Protein AF-0000000079122547 (afdb_homodimer)

Radius of gyration: 34.42 Å; Cα contacts (8 Å, |Δi|>4): 1316; chains: 2; bounding box: 43×118×79 Å

Organism: Champsocephalus gunnari (NCBI:txid52237)

Solvent-accessible surface area (backbone atoms only — not comparable to full-atom values): 40885 Å² total; per-residue (Å²): 128,75,70,35,32,35,37,38,41,34,38,49,43,36,72,71,51,33,51,52,53,50,52,47,57,74,71,44,83,37,52,40,82,48,71,35,64,61,58,63,62,73,53,23,40,70,46,32,26,62,29,45,54,72,65,54,75,88,65,91,50,54,47,29,35,39,29,41,48,53,30,26,48,27,52,27,29,34,72,30,61,80,61,53,74,33,51,30,35,35,33,29,78,66,66,61,72,76,57,85,49,89,65,60,90,66,66,67,68,58,57,32,49,36,38,53,47,21,48,68,56,32,60,33,36,36,16,34,24,65,48,46,43,52,53,42,50,69,36,45,66,67,59,49,59,73,46,90,64,81,58,70,74,67,58,49,74,68,39,54,82,38,49,46,71,50,62,63,64,42,84,77,74,89,49,77,88,57,37,46,65,66,59,51,36,69,76,44,76,92,67,83,70,60,78,69,68,55,69,49,60,32,26,38,30,35,68,43,58,48,40,74,52,37,26,56,59,62,51,48,52,42,53,49,52,40,50,74,68,67,53,58,48,33,32,30,42,31,29,52,78,56,93,73,58,61,68,58,56,65,59,41,50,65,77,41,51,92,30,55,76,43,80,41,60,62,88,51,67,66,57,45,50,43,53,33,21,69,22,40,32,34,51,49,52,53,78,60,54,41,73,53,65,55,60,51,53,28,41,70,39,61,18,44,59,39,33,45,66,47,71,30,41,62,80,69,42,58,69,90,34,42,33,84,43,75,66,50,45,43,51,50,52,52,53,44,40,74,36,31,46,64,52,59,65,52,75,74,88,59,72,61,60,75,39,18,42,87,64,42,45,64,59,52,52,45,70,68,36,85,86,43,85,124,128,73,70,34,32,36,38,37,42,32,37,49,42,37,71,69,51,33,52,52,51,50,51,47,56,73,70,43,84,37,52,40,83,48,70,37,64,60,58,63,61,73,54,23,41,70,48,32,27,62,31,45,53,72,66,53,75,89,65,90,50,54,46,28,35,38,29,42,48,54,31,25,48,27,52,28,29,34,72,31,60,80,60,52,73,31,51,32,36,34,33,32,78,65,66,62,72,72,58,86,49,91,63,62,89,65,65,66,68,61,58,34,49,35,37,52,47,22,48,68,58,34,60,34,36,35,15,33,24,64,48,44,43,51,54,42,49,71,36,46,64,66,59,49,59,72,46,89,64,81,60,70,72,67,58,48,74,68,39,53,82,40,49,47,70,52,63,62,63,41,84,77,73,88,50,77,87,58,37,45,66,66,60,51,35,68,77,46,76,92,65,84,67,61,76,69,67,54,69,48,58,31,27,37,32,35,67,44,56,45,41,75,50,37,25,57,60,62,50,49,52,44,53,50,52,41,51,74,68,69,52,58,47,33,32,30,44,32,29,53,78,56,94,72,58,62,69,58,57,64,59,42,50,65,78,41,50,93,29,54,75,43,82,40,60,60,89,52,68,66,57,44,51,43,52,33,22,68,22,40,31,33,51,50,52,53,76,61,54,41,73,54,64,55,59,51,52,28,41,72,38,61,17,44,59,37,33,44,66,46,72,30,41,63,80,68,42,57,70,90,33,42,33,85,44,74,66,49,45,44,51,50,50,52,53,43,40,74,36,31,47,63,51,60,65,52,75,73,88,58,72,64,60,75,39,18,41,87,63,43,46,64,59,53,51,44,69,69,37,87,84,43,83,122

Structure (mmCIF, N/CA/C/O backbone):
data_AF-0000000079122547-model_v1
#
loop_
_entity.id
_entity.type
_entity.pdbx_description
1 polymer 'tRNA-queuosine alpha-mannosyltransferase'
#
loop_
_atom_site.group_PDB
_atom_site.id
_atom_site.type_symbol
_atom_site.label_atom_id
_atom_site.label_alt_id
_atom_site.label_comp_id
_atom_site.label_asym_id
_atom_site.label_entity_id
_atom_site.label_seq_id
_atom_site.pdbx_PDB_ins_code
_atom_site.Cartn_x
_atom_site.Cartn_y
_atom_site.Cartn_z
_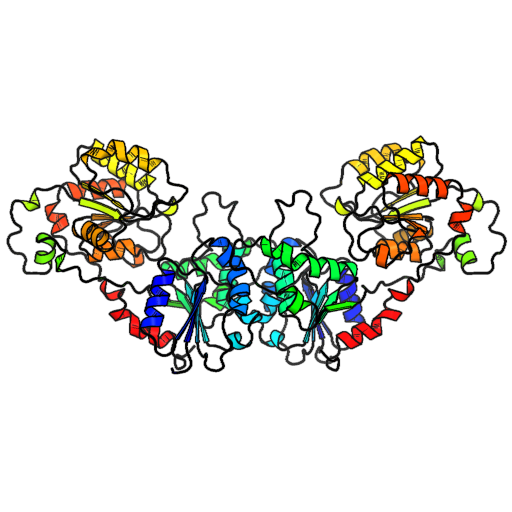atom_site.occupancy
_atom_site.B_iso_or_equiv
_atom_site.auth_seq_id
_atom_site.auth_comp_id
_atom_site.auth_asym_id
_atom_site.auth_atom_id
_atom_site.pdbx_PDB_model_num
ATOM 1 N N . MET A 1 1 ? 25.672 7.809 29 1 46.31 1 MET A N 1
ATOM 2 C CA . MET A 1 1 ? 24.453 8.414 28.438 1 46.31 1 MET A CA 1
ATOM 3 C C . MET A 1 1 ? 23.234 7.523 28.703 1 46.31 1 MET A C 1
ATOM 5 O O . MET A 1 1 ? 23.328 6.301 28.594 1 46.31 1 MET A O 1
ATOM 9 N N . GLU A 1 2 ? 22.328 7.973 29.484 1 63.44 2 GLU A N 1
ATOM 10 C CA . GLU A 1 2 ? 21.188 7.168 29.906 1 63.44 2 GLU A CA 1
ATOM 11 C C . GLU A 1 2 ? 20.469 6.559 28.719 1 63.44 2 GLU A C 1
ATOM 13 O O . GLU A 1 2 ? 20.406 7.164 27.641 1 63.44 2 GLU A O 1
ATOM 18 N N . ALA A 1 3 ? 20.234 5.254 28.703 1 75.31 3 ALA A N 1
ATOM 19 C CA . ALA A 1 3 ? 19.594 4.492 27.625 1 75.31 3 ALA A CA 1
ATOM 20 C C . ALA A 1 3 ? 18.266 5.133 27.219 1 75.31 3 ALA A C 1
ATOM 22 O O . ALA A 1 3 ? 17.5 5.609 28.062 1 75.31 3 ALA A O 1
ATOM 23 N N . PRO A 1 4 ? 18.078 5.391 25.922 1 81.69 4 PRO A N 1
ATOM 24 C CA . PRO A 1 4 ? 16.906 6.121 25.438 1 81.69 4 PRO A CA 1
ATOM 25 C C . PRO A 1 4 ? 15.594 5.418 25.781 1 81.69 4 PRO A C 1
ATOM 27 O O . PRO A 1 4 ? 15.43 4.234 25.484 1 81.69 4 PRO A O 1
ATOM 30 N N . ARG A 1 5 ? 14.734 6.16 26.406 1 89.5 5 ARG A N 1
ATOM 31 C CA . ARG A 1 5 ? 13.422 5.621 26.766 1 89.5 5 ARG A CA 1
ATOM 32 C C . ARG A 1 5 ? 12.391 5.93 25.672 1 89.5 5 ARG A C 1
ATOM 34 O O . ARG A 1 5 ? 11.469 5.148 25.453 1 89.5 5 ARG A O 1
ATOM 41 N N . VAL A 1 6 ? 12.562 7.094 25.062 1 95.56 6 VAL A N 1
ATOM 42 C CA . VAL A 1 6 ? 11.633 7.496 24.016 1 95.56 6 VAL A CA 1
ATOM 43 C C . VAL A 1 6 ? 12.305 7.359 22.641 1 95.56 6 VAL A C 1
ATOM 45 O O . VAL A 1 6 ? 13.367 7.934 22.406 1 95.56 6 VAL A O 1
ATOM 48 N N . LEU A 1 7 ? 11.727 6.539 21.812 1 97.5 7 LEU A N 1
ATOM 49 C CA . LEU A 1 7 ? 12.156 6.406 20.422 1 97.5 7 LEU A CA 1
ATOM 50 C C . LEU A 1 7 ? 11.328 7.297 19.5 1 97.5 7 LEU A C 1
ATOM 52 O O . LEU A 1 7 ? 10.117 7.109 19.375 1 97.5 7 LEU A O 1
ATOM 56 N N . LEU A 1 8 ? 11.977 8.32 18.953 1 98.19 8 LEU A N 1
ATOM 57 C CA . LEU A 1 8 ? 11.352 9.188 17.953 1 98.19 8 LEU A CA 1
ATOM 58 C C . LEU A 1 8 ? 11.641 8.688 16.547 1 98.19 8 LEU A C 1
ATOM 60 O O . LEU A 1 8 ? 12.797 8.555 16.156 1 98.19 8 LEU A O 1
ATOM 64 N N . VAL A 1 9 ? 10.562 8.367 15.789 1 98.75 9 VAL A N 1
ATOM 65 C CA . VAL A 1 9 ? 10.711 7.875 14.422 1 98.75 9 VAL A CA 1
ATOM 66 C C . VAL A 1 9 ? 10.023 8.828 13.453 1 98.75 9 VAL A C 1
ATOM 68 O O . VAL A 1 9 ? 8.812 9.047 13.539 1 98.75 9 VAL A O 1
ATOM 71 N N . GLU A 1 10 ? 10.75 9.43 12.508 1 98.75 10 GLU A N 1
ATOM 72 C CA . GLU A 1 10 ? 10.18 10.367 11.547 1 98.75 10 GLU A CA 1
ATOM 73 C C . GLU A 1 10 ? 10.562 9.992 10.117 1 98.75 10 GLU A C 1
ATOM 75 O O . GLU A 1 10 ? 11.711 10.18 9.703 1 98.75 10 GLU A O 1
ATOM 80 N N . ALA A 1 11 ? 9.594 9.57 9.328 1 98.25 11 ALA A N 1
ATOM 81 C CA . ALA A 1 11 ? 9.82 9.109 7.965 1 98.25 11 ALA A CA 1
ATOM 82 C C . ALA A 1 11 ? 10.062 10.289 7.027 1 98.25 11 ALA A C 1
ATOM 84 O O . ALA A 1 11 ? 10.625 10.125 5.941 1 98.25 11 ALA A O 1
ATOM 85 N N . PHE A 1 12 ? 9.664 11.445 7.387 1 97.5 12 PHE A N 1
ATOM 86 C CA . PHE A 1 12 ? 9.742 12.641 6.551 1 97.5 12 PHE A CA 1
ATOM 87 C C . PHE A 1 12 ? 10.273 13.828 7.344 1 97.5 12 PHE A C 1
ATOM 89 O O . PHE A 1 12 ? 9.531 14.766 7.633 1 97.5 12 PHE A O 1
ATOM 96 N N . TYR A 1 13 ? 11.562 13.82 7.559 1 97.5 13 TYR A N 1
ATOM 97 C CA . TYR A 1 13 ? 12.242 14.75 8.453 1 97.5 13 TYR A CA 1
ATOM 98 C C . TYR A 1 13 ? 12.539 16.062 7.746 1 97.5 13 TYR A C 1
ATOM 100 O O . TYR A 1 13 ? 13.68 16.344 7.379 1 97.5 13 TYR A O 1
ATOM 108 N N . GLY A 1 14 ? 11.562 16.938 7.629 1 92.69 14 GLY A N 1
ATOM 109 C CA . GLY A 1 14 ? 11.633 18.266 7.055 1 92.69 14 GLY A CA 1
ATOM 110 C C . GLY A 1 14 ? 10.484 19.156 7.469 1 92.69 14 GLY A C 1
ATOM 111 O O . GLY A 1 14 ? 9.469 18.672 7.977 1 92.69 14 GLY A O 1
ATOM 112 N N . GLY A 1 15 ? 10.648 20.438 7.363 1 87.38 15 GLY A N 1
ATOM 113 C CA . GLY A 1 15 ? 9.586 21.391 7.691 1 87.38 15 GLY A CA 1
ATOM 114 C C . GLY A 1 15 ? 9.094 21.25 9.117 1 87.38 15 GLY A C 1
ATOM 115 O O . GLY A 1 15 ? 9.898 21.219 10.055 1 87.38 15 GLY A O 1
ATOM 116 N N . SER A 1 16 ? 7.789 21.203 9.242 1 91 16 SER A N 1
ATOM 117 C CA . SER A 1 16 ? 7.172 21.109 10.562 1 91 16 SER A CA 1
ATOM 118 C C . SER A 1 16 ? 7.473 19.781 11.227 1 91 16 SER A C 1
ATOM 120 O O . SER A 1 16 ? 7.527 19.688 12.453 1 91 16 SER A O 1
ATOM 122 N N . HIS A 1 17 ? 7.699 18.75 10.461 1 95.38 17 HIS A N 1
ATOM 123 C CA . HIS A 1 17 ? 8.047 17.453 11.016 1 95.38 17 HIS A CA 1
ATOM 124 C C . HIS A 1 17 ? 9.383 17.516 11.75 1 95.38 17 HIS A C 1
ATOM 126 O O . HIS A 1 17 ? 9.492 17.047 12.891 1 95.38 17 HIS A O 1
ATOM 132 N N . LYS A 1 18 ? 10.328 18.109 11.031 1 95.69 18 LYS A N 1
ATOM 133 C CA . LYS A 1 18 ? 11.648 18.25 11.641 1 95.69 18 LYS A CA 1
ATOM 134 C C . LYS A 1 18 ? 11.586 19.141 12.883 1 95.69 18 LYS A C 1
ATOM 136 O O . LYS A 1 18 ? 12.211 18.844 13.898 1 95.69 18 LYS A O 1
ATOM 141 N N . GLN A 1 19 ? 10.859 20.203 12.82 1 92.5 19 GLN A N 1
ATOM 142 C CA . GLN A 1 19 ? 10.742 21.125 13.938 1 92.5 19 GLN A CA 1
ATOM 143 C C . GLN A 1 19 ? 10.203 20.438 15.18 1 92.5 19 GLN A C 1
ATOM 145 O O . GLN A 1 19 ? 10.727 20.625 16.281 1 92.5 19 GLN A O 1
ATOM 150 N N . LEU A 1 20 ? 9.211 19.641 15.008 1 96.12 20 LEU A N 1
ATOM 151 C CA . LEU A 1 20 ? 8.617 18.938 16.156 1 96.12 20 LEU A CA 1
ATOM 152 C C . LEU A 1 20 ? 9.586 17.922 16.734 1 96.12 20 LEU A C 1
ATOM 154 O O . LEU A 1 20 ? 9.773 17.859 17.953 1 96.12 20 LEU A O 1
ATOM 158 N N . MET A 1 21 ? 10.203 17.156 15.875 1 97.25 21 MET A N 1
ATOM 159 C CA . MET A 1 21 ? 11.133 16.125 16.328 1 97.25 21 MET A CA 1
ATOM 160 C C . MET A 1 21 ? 12.32 16.734 17.062 1 97.25 21 MET A C 1
ATOM 162 O O . MET A 1 21 ? 12.742 16.234 18.109 1 97.25 21 MET A O 1
ATOM 166 N N . ASP A 1 22 ? 12.805 17.844 16.469 1 95.44 22 ASP A N 1
ATOM 167 C CA . ASP A 1 22 ? 13.922 18.531 17.109 1 95.44 22 ASP A CA 1
ATOM 168 C C . ASP A 1 22 ? 13.523 19.062 18.484 1 95.44 22 ASP A C 1
ATOM 170 O O . ASP A 1 22 ? 14.297 18.953 19.438 1 95.44 22 ASP A O 1
ATOM 174 N N . LEU A 1 23 ? 12.383 19.656 18.516 1 94.19 23 LEU A N 1
ATOM 175 C CA . LEU A 1 23 ? 11.875 20.203 19.766 1 94.19 23 LEU A CA 1
ATOM 176 C C . LEU A 1 23 ? 11.766 19.125 20.828 1 94.19 23 LEU A C 1
ATOM 178 O O . LEU A 1 23 ? 12.172 19.328 21.984 1 94.19 23 LEU A O 1
ATOM 182 N N . LEU A 1 24 ? 11.219 17.938 20.516 1 95.06 24 LEU A N 1
ATOM 183 C CA . LEU A 1 24 ? 11.07 16.828 21.453 1 95.06 24 LEU A CA 1
ATOM 184 C C . LEU A 1 24 ? 12.43 16.297 21.875 1 95.06 24 LEU A C 1
ATOM 186 O O . LEU A 1 24 ? 12.664 16.047 23.062 1 95.06 24 LEU A O 1
ATOM 190 N N . GLN A 1 25 ? 13.305 16.141 20.906 1 94.62 25 GLN A N 1
ATOM 191 C CA . GLN A 1 25 ? 14.633 15.609 21.188 1 94.62 25 GLN A CA 1
ATOM 192 C C . GLN A 1 25 ? 15.398 16.516 22.141 1 94.62 25 GLN A C 1
ATOM 194 O O . GLN A 1 25 ? 16.141 16.047 23 1 94.62 25 GLN A O 1
ATOM 199 N N . GLU A 1 26 ? 15.211 17.797 21.984 1 92.12 26 GLU A N 1
ATOM 200 C CA . GLU A 1 26 ? 15.945 18.781 22.766 1 92.12 26 GLU A CA 1
ATOM 201 C C . GLU A 1 26 ? 15.375 18.891 24.172 1 92.12 26 GLU A C 1
ATOM 203 O O . GLU A 1 26 ? 16.078 19.281 25.109 1 92.12 26 GLU A O 1
ATOM 208 N N . ASN A 1 27 ? 14.125 18.531 24.344 1 89.06 27 ASN A N 1
ATOM 209 C CA . ASN A 1 27 ? 13.484 18.875 25.609 1 89.06 27 ASN A CA 1
ATOM 210 C C . ASN A 1 27 ? 13.078 17.625 26.391 1 89.06 27 ASN A C 1
ATOM 212 O O . ASN A 1 27 ? 12.664 17.719 27.547 1 89.06 27 ASN A O 1
ATOM 216 N N . LEU A 1 28 ? 13.086 16.438 25.828 1 86.12 28 LEU A N 1
ATOM 217 C CA . LEU A 1 28 ? 12.812 15.188 26.531 1 86.12 28 LEU A CA 1
ATOM 218 C C . LEU A 1 28 ? 14.109 14.516 26.953 1 86.12 28 LEU A C 1
ATOM 220 O O . LEU A 1 28 ? 15.086 14.5 26.203 1 86.12 28 LEU A O 1
ATOM 224 N N . PRO A 1 29 ? 13.977 13.992 28.219 1 79.69 29 PRO A N 1
ATOM 225 C CA . PRO A 1 29 ? 15.164 13.266 28.672 1 79.69 29 PRO A CA 1
ATOM 226 C C . PRO A 1 29 ? 15.312 11.898 28.031 1 79.69 29 PRO A C 1
ATOM 228 O O . PRO A 1 29 ? 14.312 11.266 27.672 1 79.69 29 PRO A O 1
ATOM 231 N N . SER A 1 30 ? 16.484 11.453 27.391 1 87.31 30 SER A N 1
ATOM 232 C CA . SER A 1 30 ? 16.844 10.109 26.922 1 87.31 30 SER A CA 1
ATOM 233 C C . SER A 1 30 ? 16.047 9.742 25.672 1 87.31 30 SER A C 1
ATOM 235 O O . SER A 1 30 ? 15.195 8.859 25.703 1 87.31 30 SER A O 1
ATOM 237 N N . CYS A 1 31 ? 16.094 10.398 24.75 1 91.38 31 CYS A N 1
ATOM 238 C CA . CYS A 1 31 ? 15.406 10.133 23.5 1 91.38 31 CYS A CA 1
ATOM 239 C C . CYS A 1 31 ? 16.406 9.75 22.406 1 91.38 31 CYS A C 1
ATOM 241 O O . CYS A 1 31 ? 17.578 10.094 22.5 1 91.38 31 CYS A O 1
ATOM 243 N N . CYS A 1 32 ? 15.953 8.945 21.531 1 94 32 CYS A N 1
ATOM 244 C CA . CYS A 1 32 ? 16.688 8.562 20.328 1 94 32 CYS A CA 1
ATOM 245 C C . CYS A 1 32 ? 15.859 8.852 19.078 1 94 32 CYS A C 1
ATOM 247 O O . CYS A 1 32 ? 14.695 8.461 19 1 94 32 CYS A O 1
ATOM 249 N N . LEU A 1 33 ? 16.5 9.656 18.156 1 97.25 33 LEU A N 1
ATOM 250 C CA . LEU A 1 33 ? 15.789 10.016 16.938 1 97.25 33 LEU A CA 1
ATOM 251 C C . LEU A 1 33 ? 16.312 9.203 15.75 1 97.25 33 LEU A C 1
ATOM 253 O O . LEU A 1 33 ? 17.516 9.156 15.5 1 97.25 33 LEU A O 1
ATOM 257 N N . CYS A 1 34 ? 15.438 8.461 15.078 1 98.06 34 CYS A N 1
ATOM 258 C CA . CYS A 1 34 ? 15.688 7.793 13.805 1 98.06 34 CYS A CA 1
ATOM 259 C C . CYS A 1 34 ? 14.812 8.383 12.695 1 98.06 34 CYS A C 1
ATOM 261 O O . CYS A 1 34 ? 13.586 8.352 12.789 1 98.06 34 CYS A O 1
ATOM 263 N N . SER A 1 35 ? 15.438 8.945 11.664 1 98.19 35 SER A N 1
ATOM 264 C CA . SER A 1 35 ? 14.641 9.664 10.68 1 98.19 35 SER A CA 1
ATOM 265 C C . SER A 1 35 ? 15.164 9.438 9.266 1 98.19 35 SER A C 1
ATOM 267 O O . SER A 1 35 ? 16.234 8.875 9.086 1 98.19 35 SER A O 1
ATOM 269 N N . LEU A 1 36 ? 14.352 9.719 8.273 1 98.06 36 LEU A N 1
ATOM 270 C CA . LEU A 1 36 ? 14.703 9.805 6.859 1 98.06 36 LEU A CA 1
ATOM 271 C C . LEU A 1 36 ? 14.508 11.227 6.344 1 98.06 36 LEU A C 1
ATOM 273 O O . LEU A 1 36 ? 13.664 11.969 6.855 1 98.06 36 LEU A O 1
ATOM 277 N N . PRO A 1 37 ? 15.25 11.633 5.328 1 96.62 37 PRO A N 1
ATOM 278 C CA . PRO A 1 37 ? 15.125 12.992 4.797 1 96.62 37 PRO A CA 1
ATOM 279 C C . PRO A 1 37 ? 13.758 13.25 4.164 1 96.62 37 PRO A C 1
ATOM 281 O O . PRO A 1 37 ? 13.109 12.32 3.682 1 96.62 37 PRO A O 1
ATOM 284 N N . ALA A 1 38 ? 13.414 14.477 4.121 1 94.75 38 ALA A N 1
ATOM 285 C CA . ALA A 1 38 ? 12.109 14.883 3.598 1 94.75 38 ALA A CA 1
ATOM 286 C C . ALA A 1 38 ? 12.156 15.039 2.08 1 94.75 38 ALA A C 1
ATOM 288 O O . ALA A 1 38 ? 11.961 16.141 1.559 1 94.75 38 ALA A O 1
ATOM 289 N N . LYS A 1 39 ? 12.367 14.031 1.45 1 92 39 LYS A N 1
ATOM 290 C CA . LYS A 1 39 ? 12.359 13.953 -0.007 1 92 39 LYS A CA 1
ATOM 291 C C . LYS A 1 39 ? 11.469 12.812 -0.492 1 92 39 LYS A C 1
ATOM 293 O O . LYS A 1 39 ? 11.422 11.758 0.134 1 92 39 LYS A O 1
ATOM 298 N N . LYS A 1 40 ? 10.758 13.031 -1.607 1 91.5 40 LYS A N 1
ATOM 299 C CA . LYS A 1 40 ? 9.922 12 -2.215 1 91.5 40 LYS A CA 1
ATOM 300 C C . LYS A 1 40 ? 8.914 11.453 -1.21 1 91.5 40 LYS A C 1
ATOM 302 O O . LYS A 1 40 ? 8.891 10.25 -0.941 1 91.5 40 LYS A O 1
ATOM 307 N N . TRP A 1 41 ? 8.023 12.281 -0.841 1 91.06 41 TRP A N 1
ATOM 308 C CA . TRP A 1 41 ? 7.082 11.984 0.239 1 91.06 41 TRP A CA 1
ATOM 309 C C . TRP A 1 41 ? 6.281 10.727 -0.064 1 91.06 41 TRP A C 1
ATOM 311 O O . TRP A 1 41 ? 5.98 9.945 0.84 1 91.06 41 TRP A O 1
ATOM 321 N N . HIS A 1 42 ? 5.91 10.5 -1.306 1 91.44 42 HIS A N 1
ATOM 322 C CA . HIS A 1 42 ? 5.094 9.344 -1.675 1 91.44 42 HIS A CA 1
ATOM 323 C C . HIS A 1 42 ? 5.809 8.039 -1.345 1 91.44 42 HIS A C 1
ATOM 325 O O . HIS A 1 42 ? 5.184 7.09 -0.872 1 91.44 42 HIS A O 1
ATOM 331 N N . TRP A 1 43 ? 7.07 8.023 -1.534 1 94.5 43 TRP A N 1
ATOM 332 C CA . TRP A 1 43 ? 7.848 6.82 -1.267 1 94.5 43 TRP A CA 1
ATOM 333 C C . TRP A 1 43 ? 8.117 6.664 0.227 1 94.5 43 TRP A C 1
ATOM 335 O O . TRP A 1 43 ? 8.148 5.543 0.745 1 94.5 43 TRP A O 1
ATOM 345 N N . ARG A 1 44 ? 8.297 7.812 0.902 1 96.56 44 ARG A N 1
ATOM 346 C CA . ARG A 1 44 ? 8.445 7.75 2.352 1 96.56 44 ARG A CA 1
ATOM 347 C C . ARG A 1 44 ? 7.203 7.152 3.006 1 96.56 44 ARG A C 1
ATOM 349 O O . ARG A 1 44 ? 7.309 6.273 3.861 1 96.56 44 ARG A O 1
ATOM 356 N N . ALA A 1 45 ? 6.094 7.621 2.52 1 95.88 45 ALA A N 1
ATOM 357 C CA . ALA A 1 45 ? 4.824 7.172 3.082 1 95.88 45 ALA A CA 1
ATOM 358 C C . ALA A 1 45 ? 4.598 5.688 2.809 1 95.88 45 ALA A C 1
ATOM 360 O O . ALA A 1 45 ? 3.961 4.992 3.604 1 95.88 45 ALA A O 1
ATOM 361 N N . ARG A 1 46 ? 5.129 5.223 1.754 1 95.31 46 ARG A N 1
ATOM 362 C CA . ARG A 1 46 ? 4.863 3.854 1.322 1 95.31 46 ARG A CA 1
ATOM 363 C C . ARG A 1 46 ? 5.875 2.883 1.92 1 95.31 46 ARG A C 1
ATOM 365 O O . ARG A 1 46 ? 5.508 1.802 2.385 1 95.31 46 ARG A O 1
ATOM 372 N N . THR A 1 47 ? 7.188 3.27 1.957 1 97.44 47 THR A N 1
ATOM 373 C CA . THR A 1 47 ? 8.188 2.227 2.152 1 97.44 47 THR A CA 1
ATOM 374 C C . THR A 1 47 ? 9.109 2.572 3.314 1 97.44 47 THR A C 1
ATOM 376 O O . THR A 1 47 ? 10 1.794 3.66 1 97.44 47 THR A O 1
ATOM 379 N N . ALA A 1 48 ? 8.961 3.729 3.945 1 98.25 48 ALA A N 1
ATOM 380 C CA . ALA A 1 48 ? 9.891 4.16 4.984 1 98.25 48 ALA A CA 1
ATOM 381 C C . ALA A 1 48 ? 9.953 3.146 6.125 1 98.25 48 ALA A C 1
ATOM 383 O O . ALA A 1 48 ? 11.008 2.953 6.734 1 98.25 48 ALA A O 1
ATOM 384 N N . ALA A 1 49 ? 8.828 2.506 6.418 1 98.62 49 ALA A N 1
ATOM 385 C CA . ALA A 1 49 ? 8.75 1.571 7.539 1 98.62 49 ALA A CA 1
ATOM 386 C C . ALA A 1 49 ? 9.773 0.45 7.387 1 98.62 49 ALA A C 1
ATOM 388 O O . ALA A 1 49 ? 10.438 0.065 8.352 1 98.62 49 ALA A O 1
ATOM 389 N N . LEU A 1 50 ? 9.867 -0.083 6.152 1 98.56 50 LEU A N 1
ATOM 390 C CA . LEU A 1 50 ? 10.805 -1.177 5.914 1 98.56 50 LEU A CA 1
ATOM 391 C C . LEU A 1 50 ? 12.242 -0.715 6.117 1 98.56 50 LEU A C 1
ATOM 393 O O . LEU A 1 50 ? 13.016 -1.372 6.816 1 98.56 50 LEU A O 1
ATOM 397 N N . SER A 1 51 ? 12.633 0.418 5.574 1 97.94 51 SER A N 1
ATOM 398 C CA . SER A 1 51 ? 13.984 0.948 5.727 1 97.94 51 SER A CA 1
ATOM 399 C C . SER A 1 51 ? 14.289 1.277 7.184 1 97.94 51 SER A C 1
ATOM 401 O O . SER A 1 51 ? 15.375 0.968 7.68 1 97.94 51 SER A O 1
ATOM 403 N N . LEU A 1 52 ? 13.352 1.864 7.863 1 98.56 52 LEU A N 1
ATOM 404 C CA . LEU A 1 52 ? 13.539 2.252 9.258 1 98.56 52 LEU A CA 1
ATOM 405 C C . LEU A 1 52 ? 13.586 1.025 10.156 1 98.56 52 LEU A C 1
ATOM 407 O O . LEU A 1 52 ? 14.273 1.028 11.188 1 98.56 52 LEU A O 1
ATOM 411 N N . SER A 1 53 ? 12.867 -0.052 9.789 1 98.5 53 SER A N 1
ATOM 412 C CA . SER A 1 53 ? 12.93 -1.284 10.57 1 98.5 53 SER A CA 1
ATOM 413 C C . SER A 1 53 ? 14.352 -1.836 10.625 1 98.5 53 SER A C 1
ATOM 415 O O . SER A 1 53 ? 14.742 -2.477 11.602 1 98.5 53 SER A O 1
ATOM 417 N N . GLN A 1 54 ? 15.062 -1.594 9.602 1 97.81 54 GLN A N 1
ATOM 418 C CA . GLN A 1 54 ? 16.438 -2.094 9.539 1 97.81 54 GLN A CA 1
ATOM 419 C C . GLN A 1 54 ? 17.406 -1.124 10.211 1 97.81 54 GLN A C 1
ATOM 421 O O . GLN A 1 54 ? 18.453 -1.535 10.711 1 97.81 54 GLN A O 1
ATOM 426 N N . SER A 1 55 ? 17.047 0.187 10.289 1 96.94 55 SER A N 1
ATOM 427 C CA . SER A 1 55 ? 18 1.205 10.742 1 96.94 55 SER A CA 1
ATOM 428 C C . SER A 1 55 ? 17.844 1.475 12.234 1 96.94 55 SER A C 1
ATOM 430 O O . SER A 1 55 ? 18.797 1.888 12.898 1 96.94 55 SER A O 1
ATOM 432 N N . ILE A 1 56 ? 16.688 1.271 12.781 1 97.62 56 ILE A N 1
ATOM 433 C CA . ILE A 1 56 ? 16.453 1.498 14.203 1 97.62 56 ILE A CA 1
ATOM 434 C C . ILE A 1 56 ? 17.25 0.48 15.023 1 97.62 56 ILE A C 1
ATOM 436 O O . ILE A 1 56 ? 17.047 -0.729 14.875 1 97.62 56 ILE A O 1
ATOM 440 N N . PRO A 1 57 ? 18.125 0.916 15.852 1 95.75 57 PRO A N 1
ATOM 441 C CA . PRO A 1 57 ? 18.875 -0.031 16.672 1 95.75 57 PRO A CA 1
ATOM 442 C C . PRO A 1 57 ? 18.016 -0.754 17.703 1 95.75 57 PRO A C 1
ATOM 444 O O . PRO A 1 57 ? 17.094 -0.157 18.266 1 95.75 57 PRO A O 1
ATOM 447 N N . PRO A 1 58 ? 18.328 -1.999 17.844 1 94 58 PRO A N 1
ATOM 448 C CA . PRO A 1 58 ? 17.609 -2.689 18.922 1 94 58 PRO A CA 1
ATOM 449 C C . PRO A 1 58 ? 17.984 -2.152 20.297 1 94 58 PRO A C 1
ATOM 451 O O . PRO A 1 58 ? 19.125 -1.746 20.531 1 94 58 PRO A O 1
ATOM 454 N N . SER A 1 59 ? 17 -2.045 21.125 1 92.94 59 SER A N 1
ATOM 455 C CA . SER A 1 59 ? 17.234 -1.595 22.5 1 92.94 59 SER A CA 1
ATOM 456 C C . SER A 1 59 ? 16.156 -2.109 23.438 1 92.94 59 SER A C 1
ATOM 458 O O . SER A 1 59 ? 14.969 -2.062 23.109 1 92.94 59 SER A O 1
ATOM 460 N N . GLY A 1 60 ? 16.594 -2.588 24.578 1 93 60 GLY A N 1
ATOM 461 C CA . GLY A 1 60 ? 15.648 -3.006 25.609 1 93 60 GLY A CA 1
ATOM 462 C C . GLY A 1 60 ? 15.148 -1.857 26.453 1 93 60 GLY A C 1
ATOM 463 O O . GLY A 1 60 ? 14.219 -2.025 27.25 1 93 60 GLY A O 1
ATOM 464 N N . SER A 1 61 ? 15.656 -0.648 26.219 1 92.94 61 SER A N 1
ATOM 465 C CA . SER A 1 61 ? 15.32 0.491 27.078 1 92.94 61 SER A CA 1
ATOM 466 C C . SER A 1 61 ? 14.125 1.256 26.531 1 92.94 61 SER A C 1
ATOM 468 O O . SER A 1 61 ? 13.508 2.053 27.25 1 92.94 61 SER A O 1
ATOM 470 N N . TYR A 1 62 ? 13.805 1.076 25.266 1 95.19 62 TYR A N 1
ATOM 471 C CA . TYR A 1 62 ? 12.68 1.793 24.672 1 95.19 62 TYR A CA 1
ATOM 472 C C . TYR A 1 62 ? 11.391 1.518 25.438 1 95.19 62 TYR A C 1
ATOM 474 O O . TYR A 1 62 ? 11.125 0.378 25.828 1 95.19 62 TYR A O 1
ATOM 482 N N . ARG A 1 63 ? 10.641 2.57 25.672 1 95.25 63 ARG A N 1
ATOM 483 C CA . ARG A 1 63 ? 9.344 2.412 26.328 1 95.25 63 ARG A CA 1
ATOM 484 C C . ARG A 1 63 ? 8.227 3.039 25.5 1 95.25 63 ARG A C 1
ATOM 486 O O . ARG A 1 63 ? 7.105 2.535 25.484 1 95.25 63 ARG A O 1
ATOM 493 N N . VAL A 1 64 ? 8.562 4.16 24.859 1 96.69 64 VAL A N 1
ATOM 494 C CA . VAL A 1 64 ? 7.586 4.898 24.062 1 96.69 64 VAL A CA 1
ATOM 495 C C . VAL A 1 64 ? 8.102 5.09 22.641 1 96.69 64 VAL A C 1
ATOM 497 O O . VAL A 1 64 ? 9.289 5.371 22.438 1 96.69 64 VAL A O 1
ATOM 500 N N . LEU A 1 65 ? 7.281 4.809 21.719 1 98.06 65 LEU A N 1
ATOM 501 C CA . LEU A 1 65 ? 7.551 5.094 20.312 1 98.06 65 LEU A CA 1
ATOM 502 C C . LEU A 1 65 ? 6.66 6.227 19.797 1 98.06 65 LEU A C 1
ATOM 504 O O . LEU A 1 65 ? 5.434 6.152 19.906 1 98.06 65 LEU A O 1
ATOM 508 N N . PHE A 1 66 ? 7.258 7.336 19.391 1 98.44 66 PHE A N 1
ATOM 509 C CA . PHE A 1 66 ? 6.555 8.477 18.812 1 98.44 66 PHE A CA 1
ATOM 510 C C . PHE A 1 66 ? 6.871 8.625 17.328 1 98.44 66 PHE A C 1
ATOM 512 O O . PHE A 1 66 ? 8.039 8.648 16.938 1 98.44 66 PHE A O 1
ATOM 519 N N . CYS A 1 67 ? 5.879 8.68 16.516 1 98.69 67 CYS A N 1
ATOM 520 C CA . CYS A 1 67 ? 6.102 8.867 15.094 1 98.69 67 CYS A CA 1
ATOM 521 C C . CYS A 1 67 ? 4.98 9.695 14.469 1 98.69 67 CYS A C 1
ATOM 523 O O . CYS A 1 67 ? 3.93 9.883 15.086 1 98.69 67 CYS A O 1
ATOM 525 N N . SER A 1 68 ? 5.234 10.289 13.305 1 98.5 68 SER A N 1
ATOM 526 C CA . SER A 1 68 ? 4.191 11 12.57 1 98.5 68 SER A CA 1
ATOM 527 C C . SER A 1 68 ? 3.361 10.047 11.719 1 98.5 68 SER A C 1
ATOM 529 O O . SER A 1 68 ? 3.758 8.898 11.508 1 98.5 68 SER A O 1
ATOM 531 N N . SER A 1 69 ? 2.268 10.547 11.18 1 98.06 69 SER A N 1
ATOM 532 C CA . SER A 1 69 ? 1.324 9.734 10.414 1 98.06 69 SER A CA 1
ATOM 533 C C . SER A 1 69 ? 1.852 9.445 9.016 1 98.06 69 SER A C 1
ATOM 535 O O . SER A 1 69 ? 1.22 8.719 8.25 1 98.06 69 SER A O 1
ATOM 537 N N . VAL A 1 70 ? 3.021 9.992 8.688 1 98 70 VAL A N 1
ATOM 538 C CA . VAL A 1 70 ? 3.641 9.648 7.414 1 98 70 VAL A CA 1
ATOM 539 C C . VAL A 1 70 ? 4.125 8.203 7.445 1 98 70 VAL A C 1
ATOM 541 O O . VAL A 1 70 ? 4.051 7.496 6.438 1 98 70 VAL A O 1
ATOM 544 N N . LEU A 1 71 ? 4.617 7.805 8.562 1 98.56 71 LEU A N 1
ATOM 545 C CA . LEU A 1 71 ? 5.133 6.449 8.742 1 98.56 71 LEU A CA 1
ATOM 546 C C . LEU A 1 71 ? 3.994 5.438 8.781 1 98.56 71 LEU A C 1
ATOM 548 O O . LEU A 1 71 ? 2.986 5.652 9.453 1 98.56 71 LEU A O 1
ATOM 552 N N . ASN A 1 72 ? 4.117 4.363 7.969 1 98.56 72 ASN A N 1
ATOM 553 C CA . ASN A 1 72 ? 3.234 3.219 8.164 1 98.56 72 ASN A CA 1
ATOM 554 C C . ASN A 1 72 ? 3.596 2.441 9.422 1 98.56 72 ASN A C 1
ATOM 556 O O . ASN A 1 72 ? 4.328 1.452 9.359 1 98.56 72 ASN A O 1
ATOM 560 N N . LEU A 1 73 ? 3.02 2.857 10.547 1 98.88 73 LEU A N 1
ATOM 561 C CA . LEU A 1 73 ? 3.336 2.281 11.844 1 98.88 73 LEU A CA 1
ATOM 562 C C . LEU A 1 73 ? 2.963 0.804 11.891 1 98.88 73 LEU A C 1
ATOM 564 O O . LEU A 1 73 ? 3.646 0.007 12.539 1 98.88 73 LEU A O 1
ATOM 568 N N . CYS A 1 74 ? 1.908 0.466 11.172 1 98.75 74 CYS A N 1
ATOM 569 C CA . CYS A 1 74 ? 1.453 -0.918 11.117 1 98.75 74 CYS A CA 1
ATOM 570 C C . CYS A 1 74 ? 2.549 -1.83 10.578 1 98.75 74 CYS A C 1
ATOM 572 O O . CYS A 1 74 ? 2.852 -2.863 11.172 1 98.75 74 CYS A O 1
ATOM 574 N N . GLU A 1 75 ? 3.148 -1.42 9.516 1 98.56 75 GLU A N 1
ATOM 575 C CA . GLU A 1 75 ? 4.238 -2.178 8.906 1 98.56 75 GLU A CA 1
ATOM 576 C C . GLU A 1 75 ? 5.445 -2.256 9.836 1 98.56 75 GLU A C 1
ATOM 578 O O . GLU A 1 75 ? 6.043 -3.32 9.992 1 98.56 75 GLU A O 1
ATOM 583 N N . LEU A 1 76 ? 5.754 -1.152 10.469 1 98.88 76 LEU A N 1
ATOM 584 C CA . LEU A 1 76 ? 6.953 -1.101 11.297 1 98.88 76 LEU A CA 1
ATOM 585 C C . LEU A 1 76 ? 6.844 -2.07 12.469 1 98.88 76 LEU A C 1
ATOM 587 O O . LEU A 1 76 ? 7.789 -2.811 12.758 1 98.88 76 LEU A O 1
ATOM 591 N N . VAL A 1 77 ? 5.723 -2.113 13.117 1 98.5 77 VAL A N 1
ATOM 592 C CA . VAL A 1 77 ? 5.621 -2.9 14.344 1 98.5 77 VAL A CA 1
ATOM 593 C C . VAL A 1 77 ? 5.531 -4.387 14 1 98.5 77 VAL A C 1
ATOM 595 O O . VAL A 1 77 ? 5.883 -5.242 14.812 1 98.5 77 VAL A O 1
ATOM 598 N N . ALA A 1 78 ? 5.02 -4.719 12.805 1 98.62 78 ALA A N 1
ATOM 599 C CA . ALA A 1 78 ? 5.039 -6.105 12.352 1 98.62 78 ALA A CA 1
ATOM 600 C C . ALA A 1 78 ? 6.465 -6.566 12.062 1 98.62 78 ALA A C 1
ATOM 602 O O . ALA A 1 78 ? 6.836 -7.699 12.383 1 98.62 78 ALA A O 1
ATOM 603 N N . LEU A 1 79 ? 7.246 -5.695 11.445 1 98.44 79 LEU A N 1
ATOM 604 C CA . LEU A 1 79 ? 8.617 -6.012 11.055 1 98.44 79 LEU A CA 1
ATOM 605 C C . LEU A 1 79 ? 9.531 -6.043 12.273 1 98.44 79 LEU A C 1
ATOM 607 O O . LEU A 1 79 ? 10.562 -6.715 12.266 1 98.44 79 LEU A O 1
ATOM 611 N N . ARG A 1 80 ? 9.172 -5.273 13.297 1 98.12 80 ARG A N 1
ATOM 612 C CA . ARG A 1 80 ? 9.93 -5.145 14.539 1 98.12 80 ARG A CA 1
ATOM 613 C C . ARG A 1 80 ? 9.055 -5.43 15.75 1 98.12 80 ARG A C 1
ATOM 615 O O . ARG A 1 80 ? 8.594 -4.5 16.422 1 98.12 80 ARG A O 1
ATOM 622 N N . PRO A 1 81 ? 8.914 -6.727 16.078 1 95.88 81 PRO A N 1
ATOM 623 C CA . PRO A 1 81 ? 8.039 -7.098 17.188 1 95.88 81 PRO A CA 1
ATOM 624 C C . PRO A 1 81 ? 8.477 -6.488 18.516 1 95.88 81 PRO A C 1
ATOM 626 O O . PRO A 1 81 ? 7.656 -6.281 19.406 1 95.88 81 PRO A O 1
ATOM 629 N N . ASP A 1 82 ? 9.742 -6.195 18.703 1 96.19 82 ASP A N 1
ATOM 630 C CA . ASP A 1 82 ? 10.227 -5.562 19.938 1 96.19 82 ASP A CA 1
ATOM 631 C C . ASP A 1 82 ? 9.641 -4.16 20.094 1 96.19 82 ASP A C 1
ATOM 633 O O . ASP A 1 82 ? 9.422 -3.703 21.219 1 96.19 82 ASP A O 1
ATOM 637 N N . LEU A 1 83 ? 9.352 -3.496 18.969 1 97.75 83 LEU A N 1
ATOM 638 C CA . LEU A 1 83 ? 8.781 -2.154 19.016 1 97.75 83 LEU A CA 1
ATOM 639 C C . LEU A 1 83 ? 7.273 -2.215 19.234 1 97.75 83 LEU A C 1
ATOM 641 O O . LEU A 1 83 ? 6.672 -1.245 19.703 1 97.75 83 LEU A O 1
ATOM 645 N N . ALA A 1 84 ? 6.668 -3.346 18.906 1 96.94 84 ALA A N 1
ATOM 646 C CA . ALA A 1 84 ? 5.223 -3.516 19.016 1 96.94 84 ALA A CA 1
ATOM 647 C C . ALA A 1 84 ? 4.773 -3.461 20.469 1 96.94 84 ALA A C 1
ATOM 649 O O . ALA A 1 84 ? 3.617 -3.141 20.75 1 96.94 84 ALA A O 1
ATOM 650 N N . ARG A 1 85 ? 5.641 -3.717 21.344 1 94.56 85 ARG A N 1
ATOM 651 C CA . ARG A 1 85 ? 5.297 -3.801 22.766 1 94.56 85 ARG A CA 1
ATOM 652 C C . ARG A 1 85 ? 5.344 -2.424 23.422 1 94.56 85 ARG A C 1
ATOM 654 O O . ARG A 1 85 ? 4.852 -2.244 24.531 1 94.56 85 ARG A O 1
ATOM 661 N N . LEU A 1 86 ? 5.891 -1.481 22.781 1 96.94 86 LEU A N 1
ATOM 662 C CA . LEU A 1 86 ? 6.023 -0.132 23.328 1 96.94 86 LEU A CA 1
ATOM 663 C C . LEU A 1 86 ? 4.684 0.596 23.297 1 96.94 86 LEU A C 1
ATOM 665 O O . LEU A 1 86 ? 3.742 0.149 22.641 1 96.94 86 LEU A O 1
ATOM 669 N N . LYS A 1 87 ? 4.613 1.718 24.156 1 97.44 87 LYS A N 1
ATOM 670 C CA . LYS A 1 87 ? 3.523 2.67 23.938 1 97.44 87 LYS A CA 1
ATOM 671 C C . LYS A 1 87 ? 3.691 3.418 22.625 1 97.44 87 LYS A C 1
ATOM 673 O O . LYS A 1 87 ? 4.621 4.211 22.469 1 97.44 87 LYS A O 1
ATOM 678 N N . LYS A 1 88 ? 2.852 3.211 21.688 1 98.44 88 LYS A N 1
ATOM 679 C CA . LYS A 1 88 ? 2.967 3.787 20.359 1 98.44 88 LYS A CA 1
ATOM 680 C C . LYS A 1 88 ? 2.1 5.035 20.219 1 98.44 88 LYS A C 1
ATOM 682 O O . LYS A 1 88 ? 0.872 4.957 20.297 1 98.44 88 LYS A O 1
ATOM 687 N N . VAL A 1 89 ? 2.721 6.156 20 1 98.62 89 VAL A N 1
ATOM 688 C CA . VAL A 1 89 ? 2.037 7.434 19.828 1 98.62 89 VAL A CA 1
ATOM 689 C C . VAL A 1 89 ? 2.162 7.898 18.391 1 98.62 89 VAL A C 1
ATOM 691 O O . VAL A 1 89 ? 3.273 8.047 17.859 1 98.62 89 VAL A O 1
ATOM 694 N N . LEU A 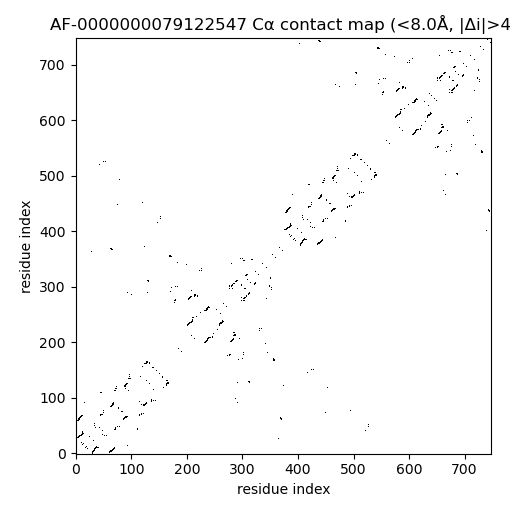1 90 ? 1.044 8.133 17.781 1 98.88 90 LEU A N 1
ATOM 695 C CA . LEU A 1 90 ? 0.982 8.57 16.391 1 98.88 90 LEU A CA 1
ATOM 696 C C . LEU A 1 90 ? 0.527 10.023 16.297 1 98.88 90 LEU A C 1
ATOM 698 O O . LEU A 1 90 ? -0.54 10.375 16.797 1 98.88 90 LEU A O 1
ATOM 702 N N . TYR A 1 91 ? 1.321 10.875 15.641 1 98.88 91 TYR A N 1
ATOM 703 C CA . TYR A 1 91 ? 1.021 12.297 15.547 1 98.88 91 TYR A CA 1
ATOM 704 C C . TYR A 1 91 ? 0.635 12.68 14.117 1 98.88 91 TYR A C 1
ATOM 706 O O . TYR A 1 91 ? 1.359 12.367 13.172 1 98.88 91 TYR A O 1
ATOM 714 N N . PHE A 1 92 ? -0.475 13.391 13.945 1 98.62 92 PHE A N 1
ATOM 715 C CA . PHE A 1 92 ? -0.98 13.812 12.648 1 98.62 92 PHE A CA 1
ATOM 716 C C . PHE A 1 92 ? -0.686 15.289 12.406 1 98.62 92 PHE A C 1
ATOM 718 O O . PHE A 1 92 ? -1.391 16.156 12.914 1 98.62 92 PHE A O 1
ATOM 725 N N . HIS A 1 93 ? 0.337 15.469 11.547 1 96.5 93 HIS A N 1
ATOM 726 C CA . HIS A 1 93 ? 0.483 16.812 11 1 96.5 93 HIS A CA 1
ATOM 727 C C . HIS A 1 93 ? -0.596 17.109 9.969 1 96.5 93 HIS A C 1
ATOM 729 O O . HIS A 1 93 ? -1.045 18.25 9.844 1 96.5 93 HIS A O 1
ATOM 735 N N . GLU A 1 94 ? -0.908 16.172 9.164 1 93.69 94 GLU A N 1
ATOM 736 C CA . GLU A 1 94 ? -1.896 16.188 8.094 1 93.69 94 GLU A CA 1
ATOM 737 C C . GLU A 1 94 ? -2.561 14.828 7.926 1 93.69 94 GLU A C 1
ATOM 739 O O . GLU A 1 94 ? -2.059 13.82 8.43 1 93.69 94 GLU A O 1
ATOM 744 N N . ASN A 1 95 ? -3.723 14.844 7.383 1 94.19 95 ASN A N 1
ATOM 745 C CA . ASN A 1 95 ? -4.328 13.555 7.07 1 94.19 95 ASN A CA 1
ATOM 746 C C . ASN A 1 95 ? -4.539 13.391 5.566 1 94.19 95 ASN A C 1
ATOM 748 O O . ASN A 1 95 ? -4.613 14.375 4.832 1 94.19 95 ASN A O 1
ATOM 752 N N . GLN A 1 96 ? -4.543 12.219 5.102 1 93.75 96 GLN A N 1
ATOM 753 C CA . GLN A 1 96 ? -4.551 11.891 3.68 1 93.75 96 GLN A CA 1
ATOM 754 C C . GLN A 1 96 ? -5.938 11.453 3.223 1 93.75 96 GLN A C 1
ATOM 756 O O . GLN A 1 96 ? -6.094 10.938 2.115 1 93.75 96 GLN A O 1
ATOM 761 N N . LEU A 1 97 ? -6.945 11.586 4.059 1 94.69 97 LEU A N 1
ATOM 762 C CA . LEU A 1 97 ? -8.297 11.203 3.65 1 94.69 97 LEU A CA 1
ATOM 763 C C . LEU A 1 97 ? -9.023 12.391 3.025 1 94.69 97 LEU A C 1
ATOM 765 O O . LEU A 1 97 ? -9.945 12.203 2.227 1 94.69 97 LEU A O 1
ATOM 769 N N . VAL A 1 98 ? -8.672 13.602 3.434 1 86.88 98 VAL A N 1
ATOM 770 C CA . VAL A 1 98 ? -9.336 14.805 2.938 1 86.88 98 VAL A CA 1
ATOM 771 C C . VAL A 1 98 ? -8.359 15.633 2.111 1 86.88 98 VAL A C 1
ATOM 773 O O . VAL A 1 98 ? -8.344 16.859 2.211 1 86.88 98 VAL A O 1
ATOM 776 N N . TYR A 1 99 ? -7.625 15.125 1.369 1 68.62 99 TYR A N 1
ATOM 777 C CA . TYR A 1 99 ? -6.664 15.914 0.6 1 68.62 99 TYR A CA 1
ATOM 778 C C . TYR A 1 99 ? -7.281 16.406 -0.704 1 68.62 99 TYR A C 1
ATOM 780 O O . TYR A 1 99 ? -8.016 15.664 -1.365 1 68.62 99 TYR A O 1
ATOM 788 N N . PRO A 1 100 ? -7.242 17.797 -0.849 1 58.12 100 PRO A N 1
ATOM 789 C CA . PRO A 1 100 ? -7.852 18.406 -2.041 1 58.12 100 PRO A CA 1
ATOM 790 C C . PRO A 1 100 ? -7.273 17.844 -3.34 1 58.12 100 PRO A C 1
ATOM 792 O O . PRO A 1 100 ? -6.055 17.766 -3.498 1 58.12 100 PRO A O 1
ATOM 795 N N . VAL A 1 101 ? -7.508 16.75 -3.723 1 52.41 101 VAL A N 1
ATOM 796 C CA . VAL A 1 101 ? -6.859 16.266 -4.938 1 52.41 101 VAL A CA 1
ATOM 797 C C . VAL A 1 101 ? -7.367 17.047 -6.145 1 52.41 101 VAL A C 1
ATOM 799 O O . VAL A 1 101 ? -8.57 17.234 -6.309 1 52.41 101 VAL A O 1
ATOM 802 N N . ARG A 1 102 ? -6.66 18.031 -6.75 1 50.06 102 ARG A N 1
ATOM 803 C CA . ARG A 1 102 ? -7.168 18.391 -8.07 1 50.06 102 ARG A CA 1
ATOM 804 C C . ARG A 1 102 ? -7.895 17.203 -8.711 1 50.06 102 ARG A C 1
ATOM 806 O O . ARG A 1 102 ? -9.055 17.328 -9.117 1 50.06 102 ARG A O 1
ATOM 813 N N . LYS A 1 103 ? -7.32 16.359 -9.57 1 42.28 103 LYS A N 1
ATOM 814 C CA . LYS A 1 103 ? -7.938 15.242 -10.266 1 42.28 103 LYS A CA 1
ATOM 815 C C . LYS A 1 103 ? -8.016 14.016 -9.359 1 42.28 103 LYS A C 1
ATOM 817 O O . LYS A 1 103 ? -6.992 13.406 -9.039 1 42.28 103 LYS A O 1
ATOM 822 N N . ASP A 1 104 ? -8.797 14.023 -8.375 1 44.44 104 ASP A N 1
ATOM 823 C CA . ASP A 1 104 ? -9.195 12.875 -7.562 1 44.44 104 ASP A CA 1
ATOM 824 C C . ASP A 1 104 ? -8.688 11.578 -8.172 1 44.44 104 ASP A C 1
ATOM 826 O O . ASP A 1 104 ? -8.32 10.648 -7.445 1 44.44 104 ASP A O 1
ATOM 830 N N . GLN A 1 105 ? -8.914 11.594 -9.414 1 45.09 105 GLN A N 1
ATOM 831 C CA . GLN A 1 105 ? -8.703 10.352 -10.148 1 45.09 105 GLN A CA 1
ATOM 832 C C . GLN A 1 105 ? -7.305 9.789 -9.898 1 45.09 105 GLN A C 1
ATOM 834 O O . GLN A 1 105 ? -7.043 8.617 -10.164 1 45.09 105 GLN A O 1
ATOM 839 N N . GLN A 1 106 ? -6.484 10.734 -9.086 1 51.47 106 GLN A N 1
ATOM 840 C CA . GLN A 1 106 ? -5.105 10.289 -9.258 1 51.47 106 GLN A CA 1
ATOM 841 C C . GLN A 1 106 ? -4.477 9.914 -7.918 1 51.47 106 GLN A C 1
ATOM 843 O O . GLN A 1 106 ? -3.35 9.422 -7.867 1 51.47 106 GLN A O 1
ATOM 848 N N . ARG A 1 107 ? -5.262 10.094 -6.766 1 57.94 107 ARG A N 1
ATOM 849 C CA . ARG A 1 107 ? -4.438 9.797 -5.602 1 57.94 107 ARG A CA 1
ATOM 850 C C . ARG A 1 107 ? -4.453 8.305 -5.285 1 57.94 107 ARG A C 1
ATOM 852 O O . ARG A 1 107 ? -5.504 7.66 -5.355 1 57.94 107 ARG A O 1
ATOM 859 N N . ASP A 1 108 ? -3.398 7.922 -4.914 1 84.12 108 ASP A N 1
ATOM 860 C CA . ASP A 1 108 ? -3.146 6.523 -4.578 1 84.12 108 ASP A CA 1
ATOM 861 C C . ASP A 1 108 ? -3.836 6.141 -3.271 1 84.12 108 ASP A C 1
ATOM 863 O O . ASP A 1 108 ? -3.623 6.781 -2.24 1 84.12 108 ASP A O 1
ATOM 867 N N . PHE A 1 109 ? -4.852 5.32 -3.186 1 92.19 109 PHE A N 1
ATOM 868 C CA . PHE A 1 109 ? -5.621 4.75 -2.086 1 92.19 109 PHE A CA 1
ATOM 869 C C . PHE A 1 109 ? -4.707 4.363 -0.929 1 92.19 109 PHE A C 1
ATOM 871 O O . PHE A 1 109 ? -5.113 4.418 0.234 1 92.19 109 PHE A O 1
ATOM 878 N N . GLN A 1 110 ? -3.525 4.195 -1.217 1 94.25 110 GLN A N 1
ATOM 879 C CA . GLN A 1 110 ? -2.615 3.541 -0.285 1 94.25 110 GLN A CA 1
ATOM 880 C C . GLN A 1 110 ? -2.254 4.469 0.873 1 94.25 110 GLN A C 1
ATOM 882 O O . GLN A 1 110 ? -2.084 4.016 2.008 1 94.25 110 GLN A O 1
ATOM 887 N N . TYR A 1 111 ? -2.186 5.738 0.652 1 94.69 111 TYR A N 1
ATOM 888 C CA . TYR A 1 111 ? -1.692 6.66 1.67 1 94.69 111 TYR A CA 1
ATOM 889 C C . TYR A 1 111 ? -2.713 6.836 2.787 1 94.69 111 TYR A C 1
ATOM 891 O O . TYR A 1 111 ? -2.369 6.766 3.969 1 94.69 111 TYR A O 1
ATOM 899 N N . GLY A 1 112 ? -3.951 7.109 2.359 1 96.19 112 GLY A N 1
ATOM 900 C CA . GLY A 1 112 ? -5 7.168 3.365 1 96.19 112 GLY A CA 1
ATOM 901 C C . GLY A 1 112 ? -5.188 5.859 4.109 1 96.19 112 GLY A C 1
ATOM 902 O O . GLY A 1 112 ? -5.383 5.855 5.328 1 96.19 112 GLY A O 1
ATOM 903 N N . TYR A 1 113 ? -5.09 4.758 3.391 1 97.56 113 TYR A N 1
ATOM 904 C CA . TYR A 1 113 ? -5.223 3.426 3.967 1 97.56 113 TYR A CA 1
ATOM 905 C C . TYR A 1 113 ? -4.156 3.178 5.023 1 97.56 113 TYR A C 1
ATOM 907 O O . TYR A 1 113 ? -4.453 2.684 6.113 1 97.56 113 TYR A O 1
ATOM 915 N N . ASN A 1 114 ? -2.896 3.576 4.746 1 97.94 114 ASN A N 1
ATOM 916 C CA . ASN A 1 114 ? -1.789 3.422 5.684 1 97.94 114 ASN A CA 1
ATOM 917 C C . ASN A 1 114 ? -2.045 4.184 6.98 1 97.94 114 ASN A C 1
ATOM 919 O O . ASN A 1 114 ? -1.691 3.709 8.062 1 97.94 114 ASN A O 1
ATOM 923 N N . GLN A 1 115 ? -2.602 5.34 6.816 1 98.44 115 GLN A N 1
ATOM 924 C CA . GLN A 1 115 ? -2.861 6.145 8.008 1 98.44 115 GLN A CA 1
ATOM 925 C C . GLN A 1 115 ? -3.926 5.496 8.891 1 98.44 115 GLN A C 1
ATOM 927 O O . GLN A 1 115 ? -3.809 5.492 10.117 1 98.44 115 GLN A O 1
ATOM 932 N N . VAL A 1 116 ? -4.938 4.934 8.258 1 98.69 116 VAL A N 1
ATOM 933 C CA . VAL A 1 116 ? -5.977 4.25 9.016 1 98.69 116 VAL A CA 1
ATOM 934 C C . VAL A 1 116 ? -5.383 3.041 9.734 1 98.69 116 VAL A C 1
ATOM 936 O O . VAL A 1 116 ? -5.625 2.836 10.93 1 98.69 116 VAL A O 1
ATOM 939 N N . LEU A 1 117 ? -4.574 2.281 9.023 1 98.81 117 LEU A N 1
ATOM 940 C CA . LEU A 1 117 ? -3.916 1.123 9.617 1 98.81 117 LEU A CA 1
ATOM 941 C C . LEU A 1 117 ? -3.047 1.54 10.805 1 98.81 117 LEU A C 1
ATOM 943 O O . LEU A 1 117 ? -3.051 0.881 11.844 1 98.81 117 LEU A O 1
ATOM 947 N N . SER A 1 118 ? -2.316 2.627 10.625 1 98.88 118 SER A N 1
ATOM 948 C CA . SER A 1 118 ? -1.432 3.123 11.672 1 98.88 118 SER A CA 1
ATOM 949 C C . SER A 1 118 ? -2.219 3.52 12.922 1 98.88 118 SER A C 1
ATOM 951 O O . SER A 1 118 ? -1.783 3.264 14.047 1 98.88 118 SER A O 1
ATOM 953 N N . CYS A 1 119 ? -3.346 4.102 12.711 1 98.88 119 CYS A N 1
ATOM 954 C CA . CYS A 1 119 ? -4.195 4.473 13.836 1 98.88 119 CYS A CA 1
ATOM 955 C C . CYS A 1 119 ? -4.656 3.24 14.602 1 98.88 119 CYS A C 1
ATOM 957 O O . CYS A 1 119 ? -4.75 3.266 15.836 1 98.88 119 CYS A O 1
ATOM 959 N N . LEU A 1 120 ? -4.949 2.182 13.898 1 98.81 120 LEU A N 1
ATOM 960 C CA . LEU A 1 120 ? -5.5 0.984 14.523 1 98.81 120 LEU A CA 1
ATOM 961 C C . LEU A 1 120 ? -4.473 0.327 15.438 1 98.81 120 LEU A C 1
ATOM 963 O O . LEU A 1 120 ? -4.832 -0.26 16.469 1 98.81 120 LEU A O 1
ATOM 967 N N . VAL A 1 121 ? -3.207 0.469 15.102 1 98.69 121 VAL A N 1
ATOM 968 C CA . VAL A 1 121 ? -2.193 -0.237 15.875 1 98.69 121 VAL A CA 1
ATOM 969 C C . VAL A 1 121 ? -1.604 0.699 16.922 1 98.69 121 VAL A C 1
ATOM 971 O O . VAL A 1 121 ? -0.916 0.253 17.844 1 98.69 121 VAL A O 1
ATOM 974 N N . ALA A 1 122 ? -1.827 2.004 16.812 1 98.75 122 ALA A N 1
ATOM 975 C CA . ALA A 1 122 ? -1.323 2.973 17.781 1 98.75 122 ALA A CA 1
ATOM 976 C C . ALA A 1 122 ? -2.092 2.883 19.094 1 98.75 122 ALA A C 1
ATOM 978 O O . ALA A 1 122 ? -3.246 2.455 19.125 1 98.75 122 ALA A O 1
ATOM 979 N N . ASP A 1 123 ? -1.432 3.26 20.188 1 98 123 ASP A N 1
ATOM 980 C CA . ASP A 1 123 ? -2.076 3.32 21.5 1 98 123 ASP A CA 1
ATOM 981 C C . ASP A 1 123 ? -2.682 4.699 21.75 1 98 123 ASP A C 1
ATOM 983 O O . ASP A 1 123 ? -3.67 4.828 22.469 1 98 123 ASP A O 1
ATOM 987 N N . ALA A 1 124 ? -2.07 5.691 21.234 1 98.25 124 ALA A N 1
ATOM 988 C CA . ALA A 1 124 ? -2.555 7.066 21.266 1 98.25 124 ALA A CA 1
ATOM 989 C C . ALA A 1 124 ? -2.4 7.73 19.906 1 98.25 124 ALA A C 1
ATOM 991 O O . ALA A 1 124 ? -1.361 7.594 19.25 1 98.25 124 ALA A O 1
ATOM 992 N N . VAL A 1 125 ? -3.455 8.367 19.469 1 98.88 125 VAL A N 1
ATOM 993 C CA . VAL A 1 125 ? -3.457 9.102 18.203 1 98.88 125 VAL A CA 1
ATOM 994 C C . VAL A 1 125 ? -3.678 10.586 18.469 1 98.88 125 VAL A C 1
ATOM 996 O O . VAL A 1 125 ? -4.715 10.984 19.016 1 98.88 125 VAL A O 1
ATOM 999 N N . VAL A 1 126 ? -2.721 11.391 18.062 1 98.81 126 VAL A N 1
ATOM 1000 C CA . VAL A 1 126 ? -2.734 12.805 18.422 1 98.81 126 VAL A CA 1
ATOM 1001 C C . VAL A 1 126 ? -2.799 13.648 17.156 1 98.81 126 VAL A C 1
ATOM 1003 O O . VAL A 1 126 ? -2.035 13.43 16.203 1 98.81 126 VAL A O 1
ATOM 1006 N N . PHE A 1 127 ? -3.727 14.617 17.141 1 98.69 127 PHE A N 1
ATOM 1007 C CA . PHE A 1 127 ? -3.889 15.516 15.992 1 98.69 127 PHE A CA 1
ATOM 1008 C C . PHE A 1 127 ? -3.473 16.938 16.359 1 98.69 127 PHE A C 1
ATOM 1010 O O . PHE A 1 127 ? -3.693 17.375 17.484 1 98.69 127 PHE A O 1
ATOM 1017 N N . ASN A 1 128 ? -2.945 17.656 15.383 1 97.94 128 ASN A N 1
ATOM 1018 C CA . ASN A 1 128 ? -2.469 19.016 15.641 1 97.94 128 ASN A CA 1
ATOM 1019 C C . ASN A 1 128 ? -3.625 20 15.75 1 97.94 128 ASN A C 1
ATOM 1021 O O . ASN A 1 128 ? -3.424 21.156 16.141 1 97.94 128 ASN A O 1
ATOM 1025 N N . SER A 1 129 ? -4.844 19.609 15.438 1 97.88 129 SER A N 1
ATOM 1026 C CA . SER A 1 129 ? -6.023 20.469 15.555 1 97.88 129 SER A CA 1
ATOM 1027 C C . SER A 1 129 ? -7.301 19.625 15.609 1 97.88 129 SER A C 1
ATOM 1029 O O . SER A 1 129 ? -7.293 18.453 15.25 1 97.88 129 SER A O 1
ATOM 1031 N N . SER A 1 130 ? -8.359 20.219 16.094 1 98 130 SER A N 1
ATOM 1032 C CA . SER A 1 130 ? -9.664 19.562 16.094 1 98 130 SER A CA 1
ATOM 1033 C C . SER A 1 130 ? -10.172 19.359 14.672 1 98 130 SER A C 1
ATOM 1035 O O . SER A 1 130 ? -10.805 18.344 14.367 1 98 130 SER A O 1
ATOM 1037 N N . PHE A 1 131 ? -9.953 20.25 13.875 1 97.75 131 PHE A N 1
ATOM 1038 C CA . PHE A 1 131 ? -10.359 20.141 12.477 1 97.75 131 PHE A CA 1
ATOM 1039 C C . PHE A 1 131 ? -9.719 18.922 11.828 1 97.7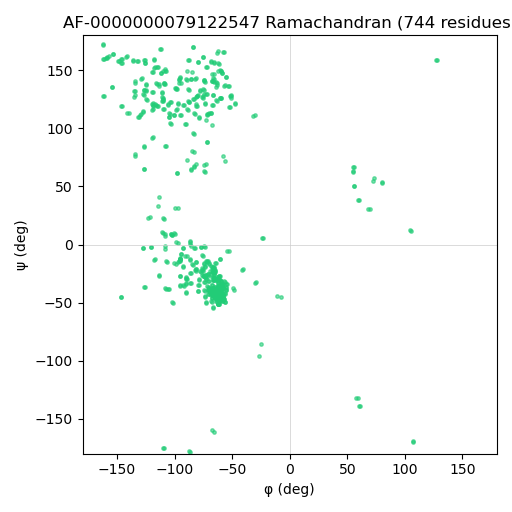5 131 PHE A C 1
ATOM 1041 O O . PHE A 1 131 ? -10.398 18.141 11.156 1 97.75 131 PHE A O 1
ATOM 1048 N N . ASN A 1 132 ? -8.367 18.781 12.039 1 97.88 132 ASN A N 1
ATOM 1049 C CA . ASN A 1 132 ? -7.652 17.625 11.508 1 97.88 132 ASN A CA 1
ATOM 1050 C C . ASN A 1 132 ? -8.25 16.312 12.016 1 97.88 132 ASN A C 1
ATOM 1052 O O . ASN A 1 132 ? -8.539 15.414 11.227 1 97.88 132 ASN A O 1
ATOM 1056 N N . MET A 1 133 ? -8.492 16.25 13.273 1 98.62 133 MET A N 1
ATOM 1057 C CA . MET A 1 133 ? -9.016 15.047 13.914 1 98.62 133 MET A CA 1
ATOM 1058 C C . MET A 1 133 ? -10.398 14.695 13.359 1 98.62 133 MET A C 1
ATOM 1060 O O . MET A 1 133 ? -10.609 13.586 12.867 1 98.62 133 MET A O 1
ATOM 1064 N N . GLU A 1 134 ? -11.266 15.711 13.367 1 98.19 134 GLU A N 1
ATOM 1065 C CA . GLU A 1 134 ? -12.656 15.445 13 1 98.19 134 GLU A CA 1
ATOM 1066 C C . GLU A 1 134 ? -12.781 15.164 11.5 1 98.19 134 GLU A C 1
ATOM 1068 O O . GLU A 1 134 ? -13.586 14.328 11.094 1 98.19 134 GLU A O 1
ATOM 1073 N N . SER A 1 135 ? -12.031 15.898 10.727 1 97.25 135 SER A N 1
ATOM 1074 C CA . SER A 1 135 ? -12.086 15.648 9.289 1 97.25 135 SER A CA 1
ATOM 1075 C C . SER A 1 135 ? -11.562 14.266 8.945 1 97.25 135 SER A C 1
ATOM 1077 O O . SER A 1 135 ? -12.094 13.602 8.047 1 97.25 135 SER A O 1
ATOM 1079 N N . PHE A 1 136 ? -10.547 13.805 9.641 1 98.19 136 PHE A N 1
ATOM 1080 C CA . PHE A 1 136 ? -10.016 12.469 9.422 1 98.19 136 PHE A CA 1
ATOM 1081 C C . PHE A 1 136 ? -11.039 11.406 9.828 1 98.19 136 PHE A C 1
ATOM 1083 O O . PHE A 1 136 ? -11.398 10.547 9.023 1 98.19 136 PHE A O 1
ATOM 1090 N N . LEU A 1 137 ? -11.492 11.5 11.039 1 98.62 137 LEU A N 1
ATOM 1091 C CA . LEU A 1 137 ? -12.352 10.477 11.617 1 98.62 137 LEU A CA 1
ATOM 1092 C C . LEU A 1 137 ? -13.664 10.367 10.844 1 98.62 137 LEU A C 1
ATOM 1094 O O . LEU A 1 137 ? -14.109 9.266 10.523 1 98.62 137 LEU A O 1
ATOM 1098 N N . SER A 1 138 ? -14.234 11.477 10.469 1 97.62 138 SER A N 1
ATOM 1099 C CA . SER A 1 138 ? -15.531 11.469 9.797 1 97.62 138 SER A CA 1
ATOM 1100 C C . SER A 1 138 ? -15.398 11 8.352 1 97.62 138 SER A C 1
ATOM 1102 O O . SER A 1 138 ? -16.391 10.656 7.711 1 97.62 138 SER A O 1
ATOM 1104 N N . SER A 1 139 ? -14.18 11.008 7.852 1 96.94 139 SER A N 1
ATOM 1105 C CA . SER A 1 139 ? -13.969 10.648 6.449 1 96.94 139 SER A CA 1
ATOM 1106 C C . SER A 1 139 ? -13.617 9.172 6.305 1 96.94 139 SER A C 1
ATOM 1108 O O . SER A 1 139 ? -13.586 8.648 5.191 1 96.94 139 SER A O 1
ATOM 1110 N N . ILE A 1 140 ? -13.391 8.445 7.355 1 97.88 140 ILE A N 1
ATOM 1111 C CA . ILE A 1 140 ? -12.922 7.066 7.309 1 97.88 140 ILE A CA 1
ATOM 1112 C C . ILE A 1 140 ? -13.93 6.195 6.574 1 97.88 140 ILE A C 1
ATOM 1114 O O . ILE A 1 140 ? -13.57 5.441 5.668 1 97.88 140 ILE A O 1
ATOM 1118 N N . ALA A 1 141 ? -15.188 6.316 6.934 1 96.56 141 ALA A N 1
ATOM 1119 C CA . ALA A 1 141 ? -16.219 5.461 6.355 1 96.56 141 ALA A CA 1
ATOM 1120 C C . ALA A 1 141 ? -16.312 5.66 4.848 1 96.56 141 ALA A C 1
ATOM 1122 O O . ALA A 1 141 ? -16.344 4.691 4.086 1 96.56 141 ALA A O 1
ATOM 1123 N N . SER A 1 142 ? -16.422 6.922 4.457 1 94.88 142 SER A N 1
ATOM 1124 C CA . SER A 1 142 ? -16.531 7.227 3.033 1 94.88 142 SER A CA 1
ATOM 1125 C C . SER A 1 142 ? -15.281 6.785 2.275 1 94.88 142 SER A C 1
ATOM 1127 O O . SER A 1 142 ? -15.375 6.32 1.137 1 94.88 142 SER A O 1
ATOM 1129 N N . PHE A 1 143 ? -14.156 6.965 2.812 1 95.56 143 PHE A N 1
ATOM 1130 C CA . PHE A 1 143 ? -12.898 6.547 2.197 1 95.56 143 PHE A CA 1
ATOM 1131 C C . PHE A 1 143 ? -12.875 5.039 1.98 1 95.56 143 PHE A C 1
ATOM 1133 O O . PHE A 1 143 ? -12.477 4.566 0.914 1 95.56 143 PHE A O 1
ATOM 1140 N N . MET A 1 144 ? -13.336 4.219 2.969 1 96.88 144 MET A N 1
ATOM 1141 C CA . MET A 1 144 ? -13.305 2.762 2.908 1 96.88 144 MET A CA 1
ATOM 1142 C C . MET A 1 144 ? -14.32 2.234 1.905 1 96.88 144 MET A C 1
ATOM 1144 O O . MET A 1 144 ? -14.242 1.08 1.479 1 96.88 144 MET A O 1
ATOM 1148 N N . LYS A 1 145 ? -15.258 3.064 1.462 1 95.25 145 LYS A N 1
ATOM 1149 C CA . LYS A 1 145 ? -16.266 2.67 0.471 1 95.25 145 LYS A CA 1
ATOM 1150 C C . LYS A 1 145 ? -15.625 2.484 -0.904 1 95.25 145 LYS A C 1
ATOM 1152 O O . LYS A 1 145 ? -16.234 1.898 -1.802 1 95.25 145 LYS A O 1
ATOM 1157 N N . LYS A 1 146 ? -14.422 3.021 -1.068 1 93.69 146 LYS A N 1
ATOM 1158 C CA . LYS A 1 146 ? -13.695 2.777 -2.309 1 93.69 146 LYS A CA 1
ATOM 1159 C C . LYS A 1 146 ? -13.398 1.291 -2.49 1 93.69 146 LYS A C 1
ATOM 1161 O O . LYS A 1 146 ? -13.148 0.834 -3.607 1 93.69 146 LYS A O 1
ATOM 1166 N N . ILE A 1 147 ? -13.281 0.553 -1.38 1 95.56 147 ILE A N 1
ATOM 1167 C CA . ILE A 1 147 ? -13.164 -0.899 -1.45 1 95.56 147 ILE A CA 1
ATOM 1168 C C . ILE A 1 147 ? -14.461 -1.5 -1.978 1 95.56 147 ILE A C 1
ATOM 1170 O O . ILE A 1 147 ? -15.539 -1.225 -1.446 1 95.56 147 ILE A O 1
ATOM 1174 N N . PRO A 1 148 ? -14.375 -2.322 -2.959 1 95 148 PRO A N 1
ATOM 1175 C CA . PRO A 1 148 ? -15.594 -2.734 -3.66 1 95 148 PRO A CA 1
ATOM 1176 C C . PRO A 1 148 ? -16.5 -3.619 -2.803 1 95 148 PRO A C 1
ATOM 1178 O O . PRO A 1 148 ? -17.719 -3.539 -2.904 1 95 148 PRO A O 1
ATOM 1181 N N . ASP A 1 149 ? -15.906 -4.516 -2.023 1 94.38 149 ASP A N 1
ATOM 1182 C CA . ASP A 1 149 ? -16.703 -5.43 -1.206 1 94.38 149 ASP A CA 1
ATOM 1183 C C . ASP A 1 149 ? -15.93 -5.883 0.027 1 94.38 149 ASP A C 1
ATOM 1185 O O . ASP A 1 149 ? -14.742 -5.582 0.164 1 94.38 149 ASP A O 1
ATOM 1189 N N . HIS A 1 150 ? -16.703 -6.457 1.022 1 94.19 150 HIS A N 1
ATOM 1190 C CA . HIS A 1 150 ? -16.125 -6.965 2.258 1 94.19 150 HIS A CA 1
ATOM 1191 C C . HIS A 1 150 ? -15.328 -5.883 2.975 1 94.19 150 HIS A C 1
ATOM 1193 O O . HIS A 1 150 ? -14.164 -6.102 3.342 1 94.19 150 HIS A O 1
ATOM 1199 N N . ARG A 1 151 ? -15.953 -4.789 3.117 1 96.44 151 ARG A N 1
ATOM 1200 C CA . ARG A 1 151 ? -15.336 -3.615 3.727 1 96.44 151 ARG A CA 1
ATOM 1201 C C . ARG A 1 151 ? -15.211 -3.781 5.238 1 96.44 151 ARG A C 1
ATOM 1203 O O . ARG A 1 151 ? -16.094 -4.371 5.875 1 96.44 151 ARG A O 1
ATOM 1210 N N . PRO A 1 152 ? -14.062 -3.285 5.758 1 96.69 152 PRO A N 1
ATOM 1211 C CA . PRO A 1 152 ? -13.969 -3.285 7.219 1 96.69 152 PRO A CA 1
ATOM 1212 C C . PRO A 1 152 ? -15.039 -2.424 7.883 1 96.69 152 PRO A C 1
ATOM 1214 O O . PRO A 1 152 ? -15.547 -1.481 7.27 1 96.69 152 PRO A O 1
ATOM 1217 N N . ARG A 1 153 ? -15.297 -2.795 9.117 1 95.06 153 ARG A N 1
ATOM 1218 C CA . ARG A 1 153 ? -16.422 -2.146 9.781 1 95.06 153 ARG A CA 1
ATOM 1219 C C . ARG A 1 153 ? -15.961 -1.389 11.016 1 95.06 153 ARG A C 1
ATOM 1221 O O . ARG A 1 153 ? -14.938 -1.729 11.617 1 95.06 153 ARG A O 1
ATOM 1228 N N . ASP A 1 154 ? -16.656 -0.292 11.32 1 97.25 154 ASP A N 1
ATOM 1229 C CA . ASP A 1 154 ? -16.609 0.421 12.594 1 97.25 154 ASP A CA 1
ATOM 1230 C C . ASP A 1 154 ? -15.203 0.91 12.906 1 97.25 154 ASP A C 1
ATOM 1232 O O . ASP A 1 154 ? -14.766 0.853 14.062 1 97.25 154 ASP A O 1
ATOM 1236 N N . LEU A 1 155 ? -14.523 1.344 11.922 1 98.44 155 LEU A N 1
ATOM 1237 C CA . LEU A 1 155 ? -13.141 1.771 12.109 1 98.44 155 LEU A CA 1
ATOM 1238 C C . LEU A 1 155 ? -13.07 3.059 12.922 1 98.44 155 LEU A C 1
ATOM 1240 O O . LEU A 1 155 ? -12.219 3.197 13.805 1 98.44 155 LEU A O 1
ATOM 1244 N N . GLU A 1 156 ? -13.992 4.004 12.633 1 98.31 156 GLU A N 1
ATOM 1245 C CA . GLU A 1 156 ? -14.008 5.238 13.406 1 98.31 156 GLU A CA 1
ATOM 1246 C C . GLU A 1 156 ? -14.234 4.957 14.891 1 98.31 156 GLU A C 1
ATOM 1248 O O . GLU A 1 156 ? -13.578 5.559 15.742 1 98.31 156 GLU A O 1
ATOM 1253 N N . GLN A 1 157 ? -15.102 4.047 15.195 1 98.19 157 GLN A N 1
ATOM 1254 C CA . GLN A 1 157 ? -15.438 3.707 16.578 1 98.19 157 GLN A CA 1
ATOM 1255 C C . GLN A 1 157 ? -14.25 3.086 17.297 1 98.19 157 GLN A C 1
ATOM 1257 O O . GLN A 1 157 ? -14.102 3.24 18.516 1 98.19 157 GLN A O 1
ATOM 1262 N N . LEU A 1 158 ? -13.422 2.414 16.578 1 98 158 LEU A N 1
ATOM 1263 C CA . LEU A 1 158 ? -12.242 1.769 17.141 1 98 158 LEU A CA 1
ATOM 1264 C C . LEU A 1 158 ? -11.125 2.779 17.375 1 98 158 LEU A C 1
ATOM 1266 O O . LEU A 1 158 ? -10.336 2.633 18.312 1 98 158 LEU A O 1
ATOM 1270 N N . ILE A 1 159 ? -11.062 3.818 16.562 1 98.75 159 ILE A N 1
ATOM 1271 C CA . ILE A 1 159 ? -9.922 4.734 16.562 1 98.75 159 ILE A CA 1
ATOM 1272 C C . ILE A 1 159 ? -10.219 5.934 17.453 1 98.75 159 ILE A C 1
ATOM 1274 O O . ILE A 1 159 ? -9.344 6.395 18.188 1 98.75 159 ILE A O 1
ATOM 1278 N N . ARG A 1 160 ? -11.453 6.434 17.531 1 98.62 160 ARG A N 1
ATOM 1279 C CA . ARG A 1 160 ? -11.828 7.703 18.156 1 98.62 160 ARG A CA 1
ATOM 1280 C C . ARG A 1 160 ? -11.492 7.715 19.641 1 98.62 160 ARG A C 1
ATOM 1282 O O . ARG A 1 160 ? -10.977 8.711 20.156 1 98.62 160 ARG A O 1
ATOM 1289 N N . PRO A 1 161 ? -11.664 6.617 20.359 1 98.5 161 PRO A N 1
ATOM 1290 C CA . PRO A 1 161 ? -11.422 6.672 21.812 1 98.5 161 PRO A CA 1
ATOM 1291 C C . PRO A 1 161 ? -9.961 6.938 22.156 1 98.5 161 PRO A C 1
ATOM 1293 O O . PRO A 1 161 ? -9.656 7.363 23.281 1 98.5 161 PRO A O 1
ATOM 1296 N N . LYS A 1 162 ? -9.094 6.703 21.281 1 98.06 162 LYS A N 1
ATOM 1297 C CA . LYS A 1 162 ? -7.676 6.883 21.578 1 98.06 162 LYS A CA 1
ATOM 1298 C C . LYS A 1 162 ? -7.148 8.188 20.969 1 98.06 162 LYS A C 1
ATOM 1300 O O . LYS A 1 162 ? -5.941 8.438 20.984 1 98.06 162 LYS A O 1
ATOM 1305 N N . CYS A 1 163 ? -8.031 9.016 20.438 1 98.69 163 CYS A N 1
ATOM 1306 C CA . CYS A 1 163 ? -7.633 10.25 19.766 1 98.69 163 CYS A CA 1
ATOM 1307 C C . CYS A 1 163 ? -7.684 11.438 20.703 1 98.69 163 CYS A C 1
ATOM 1309 O O . CYS A 1 163 ? -8.555 11.5 21.578 1 98.69 163 CYS A O 1
ATOM 1311 N N . GLU A 1 164 ? -6.77 12.336 20.562 1 98.31 164 GLU A N 1
ATOM 1312 C CA . GLU A 1 164 ? -6.785 13.617 21.266 1 98.31 164 GLU A CA 1
ATOM 1313 C C . GLU A 1 164 ? -6.137 14.719 20.438 1 98.31 164 GLU A C 1
ATOM 1315 O O . GLU A 1 164 ? -5.441 14.438 19.469 1 98.31 164 GLU A O 1
ATOM 1320 N N . VAL A 1 165 ? -6.508 15.93 20.781 1 98.19 165 VAL A N 1
ATOM 1321 C CA . VAL A 1 165 ? -5.926 17.078 20.109 1 98.19 165 VAL A CA 1
ATOM 1322 C C . VAL A 1 165 ? -4.781 17.641 20.953 1 98.19 165 VAL A C 1
ATOM 1324 O O . VAL A 1 165 ? -4.949 17.922 22.141 1 98.19 165 VAL A O 1
ATOM 1327 N N . LEU A 1 166 ? -3.67 17.688 20.406 1 97.81 166 LEU A N 1
ATOM 1328 C CA . LEU A 1 166 ? -2.496 18.375 20.938 1 97.81 166 LEU A CA 1
ATOM 1329 C C . LEU A 1 166 ? -1.854 19.25 19.859 1 97.81 166 LEU A C 1
ATOM 1331 O O . LEU A 1 166 ? -1.221 18.75 18.938 1 97.81 166 LEU A O 1
ATOM 1335 N N . PHE A 1 167 ? -1.993 20.547 20.047 1 97.31 167 PHE A N 1
ATOM 1336 C CA . PHE A 1 167 ? -1.591 21.516 19.031 1 97.31 167 PHE A CA 1
ATOM 1337 C C . PHE A 1 167 ? -0.107 21.375 18.719 1 97.31 167 PHE A C 1
ATOM 1339 O O . PHE A 1 167 ? 0.673 20.906 19.547 1 97.31 167 PHE A O 1
ATOM 1346 N N . PHE A 1 168 ? 0.198 21.688 17.469 1 96.75 168 PHE A N 1
ATOM 1347 C CA . PHE A 1 168 ? 1.599 21.828 17.078 1 96.75 168 PHE A CA 1
ATOM 1348 C C . PHE A 1 168 ? 2.283 22.922 17.891 1 96.75 168 PHE A C 1
ATOM 1350 O O . PHE A 1 168 ? 1.803 24.062 17.938 1 96.75 168 PHE A O 1
ATOM 1357 N N . PRO A 1 169 ? 3.373 22.609 18.531 1 95.44 169 PRO A N 1
ATOM 1358 C CA . PRO A 1 169 ? 4.055 23.609 19.344 1 95.44 169 PRO A CA 1
ATOM 1359 C C . PRO A 1 169 ? 4.898 24.578 18.516 1 95.44 169 PRO A C 1
ATOM 1361 O O . PRO A 1 169 ? 5.961 24.188 18.016 1 95.44 169 PRO A O 1
ATOM 1364 N N . VAL A 1 170 ? 4.43 25.781 18.438 1 90.62 170 VAL A N 1
ATOM 1365 C CA . VAL A 1 170 ? 5.141 26.797 17.656 1 90.62 170 VAL A CA 1
ATOM 1366 C C . VAL A 1 170 ? 6.184 27.484 18.531 1 90.62 170 VAL A C 1
ATOM 1368 O O . VAL A 1 170 ? 5.938 27.75 19.719 1 90.62 170 VAL A O 1
ATOM 1371 N N . HIS A 1 171 ? 7.344 27.594 17.984 1 85.75 171 HIS A N 1
ATOM 1372 C CA . HIS A 1 171 ? 8.359 28.406 18.656 1 85.75 171 HIS A CA 1
ATOM 1373 C C . HIS A 1 171 ? 8.305 29.859 18.188 1 85.75 171 HIS A C 1
ATOM 1375 O O . HIS A 1 171 ? 8.82 30.188 17.109 1 85.75 171 HIS A O 1
ATOM 1381 N N . PHE A 1 172 ? 7.75 30.672 19.047 1 85.88 172 PHE A N 1
ATOM 1382 C CA . PHE A 1 172 ? 7.648 32.094 18.719 1 85.88 172 PHE A CA 1
ATOM 1383 C C . PHE A 1 172 ? 8.891 32.844 19.172 1 85.88 172 PHE A C 1
ATOM 1385 O O . PHE A 1 172 ? 9.211 32.875 20.359 1 85.88 172 PHE A O 1
ATOM 1392 N N . PRO A 1 173 ? 9.555 33.344 18.203 1 81.19 173 PRO A N 1
ATOM 1393 C CA . PRO A 1 173 ? 10.719 34.125 18.594 1 81.19 173 PRO A CA 1
ATOM 1394 C C . PRO A 1 173 ? 10.344 35.438 19.312 1 81.19 173 PRO A C 1
ATOM 1396 O O . PRO A 1 173 ? 9.195 35.875 19.234 1 81.19 173 PRO A O 1
ATOM 1399 N N . ASP A 1 174 ? 11.273 35.906 20.062 1 81.38 174 ASP A N 1
ATOM 1400 C CA . ASP A 1 174 ? 11.117 37.25 20.625 1 81.38 174 ASP A CA 1
ATOM 1401 C C . ASP A 1 174 ? 11.234 38.312 19.531 1 81.38 174 ASP A C 1
ATOM 1403 O O . ASP A 1 174 ? 12.297 38.5 18.938 1 81.38 174 ASP A O 1
ATOM 1407 N N . VAL A 1 175 ? 10.117 38.969 19.297 1 82.62 175 VAL A N 1
ATOM 1408 C CA . VAL A 1 175 ? 10.109 39.938 18.203 1 82.62 175 VAL A CA 1
ATOM 1409 C C . VAL A 1 175 ? 10.008 41.344 18.766 1 82.62 175 VAL A C 1
ATOM 1411 O O . VAL A 1 175 ? 9.773 42.312 18.031 1 82.62 175 VAL A O 1
ATOM 1414 N N . SER A 1 176 ? 10.148 41.562 19.984 1 77.31 176 SER A N 1
ATOM 1415 C CA . SER A 1 176 ? 9.969 42.844 20.641 1 77.31 176 SER A CA 1
ATOM 1416 C C . SER A 1 176 ? 10.844 43.906 20.016 1 77.31 176 SER A C 1
ATOM 1418 O O . SER A 1 176 ? 10.414 45.062 19.844 1 77.31 176 SER A O 1
ATOM 1420 N N . ARG A 1 177 ? 12.031 43.531 19.547 1 77.5 177 ARG A N 1
ATOM 1421 C CA . ARG A 1 177 ? 12.977 44.5 19 1 77.5 177 ARG A CA 1
ATOM 1422 C C . ARG A 1 177 ? 12.664 44.781 17.531 1 77.5 177 ARG A C 1
ATOM 1424 O O . ARG A 1 177 ? 13.125 45.812 16.984 1 77.5 177 ARG A O 1
ATOM 1431 N N . LEU A 1 178 ? 11.93 43.906 17 1 78.69 178 LEU A N 1
ATOM 1432 C CA . LEU A 1 178 ? 11.672 44.031 15.578 1 78.69 178 LEU A CA 1
ATOM 1433 C C . LEU A 1 178 ? 10.359 44.75 15.328 1 78.69 178 LEU A C 1
ATOM 1435 O O . LEU A 1 178 ? 10.109 45.219 14.211 1 78.69 178 LEU A O 1
ATOM 1439 N N . LEU A 1 179 ? 9.578 44.906 16.312 1 78.88 179 LEU A N 1
ATOM 1440 C CA . LEU A 1 179 ? 8.258 45.469 16.141 1 78.88 179 LEU A CA 1
ATOM 1441 C C . LEU A 1 179 ? 8.352 47 15.953 1 78.88 179 LEU A C 1
ATOM 1443 O O . LEU A 1 179 ? 9.039 47.688 16.719 1 78.88 179 LEU A O 1
ATOM 1447 N N . PRO A 1 180 ? 7.73 47.406 14.891 1 71.62 180 PRO A N 1
ATOM 1448 C CA . PRO A 1 180 ? 7.676 48.875 14.742 1 71.62 180 PRO A CA 1
ATOM 1449 C C . PRO A 1 180 ? 7.008 49.562 15.93 1 71.62 180 PRO A C 1
ATOM 1451 O O . PRO A 1 180 ? 6.359 48.906 16.75 1 71.62 180 PRO A O 1
ATOM 1454 N N . GLU A 1 181 ? 7.184 50.844 16 1 68.81 181 GLU A N 1
ATOM 1455 C CA . GLU A 1 181 ? 6.758 51.625 17.156 1 68.81 181 GLU A CA 1
ATOM 1456 C C . GLU A 1 181 ? 5.258 51.469 17.406 1 68.81 181 GLU A C 1
ATOM 1458 O O . GLU A 1 181 ? 4.828 51.344 18.562 1 68.81 181 GLU A O 1
ATOM 1463 N N . HIS A 1 182 ? 4.562 51.5 16.359 1 68.62 182 HIS A N 1
ATOM 1464 C CA . HIS A 1 182 ? 3.115 51.469 16.516 1 68.62 182 HIS A CA 1
ATOM 1465 C C . HIS A 1 182 ? 2.658 50.125 17.078 1 68.62 182 HIS A C 1
ATOM 1467 O O . HIS A 1 182 ? 1.597 50.031 17.703 1 68.62 182 HIS A O 1
ATOM 1473 N N . LYS A 1 183 ? 3.361 49.094 16.938 1 72.75 183 LYS A N 1
ATOM 1474 C CA . LYS A 1 183 ? 3.02 47.781 17.453 1 72.75 183 LYS A CA 1
ATOM 1475 C C . LYS A 1 183 ? 3.553 47.562 18.875 1 72.75 183 LYS A C 1
ATOM 1477 O O . LYS A 1 183 ? 3.029 46.75 19.625 1 72.75 183 LYS A O 1
ATOM 1482 N N . GLN A 1 184 ? 4.707 48.25 19.156 1 62.5 184 GLN A N 1
ATOM 1483 C CA . GLN A 1 184 ? 5.258 48.219 20.5 1 62.5 184 GLN A CA 1
ATOM 1484 C C . GLN A 1 184 ? 4.34 48.906 21.5 1 62.5 184 GLN A C 1
ATOM 1486 O O . GLN A 1 184 ? 4.203 48.469 22.641 1 62.5 184 GLN A O 1
ATOM 1491 N N . LEU A 1 185 ? 3.764 50.156 20.938 1 51.31 185 LEU A N 1
ATOM 1492 C CA . LEU A 1 185 ? 2.922 50.969 21.797 1 51.31 185 LEU A CA 1
ATOM 1493 C C . LEU A 1 185 ? 1.612 50.25 22.109 1 51.31 185 LEU A C 1
ATOM 1495 O O . LEU A 1 185 ? 1.003 50.531 23.156 1 51.31 185 LEU A O 1
ATOM 1499 N N . ARG A 1 186 ? 1.063 49.625 21.109 1 50.81 186 ARG A N 1
ATOM 1500 C CA . ARG A 1 186 ? -0.146 48.875 21.438 1 50.81 186 ARG A CA 1
ATOM 1501 C C . ARG A 1 186 ? 0.071 48 22.672 1 50.81 186 ARG A C 1
ATOM 1503 O O . ARG A 1 186 ? -0.865 47.75 23.438 1 50.81 186 ARG A O 1
ATOM 1510 N N . ALA A 1 187 ? 1.174 47.438 22.781 1 49.5 187 ALA A N 1
ATOM 1511 C CA . ALA A 1 187 ? 1.496 46.656 23.969 1 49.5 187 ALA A CA 1
ATOM 1512 C C . ALA A 1 187 ? 1.559 47.562 25.203 1 49.5 187 ALA A C 1
ATOM 1514 O O . ALA A 1 187 ? 1.212 47.156 26.312 1 49.5 187 ALA A O 1
ATOM 1515 N N . ALA A 1 188 ? 2.152 48.906 25.031 1 44.91 188 ALA A N 1
ATOM 1516 C CA . ALA A 1 188 ? 2.141 49.906 26.094 1 44.91 188 ALA A CA 1
ATOM 1517 C C . ALA A 1 188 ? 0.857 50.75 26.062 1 44.91 188 ALA A C 1
ATOM 1519 O O . ALA A 1 188 ? 0.092 50.688 25.094 1 44.91 188 ALA A O 1
ATOM 1520 N N . GLU A 1 189 ? 0.536 51.875 26.953 1 42.69 189 GLU A N 1
ATOM 1521 C CA . GLU A 1 189 ? -0.591 52.781 27.125 1 42.69 189 GLU A CA 1
ATOM 1522 C C . GLU A 1 189 ? -0.947 53.469 25.812 1 42.69 189 GLU A C 1
ATOM 1524 O O . GLU A 1 189 ? -0.095 53.625 24.938 1 42.69 189 GLU A O 1
ATOM 1529 N N . ALA A 1 190 ? -2.324 53.656 25.312 1 40.75 190 ALA A N 1
ATOM 1530 C CA . ALA A 1 190 ? -3.074 54.344 24.281 1 40.75 190 ALA A CA 1
ATOM 1531 C C . ALA A 1 190 ? -2.305 55.562 23.766 1 40.75 190 ALA A C 1
ATOM 1533 O O . ALA A 1 190 ? -2.904 56.562 23.328 1 40.75 190 ALA A O 1
ATOM 1534 N N . GLU A 1 191 ? -1.053 55.875 24.141 1 38.78 191 GLU A N 1
ATOM 1535 C CA . GLU A 1 191 ? -0.707 57.25 23.844 1 38.78 191 GLU A CA 1
ATOM 1536 C C . GLU A 1 191 ? -0.624 57.5 22.328 1 38.78 191 GLU A C 1
ATOM 1538 O O . GLU A 1 191 ? -0.629 56.531 21.547 1 38.78 191 GLU A O 1
ATOM 1543 N N . ARG A 1 192 ? 0.156 58.719 21.75 1 40.91 192 ARG A N 1
ATOM 1544 C CA . ARG A 1 192 ? 0.182 59.531 20.562 1 40.91 192 ARG A CA 1
ATOM 1545 C C . ARG A 1 192 ? 0.783 58.781 19.375 1 40.91 192 ARG A C 1
ATOM 1547 O O . ARG A 1 192 ? 1.981 58.5 19.359 1 40.91 192 ARG A O 1
ATOM 1554 N N . SER A 1 193 ? 0.211 57.781 18.781 1 44.91 193 SER A N 1
ATOM 1555 C CA . SER A 1 193 ? 0.682 57.344 17.484 1 44.91 193 SER A CA 1
ATOM 1556 C C . SER A 1 193 ? 1.229 58.5 16.656 1 44.91 193 SER A C 1
ATOM 1558 O O . SER A 1 193 ? 0.628 59.594 16.625 1 44.91 193 SER A O 1
ATOM 1560 N N . SER A 1 194 ? 2.449 58.594 16.406 1 44.69 194 SER A N 1
ATOM 1561 C CA . SER A 1 194 ? 2.982 59.688 15.609 1 44.69 194 SER A CA 1
ATOM 1562 C C . SER A 1 194 ? 2.162 59.875 14.336 1 44.69 194 SER A C 1
ATOM 1564 O O . SER A 1 194 ? 1.678 58.938 13.742 1 44.69 194 SER A O 1
ATOM 1566 N N . GLU A 1 195 ? 1.574 61.094 14.117 1 48.56 195 GLU A N 1
ATOM 1567 C CA . GLU A 1 195 ? 0.868 61.625 12.953 1 48.56 195 GLU A CA 1
ATOM 1568 C C . GLU A 1 195 ? 1.406 61 11.656 1 48.56 195 GLU A C 1
ATOM 1570 O O . GLU A 1 195 ? 0.665 60.844 10.688 1 48.56 195 GLU A O 1
ATOM 1575 N N . GLN A 1 196 ? 2.643 60.688 11.586 1 47.47 196 GLN A N 1
ATOM 1576 C CA . GLN A 1 196 ? 3.244 60.344 10.305 1 47.47 196 GLN A CA 1
ATOM 1577 C C . GLN A 1 196 ? 2.928 58.906 9.922 1 47.47 196 GLN A C 1
ATOM 1579 O O . GLN A 1 196 ? 2.76 58.594 8.742 1 47.47 196 GLN A O 1
ATOM 1584 N N . GLU A 1 197 ? 2.934 57.969 10.82 1 53.47 197 GLU A N 1
ATOM 1585 C CA . GLU A 1 197 ? 2.727 56.594 10.477 1 53.47 197 GLU A CA 1
ATOM 1586 C C . GLU A 1 197 ? 1.268 56.312 10.117 1 53.47 197 GLU A C 1
ATOM 1588 O O . GLU A 1 197 ? 0.972 55.375 9.359 1 53.47 197 GLU A O 1
ATOM 1593 N N . ALA A 1 198 ? 0.278 57.062 10.672 1 55.44 198 ALA A N 1
ATOM 1594 C CA . ALA A 1 198 ? -1.163 56.969 10.453 1 55.44 198 ALA A CA 1
ATOM 1595 C C . ALA A 1 198 ? -1.507 57.219 8.984 1 55.44 198 ALA A C 1
ATOM 1597 O O . ALA A 1 198 ? -2.555 56.781 8.508 1 55.44 198 ALA A O 1
ATOM 1598 N N . VAL A 1 199 ? -0.423 57.75 8.227 1 65.94 199 VAL A N 1
ATOM 1599 C CA . VAL A 1 199 ? -0.813 58.156 6.887 1 65.94 199 VAL A CA 1
ATOM 1600 C C . VAL A 1 199 ? -0.253 57.219 5.844 1 65.94 199 VAL A C 1
ATOM 1602 O O . VAL A 1 199 ? -0.674 57.219 4.684 1 65.94 199 VAL A O 1
ATOM 1605 N N . LYS A 1 200 ? 0.554 56.125 6.195 1 84.81 200 LYS A N 1
ATOM 1606 C CA . LYS A 1 200 ? 1.161 55.25 5.207 1 84.81 200 LYS A CA 1
ATOM 1607 C C . LYS A 1 200 ? 0.222 54.094 4.848 1 84.81 200 LYS A C 1
ATOM 1609 O O . LYS A 1 200 ? -0.58 53.656 5.676 1 84.81 200 LYS A O 1
ATOM 1614 N N . PRO A 1 201 ? 0.332 53.656 3.648 1 94.31 201 PRO A N 1
ATOM 1615 C CA . PRO A 1 201 ? -0.524 52.531 3.221 1 94.31 201 PRO A CA 1
ATOM 1616 C C . PRO A 1 201 ? -0.29 51.281 4.035 1 94.31 201 PRO A C 1
ATOM 1618 O O . PRO A 1 201 ? 0.811 51.062 4.543 1 94.31 201 PRO A O 1
ATOM 1621 N N . LEU A 1 202 ? -1.302 50.531 4.16 1 95.81 202 LEU A N 1
ATOM 1622 C CA . LEU A 1 202 ? -1.189 49.281 4.879 1 95.81 202 LEU A CA 1
ATOM 1623 C C . LEU A 1 202 ? -0.289 48.281 4.125 1 95.81 202 LEU A C 1
ATOM 1625 O O . LEU A 1 202 ? -0.3 48.25 2.893 1 95.81 202 LEU A O 1
ATOM 1629 N N . HIS A 1 203 ? 0.405 47.5 4.883 1 97.19 203 HIS A N 1
ATOM 1630 C CA . HIS A 1 203 ? 1.257 46.469 4.336 1 97.19 203 HIS A CA 1
ATOM 1631 C C . HIS A 1 203 ? 0.611 45.094 4.5 1 97.19 203 HIS A C 1
ATOM 1633 O O . HIS A 1 203 ? 0.455 44.594 5.621 1 97.19 203 HIS A O 1
ATOM 1639 N N . ILE A 1 204 ? 0.232 44.5 3.377 1 98.19 204 ILE A N 1
ATOM 1640 C CA . ILE A 1 204 ? -0.418 43.188 3.35 1 98.19 204 ILE A CA 1
ATOM 1641 C C . ILE A 1 204 ? 0.611 42.125 3.033 1 98.19 204 ILE A C 1
ATOM 1643 O O . ILE A 1 204 ? 1.407 42.25 2.104 1 98.19 204 ILE A O 1
ATOM 1647 N N . VAL A 1 205 ? 0.566 41 3.84 1 98.12 205 VAL A N 1
ATOM 1648 C CA . VAL A 1 205 ? 1.537 39.938 3.613 1 98.12 205 VAL A CA 1
ATOM 1649 C C . VAL A 1 205 ? 0.809 38.625 3.385 1 98.12 205 VAL A C 1
ATOM 1651 O O . VAL A 1 205 ? -0.211 38.344 4.023 1 98.12 205 VAL A O 1
ATOM 1654 N N . TRP A 1 206 ? 1.229 37.844 2.449 1 98 206 TRP A N 1
ATOM 1655 C CA . TRP A 1 206 ? 0.819 36.469 2.139 1 98 206 TRP A CA 1
ATOM 1656 C C . TRP A 1 206 ? 1.993 35.5 2.268 1 98 206 TRP A C 1
ATOM 1658 O O . TRP A 1 206 ? 2.715 35.281 1.298 1 98 206 TRP A O 1
ATOM 1668 N N . PRO A 1 207 ? 2.176 34.875 3.496 1 95.75 207 PRO A N 1
ATOM 1669 C CA . PRO A 1 207 ? 3.365 34.094 3.793 1 95.75 207 PRO A CA 1
ATOM 1670 C C . PRO A 1 207 ? 3.127 32.594 3.605 1 95.75 207 PRO A C 1
ATOM 1672 O O . PRO A 1 207 ? 3.332 31.812 4.535 1 95.75 207 PRO A O 1
ATOM 1675 N N . HIS A 1 208 ? 2.791 32.125 2.414 1 93.12 208 HIS A N 1
ATOM 1676 C CA . HIS A 1 208 ? 2.471 30.734 2.154 1 93.12 208 HIS A CA 1
ATOM 1677 C C . HIS A 1 208 ? 3.324 30.172 1.021 1 93.12 208 HIS A C 1
ATOM 1679 O O . HIS A 1 208 ? 3.854 30.922 0.205 1 93.12 208 HIS A O 1
ATOM 1685 N N . ARG A 1 209 ? 3.451 28.812 1.07 1 88.56 209 ARG A N 1
ATOM 1686 C CA . ARG A 1 209 ? 4.117 28.156 -0.053 1 88.56 209 ARG A CA 1
ATOM 1687 C C . ARG A 1 209 ? 3.389 28.453 -1.362 1 88.56 209 ARG A C 1
ATOM 1689 O O . ARG A 1 209 ? 2.162 28.562 -1.386 1 88.56 209 ARG A O 1
ATOM 1696 N N . TRP A 1 210 ? 4.188 28.516 -2.469 1 88.31 210 TRP A N 1
ATOM 1697 C CA . TRP A 1 210 ? 3.611 28.812 -3.773 1 88.31 210 TRP A CA 1
ATOM 1698 C C . TRP A 1 210 ? 3.031 27.562 -4.418 1 88.31 210 TRP A C 1
ATOM 1700 O O . TRP A 1 210 ? 3.557 27.062 -5.418 1 88.31 210 TRP A O 1
ATOM 1710 N N . GLU A 1 211 ? 1.993 27.094 -3.816 1 86.31 211 GLU A N 1
ATOM 1711 C CA . GLU A 1 211 ? 1.316 25.875 -4.246 1 86.31 211 GLU A CA 1
ATOM 1712 C C . GLU A 1 211 ? -0.173 26.109 -4.473 1 86.31 211 GLU A C 1
ATOM 1714 O O . GLU A 1 211 ? -0.75 27.047 -3.895 1 86.31 211 GLU A O 1
ATOM 1719 N N . HIS A 1 212 ? -0.74 25.266 -5.215 1 83.88 212 HIS A N 1
ATOM 1720 C CA . HIS A 1 212 ? -2.135 25.438 -5.605 1 83.88 212 HIS A CA 1
ATOM 1721 C C . HIS A 1 212 ? -3.062 25.328 -4.402 1 83.88 212 HIS A C 1
ATOM 1723 O O . HIS A 1 212 ? -4.121 25.953 -4.363 1 83.88 212 HIS A O 1
ATOM 1729 N N . ASP A 1 213 ? -2.623 24.562 -3.473 1 87.31 213 ASP A N 1
ATOM 1730 C CA . ASP A 1 213 ? -3.506 24.344 -2.332 1 87.31 213 ASP A CA 1
ATOM 1731 C C . ASP A 1 213 ? -3.615 25.578 -1.462 1 87.31 213 ASP A C 1
ATOM 1733 O O . ASP A 1 213 ? -4.527 25.703 -0.642 1 87.31 213 ASP A O 1
ATOM 1737 N N . LYS A 1 214 ? -2.711 26.516 -1.644 1 91.44 214 LYS A N 1
ATOM 1738 C CA . LYS A 1 214 ? -2.77 27.766 -0.892 1 91.44 214 LYS A CA 1
ATOM 1739 C C . LYS A 1 214 ? -3.551 28.844 -1.657 1 91.44 214 LYS A C 1
ATOM 1741 O O . LYS A 1 214 ? -3.738 29.953 -1.163 1 91.44 214 LYS A O 1
ATOM 1746 N N . ASP A 1 215 ? -3.988 28.547 -2.846 1 93.62 215 ASP A N 1
ATOM 1747 C CA . ASP A 1 215 ? -4.863 29.328 -3.719 1 93.62 215 ASP A CA 1
ATOM 1748 C C . ASP A 1 215 ? -4.297 30.734 -3.953 1 93.62 215 ASP A C 1
ATOM 1750 O O . ASP A 1 215 ? -4.965 31.734 -3.682 1 93.62 215 ASP A O 1
ATOM 1754 N N . PRO A 1 216 ? -3.131 30.75 -4.57 1 95.12 216 PRO A N 1
ATOM 1755 C CA . PRO A 1 216 ? -2.559 32.062 -4.902 1 95.12 216 PRO A CA 1
ATOM 1756 C C . PRO A 1 216 ? -3.395 32.812 -5.922 1 95.12 216 PRO A C 1
ATOM 1758 O O . PRO A 1 216 ? -3.355 34.062 -5.953 1 95.12 216 PRO A O 1
ATOM 1761 N N . GLU A 1 217 ? -4.172 32.094 -6.711 1 95.94 217 GLU A N 1
ATOM 1762 C CA . GLU A 1 217 ? -5.012 32.75 -7.715 1 95.94 217 GLU A CA 1
ATOM 1763 C C . GLU A 1 217 ? -6.031 33.688 -7.07 1 95.94 217 GLU A C 1
ATOM 1765 O O . GLU A 1 217 ? -6.203 34.812 -7.512 1 95.94 217 GLU A O 1
ATOM 1770 N N . LEU A 1 218 ? -6.672 33.156 -6.086 1 97.31 218 LEU A N 1
ATOM 1771 C CA . LEU A 1 218 ? -7.648 34 -5.387 1 97.31 218 LEU A CA 1
ATOM 1772 C C . LEU A 1 218 ? -6.973 35.219 -4.746 1 97.31 218 LEU A C 1
ATOM 1774 O O . LEU A 1 218 ? -7.465 36.344 -4.859 1 97.31 218 LEU A O 1
ATOM 1778 N N . PHE A 1 219 ? -5.883 35.062 -4.09 1 98.12 219 PHE A N 1
ATOM 1779 C CA . PHE A 1 219 ? -5.199 36.125 -3.389 1 98.12 219 PHE A CA 1
ATOM 1780 C C . PHE A 1 219 ? -4.754 37.219 -4.363 1 98.12 219 PHE A C 1
ATOM 1782 O O . PHE A 1 219 ? -5.078 38.406 -4.184 1 98.12 219 PHE A O 1
ATOM 1789 N N . LEU A 1 220 ? -4.066 36.781 -5.414 1 97.81 220 LEU A N 1
ATOM 1790 C CA . LEU A 1 220 ? -3.455 37.719 -6.332 1 97.81 220 LEU A CA 1
ATOM 1791 C C . LEU A 1 220 ? -4.516 38.438 -7.176 1 97.81 220 LEU A C 1
ATOM 1793 O O . LEU A 1 220 ? -4.383 39.594 -7.492 1 97.81 220 LEU A O 1
ATOM 1797 N N . SER A 1 221 ? -5.535 37.719 -7.535 1 97.62 221 SER A N 1
ATOM 1798 C CA . SER A 1 221 ? -6.629 38.375 -8.242 1 97.62 221 SER A CA 1
ATOM 1799 C C . SER A 1 221 ? -7.297 39.438 -7.371 1 97.62 221 SER A C 1
ATOM 1801 O O . SER A 1 221 ? -7.711 40.469 -7.867 1 97.62 221 SER A O 1
ATOM 1803 N N . THR A 1 222 ? -7.457 39.125 -6.105 1 98.25 222 THR A N 1
ATOM 1804 C CA . THR A 1 222 ? -8.031 40.094 -5.164 1 98.25 222 THR A CA 1
ATOM 1805 C C . THR A 1 222 ? -7.148 41.312 -5.055 1 98.25 222 THR A C 1
ATOM 1807 O O . THR A 1 222 ? -7.652 42.438 -5.055 1 98.25 222 THR A O 1
ATOM 1810 N N . MET A 1 223 ? -5.855 41.188 -4.992 1 98.25 223 MET A N 1
ATOM 1811 C CA . MET A 1 223 ? -4.922 42.281 -4.902 1 98.25 223 MET A CA 1
ATOM 1812 C C . MET A 1 223 ? -4.969 43.156 -6.164 1 98.25 223 MET A C 1
ATOM 1814 O O . MET A 1 223 ? -4.879 44.375 -6.094 1 98.25 223 MET A O 1
ATOM 1818 N N . ILE A 1 224 ? -5.078 42.469 -7.297 1 97.94 224 ILE A N 1
ATOM 1819 C CA . ILE A 1 224 ? -5.164 43.188 -8.57 1 97.94 224 ILE A CA 1
ATOM 1820 C C . ILE A 1 224 ? -6.43 44.062 -8.594 1 97.94 224 ILE A C 1
ATOM 1822 O O . ILE A 1 224 ? -6.391 45.219 -9.023 1 97.94 224 ILE A O 1
ATOM 1826 N N . LYS A 1 225 ? -7.504 43.469 -8.156 1 97.81 225 LYS A N 1
ATOM 1827 C CA . LYS A 1 225 ? -8.758 44.219 -8.102 1 97.81 225 LYS A CA 1
ATOM 1828 C C . LYS A 1 225 ? -8.633 45.438 -7.195 1 97.81 225 LYS A C 1
ATOM 1830 O O . LYS A 1 225 ? -9.164 46.5 -7.508 1 97.81 225 LYS A O 1
ATOM 1835 N N . LEU A 1 226 ? -7.977 45.312 -6.082 1 97.94 226 LEU A N 1
ATOM 1836 C CA . LEU A 1 226 ? -7.742 46.438 -5.18 1 97.94 226 LEU A CA 1
ATOM 1837 C C . LEU A 1 226 ? -6.934 47.531 -5.871 1 97.94 226 LEU A C 1
ATOM 1839 O O . LEU A 1 226 ? -7.227 48.719 -5.715 1 97.94 226 LEU A O 1
ATOM 1843 N N . SER A 1 227 ? -5.926 47.125 -6.578 1 97.19 227 SER A N 1
ATOM 1844 C CA . SER A 1 227 ? -5.094 48.062 -7.312 1 97.19 227 SER A CA 1
ATOM 1845 C C . SER A 1 227 ? -5.902 48.812 -8.375 1 97.19 227 SER A C 1
ATOM 1847 O O . SER A 1 227 ? -5.742 50.031 -8.555 1 97.19 227 SER A O 1
ATOM 1849 N N . GLU A 1 228 ? -6.746 48.094 -9.023 1 96.75 228 GLU A N 1
ATOM 1850 C CA . GLU A 1 228 ? -7.594 48.656 -10.055 1 96.75 228 GLU A CA 1
ATOM 1851 C C . GLU A 1 228 ? -8.555 49.688 -9.461 1 96.75 228 GLU A C 1
ATOM 1853 O O . GLU A 1 228 ? -8.922 50.656 -10.133 1 96.75 228 GLU A O 1
ATOM 1858 N N . ARG A 1 229 ? -8.906 49.5 -8.258 1 96.19 229 ARG A N 1
ATOM 1859 C CA . ARG A 1 229 ? -9.805 50.406 -7.566 1 96.19 229 ARG A CA 1
ATOM 1860 C C . ARG A 1 229 ? -9.031 51.562 -6.934 1 96.19 229 ARG A C 1
ATOM 1862 O O . ARG A 1 229 ? -9.586 52.312 -6.145 1 96.19 229 ARG A O 1
ATOM 1869 N N . ARG A 1 230 ? -7.758 51.656 -7.102 1 94.88 230 ARG A N 1
ATOM 1870 C CA . ARG A 1 230 ? -6.852 52.719 -6.68 1 94.88 230 ARG A CA 1
ATOM 1871 C C . ARG A 1 230 ? -6.727 52.75 -5.16 1 94.88 230 ARG A C 1
ATOM 1873 O O . ARG A 1 230 ? -6.68 53.844 -4.566 1 94.88 230 ARG A O 1
ATOM 1880 N N . VAL A 1 231 ? -6.863 51.594 -4.656 1 96 231 VAL A N 1
ATOM 1881 C CA . VAL A 1 231 ? -6.594 51.469 -3.229 1 96 231 VAL A CA 1
ATOM 1882 C C . VAL A 1 231 ? -5.086 51.438 -2.986 1 96 231 VAL A C 1
ATOM 1884 O O . VAL A 1 231 ? -4.355 50.75 -3.691 1 96 231 VAL A O 1
ATOM 1887 N N . ASP A 1 232 ? -4.652 52.25 -1.995 1 94.69 232 ASP A N 1
ATOM 1888 C CA . ASP A 1 232 ? -3.225 52.312 -1.694 1 94.69 232 ASP A CA 1
ATOM 1889 C C . ASP A 1 232 ? -2.842 51.25 -0.671 1 94.69 232 ASP A C 1
ATOM 1891 O O . ASP A 1 232 ? -3.443 51.156 0.401 1 94.69 232 ASP A O 1
ATOM 1895 N N . PHE A 1 233 ? -1.875 50.406 -1.042 1 97.19 233 PHE A N 1
ATOM 1896 C CA . PHE A 1 233 ? -1.379 49.375 -0.146 1 97.19 233 PHE A CA 1
ATOM 1897 C C . PHE A 1 233 ? 0.017 48.906 -0.558 1 97.19 233 PHE A C 1
ATOM 1899 O O . PHE A 1 233 ? 0.469 49.219 -1.665 1 97.19 233 PHE A O 1
ATOM 1906 N N . GLN A 1 234 ? 0.705 48.281 0.37 1 97.5 234 GLN A N 1
ATOM 1907 C CA . GLN A 1 234 ? 1.952 47.562 0.117 1 97.5 234 GLN A CA 1
ATOM 1908 C C . GLN A 1 234 ? 1.75 46.062 0.206 1 97.5 234 GLN A C 1
ATOM 1910 O O . GLN A 1 234 ? 0.851 45.594 0.906 1 97.5 234 GLN A O 1
ATOM 1915 N N . LEU A 1 235 ? 2.592 45.375 -0.562 1 97.94 235 LEU A N 1
ATOM 1916 C CA . LEU A 1 235 ? 2.328 43.938 -0.683 1 97.94 235 LEU A CA 1
ATOM 1917 C C . LEU A 1 235 ? 3.615 43.125 -0.541 1 97.94 235 LEU A C 1
ATOM 1919 O O . LEU A 1 235 ? 4.625 43.438 -1.172 1 97.94 235 LEU A O 1
ATOM 1923 N N . SER A 1 236 ? 3.602 42.188 0.325 1 97.75 236 SER A N 1
ATOM 1924 C CA . SER A 1 236 ? 4.66 41.188 0.406 1 97.75 236 SER A CA 1
ATOM 1925 C C . SER A 1 236 ? 4.117 39.781 0.161 1 97.75 236 SER A C 1
ATOM 1927 O O . SER A 1 236 ? 3.248 39.312 0.897 1 97.75 236 SER A O 1
ATOM 1929 N N . VAL A 1 237 ? 4.566 39.156 -0.9 1 96.69 237 VAL A N 1
ATOM 1930 C CA . VAL A 1 237 ? 4.266 37.75 -1.2 1 96.69 237 VAL A CA 1
ATOM 1931 C C . VAL A 1 237 ? 5.488 36.875 -0.915 1 96.69 237 VAL A C 1
ATOM 1933 O O . VAL A 1 237 ? 6.449 36.875 -1.688 1 96.69 237 VAL A O 1
ATOM 1936 N N . LEU A 1 238 ? 5.332 36.062 0.174 1 94.12 238 LEU A N 1
ATOM 1937 C CA . LEU A 1 238 ? 6.48 35.312 0.632 1 94.12 238 LEU A CA 1
ATOM 1938 C C . LEU A 1 238 ? 6.258 33.812 0.41 1 94.12 238 LEU A C 1
ATOM 1940 O O . LEU A 1 238 ? 5.148 33.406 0.074 1 94.12 238 LEU A O 1
ATOM 1944 N N . GLY A 1 239 ? 7.367 33.031 0.562 1 86.88 239 GLY A N 1
ATOM 1945 C CA . GLY A 1 239 ? 7.191 31.578 0.571 1 86.88 239 GLY A CA 1
ATOM 1946 C C . GLY A 1 239 ? 8.094 30.859 -0.41 1 86.88 239 GLY A C 1
ATOM 1947 O O . GLY A 1 239 ? 8.57 31.469 -1.38 1 86.88 239 GLY A O 1
ATOM 1948 N N . GLU A 1 240 ? 8.227 29.672 -0.09 1 77.81 240 GLU A N 1
ATOM 1949 C CA . GLU A 1 240 ? 9.094 28.797 -0.881 1 77.81 240 GLU A CA 1
ATOM 1950 C C . GLU A 1 240 ? 8.438 28.422 -2.209 1 77.81 240 GLU A C 1
ATOM 1952 O O . GLU A 1 240 ? 7.211 28.328 -2.295 1 77.81 240 GLU A O 1
ATOM 1957 N N . THR A 1 241 ? 9.312 28.406 -3.211 1 76.5 241 THR A N 1
ATOM 1958 C CA . THR A 1 241 ? 8.867 28.016 -4.543 1 76.5 241 THR A CA 1
ATOM 1959 C C . THR A 1 241 ? 9.234 26.562 -4.832 1 76.5 241 THR A C 1
ATOM 1961 O O . THR A 1 241 ? 10.273 26.078 -4.387 1 76.5 241 THR A O 1
ATOM 1964 N N . PHE A 1 242 ? 8.273 25.891 -5.352 1 69.12 242 PHE A N 1
ATOM 1965 C CA . PHE A 1 242 ? 8.555 24.516 -5.746 1 69.12 242 PHE A CA 1
ATOM 1966 C C . PHE A 1 242 ? 8.57 24.375 -7.262 1 69.12 242 PHE A C 1
ATOM 1968 O O . PHE A 1 242 ? 8.508 25.375 -7.98 1 69.12 242 PHE A O 1
ATOM 1975 N N . THR A 1 243 ? 8.703 23.203 -7.754 1 62 243 THR A N 1
ATOM 1976 C CA . THR A 1 243 ? 8.945 22.922 -9.164 1 62 243 THR A CA 1
ATOM 1977 C C . THR A 1 243 ? 7.797 23.453 -10.023 1 62 243 THR A C 1
ATOM 1979 O O . THR A 1 243 ? 8.031 24.047 -11.078 1 62 243 THR A O 1
ATOM 1982 N N . ASP A 1 244 ? 6.598 23.328 -9.57 1 75.56 244 ASP A N 1
ATOM 1983 C CA . ASP A 1 244 ? 5.449 23.766 -10.359 1 75.56 244 ASP A CA 1
ATOM 1984 C C . ASP A 1 244 ? 4.824 25.031 -9.781 1 75.56 244 ASP A C 1
ATOM 1986 O O . ASP A 1 244 ? 3.805 24.969 -9.086 1 75.56 244 ASP A O 1
ATOM 1990 N N . VAL A 1 245 ? 5.43 26.172 -10.195 1 80.25 245 VAL A N 1
ATOM 1991 C CA . VAL A 1 245 ? 4.914 27.453 -9.711 1 80.25 245 VAL A CA 1
ATOM 1992 C C . VAL A 1 245 ? 3.73 27.875 -10.57 1 80.25 245 VAL A C 1
ATOM 1994 O O . VAL A 1 245 ? 3.828 27.922 -11.805 1 80.25 245 VAL A O 1
ATOM 1997 N N . PRO A 1 246 ? 2.654 28.125 -9.906 1 85.06 246 PRO A N 1
ATOM 1998 C CA . PRO A 1 246 ? 1.494 28.609 -10.664 1 85.06 246 PRO A CA 1
ATOM 1999 C C . PRO A 1 246 ? 1.802 29.859 -11.484 1 85.06 246 PRO A C 1
ATOM 2001 O O . PRO A 1 246 ? 2.539 30.734 -11.031 1 85.06 246 PRO A O 1
ATOM 2004 N N . GLU A 1 247 ? 1.212 29.953 -12.633 1 86.69 247 GLU A N 1
ATOM 2005 C CA . GLU A 1 247 ? 1.482 31.016 -13.594 1 86.69 247 GLU A CA 1
ATOM 2006 C C . GLU A 1 247 ? 0.995 32.375 -13.086 1 86.69 247 GLU A C 1
ATOM 2008 O O . GLU A 1 247 ? 1.494 33.406 -13.508 1 86.69 247 GLU A O 1
ATOM 2013 N N . VAL A 1 248 ? 0.164 32.344 -12.172 1 91.25 248 VAL A N 1
ATOM 2014 C CA . VAL A 1 248 ? -0.475 33.562 -11.68 1 91.25 248 VAL A CA 1
ATOM 2015 C C . VAL A 1 248 ? 0.565 34.469 -11.023 1 91.25 248 VAL A C 1
ATOM 2017 O O . VAL A 1 248 ? 0.423 35.688 -11.016 1 91.25 248 VAL A O 1
ATOM 2020 N N . PHE A 1 249 ? 1.631 33.969 -10.531 1 92.94 249 PHE A N 1
ATOM 2021 C CA . PHE A 1 249 ? 2.635 34.719 -9.82 1 92.94 249 PHE A CA 1
ATOM 2022 C C . PHE A 1 249 ? 3.363 35.688 -10.773 1 92.94 249 PHE A C 1
ATOM 2024 O O . PHE A 1 249 ? 3.604 36.844 -10.445 1 92.94 249 PHE A O 1
ATOM 2031 N N . SER A 1 250 ? 3.65 35.188 -11.945 1 91.06 250 SER A N 1
ATOM 2032 C CA . SER A 1 250 ? 4.375 36 -12.914 1 91.06 250 SER A CA 1
ATOM 2033 C C . SER A 1 250 ? 3.527 37.188 -13.398 1 91.06 250 SER A C 1
ATOM 2035 O O . SER A 1 250 ? 3.996 38.312 -13.438 1 91.06 250 SER A O 1
ATOM 2037 N N . SER A 1 251 ? 2.387 36.906 -13.758 1 93.38 251 SER A N 1
ATOM 2038 C CA . SER A 1 251 ? 1.496 37.938 -14.25 1 93.38 251 SER A CA 1
ATOM 2039 C C . SER A 1 251 ? 1.173 38.969 -13.164 1 93.38 251 SER A C 1
ATOM 2041 O O . SER A 1 251 ? 1.152 40.156 -13.422 1 93.38 251 SER A O 1
ATOM 2043 N N . ALA A 1 252 ? 0.936 38.469 -11.984 1 94.94 252 ALA A N 1
ATOM 2044 C CA . ALA A 1 252 ? 0.569 39.344 -10.875 1 94.94 252 ALA A CA 1
ATOM 2045 C C . ALA A 1 252 ? 1.733 40.25 -10.484 1 94.94 252 ALA A C 1
ATOM 2047 O O . ALA A 1 252 ? 1.529 41.406 -10.102 1 94.94 252 ALA A O 1
ATOM 2048 N N . ARG A 1 253 ? 2.928 39.719 -10.539 1 94.19 253 ARG A N 1
ATOM 2049 C CA . ARG A 1 253 ? 4.105 40.5 -10.188 1 94.19 253 ARG A CA 1
ATOM 2050 C C . ARG A 1 253 ? 4.215 41.75 -11.07 1 94.19 253 ARG A C 1
ATOM 2052 O O . ARG A 1 253 ? 4.602 42.812 -10.594 1 94.19 253 ARG A O 1
ATOM 2059 N N . LEU A 1 254 ? 3.865 41.625 -12.266 1 94.25 254 LEU A N 1
ATOM 2060 C CA . LEU A 1 254 ? 3.928 42.719 -13.211 1 94.25 254 LEU A CA 1
ATOM 2061 C C . LEU A 1 254 ? 2.822 43.719 -12.938 1 94.25 254 LEU A C 1
ATOM 2063 O O . LEU A 1 254 ? 3.072 44.938 -12.914 1 94.25 254 LEU A O 1
ATOM 2067 N N . LEU A 1 255 ? 1.677 43.25 -12.727 1 95.31 255 LEU A N 1
ATOM 2068 C CA . LEU A 1 255 ? 0.504 44.125 -12.578 1 95.31 255 LEU A CA 1
ATOM 2069 C C . LEU A 1 255 ? 0.537 44.844 -11.242 1 95.31 255 LEU A C 1
ATOM 2071 O O . LEU A 1 255 ? -0.02 45.938 -11.117 1 95.31 255 LEU A O 1
ATOM 2075 N N . LEU A 1 256 ? 1.224 44.219 -10.258 1 97.31 256 LEU A N 1
ATOM 2076 C CA . LEU A 1 256 ? 1.209 44.781 -8.914 1 97.31 256 LEU A CA 1
ATOM 2077 C C . LEU A 1 256 ? 2.57 45.344 -8.555 1 97.31 256 LEU A C 1
ATOM 2079 O O . LEU A 1 256 ? 2.861 45.594 -7.375 1 97.31 256 LEU A O 1
ATOM 2083 N N . SER A 1 257 ? 3.375 45.688 -9.477 1 95.94 257 SER A N 1
ATOM 2084 C CA . SER A 1 257 ? 4.766 46.094 -9.297 1 95.94 257 SER A CA 1
ATOM 2085 C C . SER A 1 257 ? 4.883 47.312 -8.391 1 95.94 257 SER A C 1
ATOM 2087 O O . SER A 1 257 ? 5.793 47.406 -7.57 1 95.94 257 SER A O 1
ATOM 2089 N N . ARG A 1 258 ? 4.023 48.25 -8.43 1 95.25 258 ARG A N 1
ATOM 2090 C CA . ARG A 1 258 ? 4.102 49.5 -7.676 1 95.25 258 ARG A CA 1
ATOM 2091 C C . ARG A 1 258 ? 3.803 49.25 -6.199 1 95.25 258 ARG A C 1
ATOM 2093 O O . ARG A 1 258 ? 4.16 50.062 -5.348 1 95.25 258 ARG A O 1
ATOM 2100 N N . HIS A 1 259 ? 3.186 48.125 -5.926 1 97 259 HIS A N 1
ATOM 2101 C CA . HIS A 1 259 ? 2.756 47.875 -4.562 1 97 259 HIS A CA 1
ATOM 2102 C C . HIS A 1 259 ? 3.736 46.938 -3.852 1 97 259 HIS A C 1
ATOM 2104 O O . HIS A 1 259 ? 3.729 46.844 -2.623 1 97 259 HIS A O 1
ATOM 2110 N N . VAL A 1 260 ? 4.617 46.219 -4.559 1 97 260 VAL A N 1
ATOM 2111 C CA . VAL A 1 260 ? 5.352 45.062 -4.047 1 97 260 VAL A CA 1
ATOM 2112 C C . VAL A 1 260 ? 6.539 45.562 -3.207 1 97 260 VAL A C 1
ATOM 2114 O O . VAL A 1 260 ? 7.336 46.375 -3.66 1 97 260 VAL A O 1
ATOM 2117 N N . VAL A 1 261 ? 6.59 45.031 -2.051 1 95.88 261 VAL A N 1
ATOM 2118 C CA . VAL A 1 261 ? 7.711 45.281 -1.151 1 95.88 261 VAL A CA 1
ATOM 2119 C C . VAL A 1 261 ? 8.656 44.062 -1.168 1 95.88 261 VAL A C 1
ATOM 2121 O O . VAL A 1 261 ? 9.875 44.219 -1.277 1 95.88 261 VAL A O 1
ATOM 2124 N N . SER A 1 262 ? 8.141 42.906 -1.011 1 95.06 262 SER A N 1
ATOM 2125 C CA . SER A 1 262 ? 8.891 41.656 -1.042 1 95.06 262 SER A CA 1
ATOM 2126 C C . SER A 1 262 ? 8.172 40.625 -1.882 1 95.06 262 SER A C 1
ATOM 2128 O O . SER A 1 262 ? 6.941 40.531 -1.853 1 95.06 262 SER A O 1
ATOM 2130 N N . TRP A 1 263 ? 9.016 39.875 -2.648 1 94.19 263 TRP A N 1
ATOM 2131 C CA . TRP A 1 263 ? 8.461 38.875 -3.537 1 94.19 263 TRP A CA 1
ATOM 2132 C C . TRP A 1 263 ? 9.328 37.625 -3.547 1 94.19 263 TRP A C 1
ATOM 2134 O O . TRP A 1 263 ? 10.484 37.656 -3.984 1 94.19 263 TRP A O 1
ATOM 2144 N N . GLY A 1 264 ? 8.719 36.562 -3.01 1 91.06 264 GLY A N 1
ATOM 2145 C CA . GLY A 1 264 ? 9.445 35.281 -3.068 1 91.06 264 GLY A CA 1
ATOM 2146 C C . GLY A 1 264 ? 9.992 34.875 -1.726 1 91.06 264 GLY A C 1
ATOM 2147 O O . GLY A 1 264 ? 9.633 35.406 -0.688 1 91.06 264 GLY A O 1
ATOM 2148 N N . PHE A 1 265 ? 10.828 33.844 -1.829 1 89 265 PHE A N 1
ATOM 2149 C CA . PHE A 1 265 ? 11.375 33.219 -0.642 1 89 265 PHE A CA 1
ATOM 2150 C C . PHE A 1 265 ? 12.445 34.062 0.003 1 89 265 PHE A C 1
ATOM 2152 O O . PHE A 1 265 ? 13.281 34.656 -0.693 1 89 265 PHE A O 1
ATOM 2159 N N . LEU A 1 266 ? 12.352 34.219 1.319 1 89.81 266 LEU A N 1
ATOM 2160 C CA . LEU A 1 266 ? 13.383 34.875 2.117 1 89.81 266 LEU A CA 1
ATOM 2161 C C . LEU A 1 266 ? 14.258 33.844 2.816 1 89.81 266 LEU A C 1
ATOM 2163 O O . LEU A 1 266 ? 13.812 33.156 3.754 1 89.81 266 LEU A O 1
ATOM 2167 N N . PRO A 1 267 ? 15.492 33.719 2.432 1 83.94 267 PRO A N 1
ATOM 2168 C CA . PRO A 1 267 ? 16.344 32.625 2.934 1 83.94 267 PRO A CA 1
ATOM 2169 C C . PRO A 1 267 ? 16.656 32.781 4.418 1 83.94 267 PRO A C 1
ATOM 2171 O O . PRO A 1 267 ? 16.781 31.781 5.125 1 83.94 267 PRO A O 1
ATOM 2174 N N . ARG A 1 268 ? 17 34.031 4.891 1 83.56 268 ARG A N 1
ATOM 2175 C CA . ARG A 1 268 ? 17.344 34.25 6.293 1 83.56 268 ARG A CA 1
ATOM 2176 C C . ARG A 1 268 ? 16.078 34.375 7.145 1 83.56 268 ARG A C 1
ATOM 2178 O O . ARG A 1 268 ? 15.211 35.188 6.84 1 83.56 268 ARG A O 1
ATOM 2185 N N . LYS A 1 269 ? 15.938 33.594 8.266 1 84.5 269 LYS A N 1
ATOM 2186 C CA . LYS A 1 269 ? 14.797 33.625 9.18 1 84.5 269 LYS A CA 1
ATOM 2187 C C . LYS A 1 269 ? 14.547 35.031 9.711 1 84.5 269 LYS A C 1
ATOM 2189 O O . LYS A 1 269 ? 13.398 35.438 9.875 1 84.5 269 LYS A O 1
ATOM 2194 N N . GLN A 1 270 ? 15.539 35.75 10 1 87.56 270 GLN A N 1
ATOM 2195 C CA . GLN A 1 270 ? 15.414 37.094 10.523 1 87.56 270 GLN A CA 1
ATOM 2196 C C . GLN A 1 270 ? 14.719 38.031 9.523 1 87.56 270 GLN A C 1
ATOM 2198 O O . GLN A 1 270 ? 13.945 38.906 9.914 1 87.56 270 GLN A O 1
ATOM 2203 N N . ASP A 1 271 ? 15.023 37.844 8.297 1 91.12 271 ASP A N 1
ATOM 2204 C CA . ASP A 1 271 ? 14.375 38.656 7.262 1 91.12 271 ASP A CA 1
ATOM 2205 C C . ASP A 1 271 ? 12.891 38.312 7.156 1 91.12 271 ASP A C 1
ATOM 2207 O O . ASP A 1 271 ? 12.062 39.188 6.93 1 91.12 271 ASP A O 1
ATOM 2211 N N . TYR A 1 272 ? 12.68 37.094 7.258 1 92.31 272 TYR A N 1
ATOM 2212 C CA . TYR A 1 272 ? 11.297 36.656 7.25 1 92.31 272 TYR A CA 1
ATOM 2213 C C . TYR A 1 272 ? 10.516 37.25 8.406 1 92.31 272 TYR A C 1
ATOM 2215 O O . TYR A 1 272 ? 9.438 37.812 8.203 1 92.31 272 TYR A O 1
ATOM 2223 N N . LEU A 1 273 ? 11.055 37.25 9.578 1 91.44 273 LEU A N 1
ATOM 2224 C CA . LEU A 1 273 ? 10.414 37.812 10.766 1 91.44 273 LEU A CA 1
ATOM 2225 C C . LEU A 1 273 ? 10.25 39.312 10.641 1 91.44 273 LEU A C 1
ATOM 2227 O O . LEU A 1 273 ? 9.219 39.875 11.039 1 91.44 273 LEU A O 1
ATOM 2231 N N . LYS A 1 274 ? 11.227 39.906 10.109 1 92.38 274 LYS A N 1
ATOM 2232 C CA . LYS A 1 274 ? 11.156 41.344 9.914 1 92.38 274 LYS A CA 1
ATOM 2233 C C . LYS A 1 274 ? 10.016 41.719 8.969 1 92.38 274 LYS A C 1
ATOM 2235 O O . LYS A 1 274 ? 9.273 42.656 9.219 1 92.38 274 LYS A O 1
ATOM 2240 N N . ALA A 1 275 ? 9.93 40.938 7.902 1 94 275 ALA A N 1
ATOM 2241 C CA . ALA A 1 275 ? 8.852 41.188 6.949 1 94 275 ALA A CA 1
ATOM 2242 C C . ALA A 1 275 ? 7.488 41.031 7.621 1 94 275 ALA A C 1
ATOM 2244 O O . ALA A 1 275 ? 6.574 41.812 7.352 1 94 275 ALA A O 1
ATOM 2245 N N . LEU A 1 276 ? 7.363 40.094 8.469 1 94.94 276 LEU A N 1
ATOM 2246 C CA . LEU A 1 276 ? 6.105 39.875 9.18 1 94.94 276 LEU A CA 1
ATOM 2247 C C . LEU A 1 276 ? 5.844 41 10.164 1 94.94 276 LEU A C 1
ATOM 2249 O O . LEU A 1 276 ? 4.707 41.469 10.312 1 94.94 276 LEU A O 1
ATOM 2253 N N . CYS A 1 277 ? 6.867 41.438 10.781 1 92.75 277 CYS A N 1
ATOM 2254 C CA . CYS A 1 277 ? 6.734 42.531 11.75 1 92.75 277 CYS A CA 1
ATOM 2255 C C . CYS A 1 277 ? 6.355 43.812 11.062 1 92.75 277 CYS A C 1
ATOM 2257 O O . CYS A 1 277 ? 5.609 44.625 11.617 1 92.75 277 CYS A O 1
ATOM 2259 N N . ASP A 1 278 ? 6.859 43.969 9.906 1 92.5 278 ASP A N 1
ATOM 2260 C CA . ASP A 1 278 ? 6.594 45.219 9.156 1 92.5 278 ASP A CA 1
ATOM 2261 C C . ASP A 1 278 ? 5.18 45.188 8.57 1 92.5 278 ASP A C 1
ATOM 2263 O O . ASP A 1 278 ? 4.629 46.25 8.258 1 92.5 278 ASP A O 1
ATOM 2267 N N . ALA A 1 279 ? 4.664 44.062 8.422 1 95.56 279 ALA A N 1
ATOM 2268 C CA . ALA A 1 279 ? 3.346 43.938 7.809 1 95.56 279 ALA A CA 1
ATOM 2269 C C . ALA A 1 279 ? 2.236 44.25 8.805 1 95.56 279 ALA A C 1
ATOM 2271 O O . ALA A 1 279 ? 2.439 44.156 10.016 1 95.56 279 ALA A O 1
ATOM 2272 N N . ASP A 1 280 ? 1.087 44.625 8.234 1 95.5 280 ASP A N 1
ATOM 2273 C CA . ASP A 1 280 ? -0.054 45 9.062 1 95.5 280 ASP A CA 1
ATOM 2274 C C . ASP A 1 280 ? -1.155 43.938 9 1 95.5 280 ASP A C 1
ATOM 2276 O O . ASP A 1 280 ? -1.854 43.719 9.992 1 95.5 280 ASP A O 1
ATOM 2280 N N . VAL A 1 281 ? -1.308 43.406 7.84 1 97.5 281 VAL A N 1
ATOM 2281 C CA . VAL A 1 281 ? -2.379 42.438 7.602 1 97.5 281 VAL A CA 1
ATOM 2282 C C . VAL A 1 281 ? -1.804 41.188 6.988 1 97.5 281 VAL A C 1
ATOM 2284 O O . VAL A 1 281 ? -1 41.219 6.055 1 97.5 281 VAL A O 1
ATOM 2287 N N . VAL A 1 282 ? -2.145 40.062 7.57 1 98.25 282 VAL A N 1
ATOM 2288 C CA . VAL A 1 282 ? -1.769 38.781 6.984 1 98.25 282 VAL A CA 1
ATOM 2289 C C . VAL A 1 282 ? -3.008 38.094 6.422 1 98.25 282 VAL A C 1
ATOM 2291 O O . VAL A 1 282 ? -4.074 38.094 7.043 1 98.25 282 VAL A O 1
ATOM 2294 N N . VAL A 1 283 ? -2.891 37.5 5.25 1 98.62 283 VAL A N 1
ATOM 2295 C CA . VAL A 1 283 ? -4.039 36.906 4.574 1 98.62 283 VAL A CA 1
ATOM 2296 C C . VAL A 1 283 ? -3.744 35.469 4.219 1 98.62 283 VAL A C 1
ATOM 2298 O O . VAL A 1 283 ? -2.641 35.125 3.773 1 98.62 283 VAL A O 1
ATOM 2301 N N . SER A 1 284 ? -4.699 34.594 4.516 1 98.38 284 SER A N 1
ATOM 2302 C CA . SER A 1 284 ? -4.676 33.25 3.98 1 98.38 284 SER A CA 1
ATOM 2303 C C . SER A 1 284 ? -5.836 33 3.02 1 98.38 284 SER A C 1
ATOM 2305 O O . SER A 1 284 ? -6.957 33.469 3.268 1 98.38 284 SER A O 1
ATOM 2307 N N . THR A 1 285 ? -5.535 32.375 1.926 1 97.81 285 THR A N 1
ATOM 2308 C CA . THR A 1 285 ? -6.543 31.938 0.957 1 97.81 285 THR A CA 1
ATOM 2309 C C . THR A 1 285 ? -6.492 30.438 0.746 1 97.81 285 THR A C 1
ATOM 2311 O O . THR A 1 285 ? -6.949 29.922 -0.281 1 97.81 285 THR A O 1
ATOM 2314 N N . ALA A 1 286 ? -5.98 29.766 1.713 1 95.31 286 ALA A N 1
ATOM 2315 C CA . ALA A 1 286 ? -5.699 28.344 1.583 1 95.31 286 ALA A CA 1
ATOM 2316 C C . ALA A 1 286 ? -6.984 27.547 1.394 1 95.31 286 ALA A C 1
ATOM 2318 O O . ALA A 1 286 ? -8.008 27.844 2.021 1 95.31 286 ALA A O 1
ATOM 2319 N N . ARG A 1 287 ? -6.84 26.578 0.505 1 92.56 287 ARG A N 1
ATOM 2320 C CA . ARG A 1 287 ? -7.918 25.609 0.307 1 92.56 287 ARG A CA 1
ATOM 2321 C C . ARG A 1 287 ? -7.688 24.359 1.133 1 92.56 287 ARG A C 1
ATOM 2323 O O . ARG A 1 287 ? -8.594 23.531 1.298 1 92.56 287 ARG A O 1
ATOM 2330 N N . HIS A 1 288 ? -6.539 24.234 1.645 1 91.44 288 HIS A N 1
ATOM 2331 C CA . HIS A 1 288 ? -6.125 23.109 2.479 1 91.44 288 HIS A CA 1
ATOM 2332 C C . HIS A 1 288 ? -5.152 23.562 3.564 1 91.44 288 HIS A C 1
ATOM 2334 O O . HIS A 1 288 ? -4.102 24.125 3.266 1 91.44 288 HIS A O 1
ATOM 2340 N N . GLU A 1 289 ? -5.527 23.375 4.789 1 93.12 289 GLU A N 1
ATOM 2341 C CA . GLU A 1 289 ? -4.719 23.766 5.938 1 93.12 289 GLU A CA 1
ATOM 2342 C C . GLU A 1 289 ? -5.176 23.062 7.211 1 93.12 289 GLU A C 1
ATOM 2344 O O . GLU A 1 289 ? -6.348 23.141 7.582 1 93.12 289 GLU A O 1
ATOM 2349 N N . PHE A 1 290 ? -4.188 22.422 7.883 1 94.69 290 PHE A N 1
ATOM 2350 C CA . PHE A 1 290 ? -4.582 21.672 9.07 1 94.69 290 PHE A CA 1
ATOM 2351 C C . PHE A 1 290 ? -4.148 22.406 10.336 1 94.69 290 PHE A C 1
ATOM 2353 O O . PHE A 1 290 ? -4.594 22.062 11.438 1 94.69 290 PHE A O 1
ATOM 2360 N N . PHE A 1 291 ? -3.258 23.406 10.305 1 94 291 PHE A N 1
ATOM 2361 C CA . PHE A 1 291 ? -2.84 24.062 11.539 1 94 291 PHE A CA 1
ATOM 2362 C C . PHE A 1 291 ? -2.561 25.547 11.297 1 94 291 PHE A C 1
ATOM 2364 O O . PHE A 1 291 ? -2.949 26.391 12.094 1 94 291 PHE A O 1
ATOM 2371 N N . GLY A 1 292 ? -1.814 25.938 10.164 1 91.81 292 GLY A N 1
ATOM 2372 C CA . GLY A 1 292 ? -1.618 27.344 9.812 1 91.81 292 GLY A CA 1
ATOM 2373 C C . GLY A 1 292 ? -0.527 28.016 10.617 1 91.81 292 GLY A C 1
ATOM 2374 O O . GLY A 1 292 ? -0.742 29.094 11.188 1 91.81 292 GLY A O 1
ATOM 2375 N N . VAL A 1 293 ? 0.585 27.484 10.641 1 91.56 293 VAL A N 1
ATOM 2376 C CA . VAL A 1 293 ? 1.725 27.969 11.406 1 91.56 293 VAL A CA 1
ATOM 2377 C C . VAL A 1 293 ? 2.09 29.391 10.945 1 91.56 293 VAL A C 1
ATOM 2379 O O . VAL A 1 293 ? 2.303 30.281 11.766 1 91.56 293 VAL A O 1
ATOM 2382 N N . ALA A 1 294 ? 2.076 29.609 9.695 1 92.44 294 ALA A N 1
ATOM 2383 C CA . ALA A 1 294 ? 2.471 30.891 9.125 1 92.44 294 ALA A CA 1
ATOM 2384 C C . ALA A 1 294 ? 1.539 32 9.594 1 92.44 294 ALA A C 1
ATOM 2386 O O . ALA A 1 294 ? 1.988 33.125 9.875 1 92.44 294 ALA A O 1
ATOM 2387 N N . MET A 1 295 ? 0.302 31.719 9.633 1 95.94 295 MET A N 1
ATOM 2388 C CA . MET A 1 295 ? -0.675 32.719 10.086 1 95.94 295 MET A CA 1
ATOM 2389 C C . MET A 1 295 ? -0.455 33.062 11.555 1 95.94 295 MET A C 1
ATOM 2391 O O . MET A 1 295 ? -0.522 34.219 11.938 1 95.94 295 MET A O 1
ATOM 2395 N N . LEU A 1 296 ? -0.173 32.062 12.336 1 94.5 296 LEU A N 1
ATOM 2396 C CA . LEU A 1 296 ? 0.066 32.281 13.758 1 94.5 296 LEU A CA 1
ATOM 2397 C C . LEU A 1 296 ? 1.334 33.094 13.977 1 94.5 296 LEU A C 1
ATOM 2399 O O . LEU A 1 296 ? 1.375 33.969 14.852 1 94.5 296 LEU A O 1
ATOM 2403 N N . GLU A 1 297 ? 2.312 32.812 13.211 1 92.56 297 GLU A N 1
ATOM 2404 C CA . GLU A 1 297 ? 3.549 33.594 13.297 1 92.56 297 GLU A CA 1
ATOM 2405 C C . GLU A 1 297 ? 3.311 35.062 12.961 1 92.56 297 GLU A C 1
ATOM 2407 O O . GLU A 1 297 ? 3.822 35.938 13.648 1 92.56 297 GLU A O 1
ATOM 2412 N N . ALA A 1 298 ? 2.596 35.312 11.953 1 95 298 ALA A N 1
ATOM 2413 C CA . ALA A 1 298 ? 2.297 36.656 11.539 1 95 298 ALA A CA 1
ATOM 2414 C C . ALA A 1 298 ? 1.507 37.406 12.617 1 95 298 ALA A C 1
ATOM 2416 O O . ALA A 1 298 ? 1.759 38.594 12.883 1 95 298 ALA A O 1
ATOM 2417 N N . VAL A 1 299 ? 0.592 36.719 13.18 1 95.06 299 VAL A N 1
ATOM 2418 C CA . VAL A 1 299 ? -0.211 37.312 14.242 1 95.06 299 VAL A CA 1
ATOM 2419 C C . VAL A 1 299 ? 0.672 37.625 15.453 1 95.06 299 VAL A C 1
ATOM 2421 O O . VAL A 1 299 ? 0.516 38.656 16.094 1 95.06 299 VAL A O 1
ATOM 2424 N N . HIS A 1 300 ? 1.545 36.688 15.719 1 92.19 300 HIS A N 1
ATOM 2425 C CA . HIS A 1 300 ? 2.514 36.906 16.781 1 92.19 300 HIS A CA 1
ATOM 2426 C C . HIS A 1 300 ? 3.33 38.188 16.531 1 92.19 300 HIS A C 1
ATOM 2428 O O . HIS A 1 300 ? 3.715 38.875 17.484 1 92.19 300 HIS A O 1
ATOM 2434 N N . CYS A 1 301 ? 3.551 38.5 15.289 1 92.19 301 CYS A N 1
ATOM 2435 C CA . CYS A 1 301 ? 4.312 39.688 14.906 1 92.19 301 CYS A CA 1
ATOM 2436 C C . CYS A 1 301 ? 3.414 40.906 14.828 1 92.19 301 CYS A C 1
ATOM 2438 O O . CYS A 1 301 ? 3.848 41.969 14.375 1 92.19 301 CYS A O 1
ATOM 2440 N N . GLY A 1 302 ? 2.129 40.719 15.109 1 91.25 302 GLY A N 1
ATOM 2441 C CA . GLY A 1 302 ? 1.251 41.875 15.25 1 91.25 302 GLY A CA 1
ATOM 2442 C C . GLY A 1 302 ? 0.341 42.094 14.055 1 91.25 302 GLY A C 1
ATOM 2443 O O . GLY A 1 302 ? -0.324 43.125 13.945 1 91.25 302 GLY A O 1
ATOM 2444 N N . CYS A 1 303 ? 0.259 41.188 13.234 1 95.19 303 CYS A N 1
ATOM 2445 C CA . CYS A 1 303 ? -0.558 41.344 12.031 1 95.19 303 CYS A CA 1
ATOM 2446 C C . CYS A 1 303 ? -2.025 41.062 12.336 1 95.19 303 CYS A C 1
ATOM 2448 O O . CYS A 1 303 ? -2.346 40.188 13.141 1 95.19 303 CYS A O 1
ATOM 2450 N N . TYR A 1 304 ? -2.908 41.844 11.688 1 96.12 304 TYR A N 1
ATOM 2451 C CA . TYR A 1 304 ? -4.328 41.531 11.609 1 96.12 304 TYR A CA 1
ATOM 2452 C C . TYR A 1 304 ? -4.57 40.375 10.648 1 96.12 304 TYR A C 1
ATOM 2454 O O . TYR A 1 304 ? -4.258 40.469 9.461 1 96.12 304 TYR A O 1
ATOM 2462 N N . PRO A 1 305 ? -5.176 39.281 11.148 1 97.75 305 PRO A N 1
ATOM 2463 C CA . PRO A 1 305 ? -5.348 38.156 10.266 1 97.75 305 PRO A CA 1
ATOM 2464 C C . PRO A 1 305 ? -6.664 38.188 9.492 1 97.75 305 PRO A C 1
ATOM 2466 O O . PRO A 1 305 ? -7.672 38.656 10.008 1 97.75 305 PRO A O 1
ATOM 2469 N N . LEU A 1 306 ? -6.645 37.781 8.289 1 98.19 306 LEU A N 1
ATOM 2470 C CA . LEU A 1 306 ? -7.809 37.5 7.461 1 98.19 306 LEU A CA 1
ATOM 2471 C C . LEU A 1 306 ? -7.711 36.094 6.855 1 98.19 306 LEU A C 1
ATOM 2473 O O . LEU A 1 306 ? -6.816 35.812 6.051 1 98.19 306 LEU A O 1
ATOM 2477 N N . CYS A 1 307 ? -8.602 35.219 7.254 1 97.81 307 CYS A N 1
ATOM 2478 C CA . CYS A 1 307 ? -8.555 33.812 6.855 1 97.81 307 CYS A CA 1
ATOM 2479 C C . CYS A 1 307 ? -9.914 33.344 6.359 1 97.81 307 CYS A C 1
ATOM 2481 O O . CYS A 1 307 ? -10.945 33.938 6.715 1 97.81 307 CYS A O 1
ATOM 2483 N N . PRO A 1 308 ? -9.938 32.281 5.562 1 97.88 308 PRO A N 1
ATOM 2484 C CA . PRO A 1 308 ? -11.234 31.719 5.16 1 97.88 308 PRO A CA 1
ATOM 2485 C C . PRO A 1 308 ? -12 31.109 6.332 1 97.88 308 PRO A C 1
ATOM 2487 O O . PRO A 1 308 ? -11.391 30.5 7.215 1 97.88 308 PRO A O 1
ATOM 2490 N N . LYS A 1 309 ? -13.312 31.281 6.277 1 98 309 LYS A N 1
ATOM 2491 C CA . LYS A 1 309 ? -14.172 30.609 7.242 1 98 309 LYS A CA 1
ATOM 2492 C C . LYS A 1 309 ? -14.297 29.125 6.918 1 98 309 LYS A C 1
ATOM 2494 O O . LYS A 1 309 ? -15.391 28.641 6.613 1 98 309 LYS A O 1
ATOM 2499 N N . ALA A 1 310 ? -13.195 28.453 6.984 1 96.25 310 ALA A N 1
ATOM 2500 C CA . ALA A 1 310 ? -13.07 27.047 6.645 1 96.25 310 ALA A CA 1
ATOM 2501 C C . ALA A 1 310 ? -11.789 26.453 7.23 1 96.25 310 ALA A C 1
ATOM 2503 O O . ALA A 1 310 ? -10.984 27.172 7.836 1 96.25 310 ALA A O 1
ATOM 2504 N N . LEU A 1 311 ? -11.656 25.141 7.121 1 96.12 311 LEU A N 1
ATOM 2505 C CA . LEU A 1 311 ? -10.445 24.438 7.535 1 96.12 311 LEU A CA 1
ATOM 2506 C C . LEU A 1 311 ? -10.188 24.625 9.023 1 96.12 311 LEU A C 1
ATOM 2508 O O . LEU A 1 311 ? -11.109 24.516 9.836 1 96.12 311 LEU A O 1
ATOM 2512 N N . VAL A 1 312 ? -8.984 24.828 9.414 1 97.25 312 VAL A N 1
ATOM 2513 C CA . VAL A 1 312 ? -8.609 24.922 10.82 1 97.25 312 VAL A CA 1
ATOM 2514 C C . VAL A 1 312 ? -8.898 26.328 11.352 1 97.25 312 VAL A C 1
ATOM 2516 O O . VAL A 1 312 ? -8.977 26.531 12.562 1 97.25 312 VAL A O 1
ATOM 2519 N N . TYR A 1 313 ? -9.133 27.312 10.531 1 97.75 313 TYR A N 1
ATOM 2520 C CA . TYR A 1 313 ? -9.07 28.719 10.883 1 97.75 313 TYR A CA 1
ATOM 2521 C C . TYR A 1 313 ? -10.172 29.078 11.875 1 97.75 313 TYR A C 1
ATOM 2523 O O . TYR A 1 313 ? -9.93 29.812 12.844 1 97.75 313 TYR A O 1
ATOM 2531 N N . PRO A 1 314 ? -11.367 28.5 11.75 1 97.5 314 PRO A N 1
ATOM 2532 C CA . PRO A 1 314 ? -12.383 28.828 12.75 1 97.5 314 PRO A CA 1
ATOM 2533 C C . PRO A 1 314 ? -12.023 28.344 14.148 1 97.5 314 PRO A C 1
ATOM 2535 O O . PRO A 1 314 ? -12.562 28.844 15.141 1 97.5 314 PRO A O 1
ATOM 2538 N N . GLU A 1 315 ? -11.164 27.344 14.211 1 96.5 315 GLU A N 1
ATOM 2539 C CA . GLU A 1 315 ? -10.695 26.812 15.484 1 96.5 315 GLU A CA 1
ATOM 2540 C C . GLU A 1 315 ? -9.703 27.75 16.141 1 96.5 315 GLU A C 1
ATOM 2542 O O . GLU A 1 315 ? -9.633 27.828 17.375 1 96.5 315 GLU A O 1
ATOM 2547 N N . ILE A 1 316 ? -9 28.547 15.344 1 95.88 316 ILE A N 1
ATOM 2548 C CA . ILE A 1 316 ? -7.883 29.344 15.836 1 95.88 316 ILE A CA 1
ATOM 2549 C C . ILE A 1 316 ? -8.305 30.812 15.93 1 95.88 316 ILE A C 1
ATOM 2551 O O . ILE A 1 316 ? -7.914 31.516 16.859 1 95.88 316 ILE A O 1
ATOM 2555 N N . PHE A 1 317 ? -9.102 31.234 14.945 1 96.94 317 PHE A N 1
ATOM 2556 C CA . PHE A 1 317 ? -9.375 32.656 14.82 1 96.94 317 PHE A CA 1
ATOM 2557 C C . PHE A 1 317 ? -10.852 32.938 15.047 1 96.94 317 PHE A C 1
ATOM 2559 O O . PHE A 1 317 ? -11.719 32.25 14.531 1 96.94 317 PHE A O 1
ATOM 2566 N N . PRO A 1 318 ? -11.156 34.031 15.781 1 96.88 318 PRO A N 1
ATOM 2567 C CA . PRO A 1 318 ? -12.547 34.469 15.961 1 96.88 318 PRO A CA 1
ATOM 2568 C C . PRO A 1 318 ? -13.211 34.875 14.641 1 96.88 318 PRO A C 1
ATOM 2570 O O . PRO A 1 318 ? -12.523 35.156 13.664 1 96.88 318 PRO A O 1
ATOM 2573 N N . ALA A 1 319 ? -14.453 34.969 14.664 1 96.88 319 ALA A N 1
ATOM 2574 C CA . ALA A 1 319 ? -15.281 35.188 13.477 1 96.88 319 ALA A CA 1
ATOM 2575 C C . ALA A 1 319 ? -14.922 36.5 12.781 1 96.88 319 ALA A C 1
ATOM 2577 O O . ALA A 1 319 ? -14.992 36.594 11.555 1 96.88 319 ALA A O 1
ATOM 2578 N N . GLU A 1 320 ? -14.477 37.469 13.531 1 96.06 320 GLU A N 1
ATOM 2579 C CA . GLU A 1 320 ? -14.203 38.781 12.961 1 96.06 320 GLU A CA 1
ATOM 2580 C C . GLU A 1 320 ? -13.031 38.719 11.984 1 96.06 320 GLU A C 1
ATOM 2582 O O . GLU A 1 320 ? -12.867 39.625 11.156 1 96.06 320 GLU A O 1
ATOM 2587 N N . TYR A 1 321 ? -12.234 37.719 12.094 1 97.88 321 TYR A N 1
ATOM 2588 C CA . TYR A 1 321 ? -11.062 37.594 11.234 1 97.88 321 TYR A CA 1
ATOM 2589 C C . TYR A 1 321 ? -11.336 36.688 10.047 1 97.88 321 TYR A C 1
ATOM 2591 O O . TYR A 1 321 ? -10.445 36.406 9.234 1 97.88 321 TYR A O 1
ATOM 2599 N N . LEU A 1 322 ? -12.602 36.156 9.93 1 98.44 322 LEU A N 1
ATOM 2600 C CA . LEU A 1 322 ? -12.906 35.125 8.938 1 98.44 322 LEU A CA 1
ATOM 2601 C C . LEU A 1 322 ? -13.773 35.688 7.82 1 98.44 322 LEU A C 1
ATOM 2603 O O . LEU A 1 322 ? -14.656 36.531 8.07 1 98.44 322 LEU A O 1
ATOM 2607 N N . TYR A 1 323 ? -13.453 35.281 6.598 1 98.38 323 TYR A N 1
ATOM 2608 C CA . TYR A 1 323 ? -14.297 35.625 5.453 1 98.38 323 TYR A CA 1
ATOM 2609 C C . TYR A 1 323 ? -14.852 34.344 4.801 1 98.38 323 TYR A C 1
ATOM 2611 O O . TYR A 1 323 ? -14.242 33.281 4.879 1 98.38 323 TYR A O 1
ATOM 2619 N N . SER A 1 324 ? -15.969 34.5 4.012 1 97.56 324 SER A N 1
ATOM 2620 C CA . SER A 1 324 ? -16.656 33.312 3.477 1 97.56 324 SER A CA 1
ATOM 2621 C C . SER A 1 324 ? -16.531 33.25 1.957 1 97.56 324 SER A C 1
ATOM 2623 O O . SER A 1 324 ? -16.625 32.156 1.364 1 97.56 324 SER A O 1
ATOM 2625 N N . THR A 1 325 ? -16.375 34.438 1.32 1 97.5 325 THR A N 1
ATOM 2626 C CA . THR A 1 325 ? -16.375 34.5 -0.138 1 97.5 325 THR A CA 1
ATOM 2627 C C . THR A 1 325 ? -15.266 35.406 -0.644 1 97.5 325 THR A C 1
ATOM 2629 O O . THR A 1 325 ? -14.766 36.25 0.1 1 97.5 325 THR A O 1
ATOM 2632 N N . PRO A 1 326 ? -14.906 35.156 -1.906 1 97.56 326 PRO A N 1
ATOM 2633 C CA . PRO A 1 326 ? -13.922 36.062 -2.504 1 97.56 326 PRO A CA 1
ATOM 2634 C C . PRO A 1 326 ? -14.344 37.531 -2.445 1 97.56 326 PRO A C 1
ATOM 2636 O O . PRO A 1 326 ? -13.516 38.406 -2.232 1 97.56 326 PRO A O 1
ATOM 2639 N N . GLU A 1 327 ? -15.586 37.75 -2.604 1 97.5 327 GLU A N 1
ATOM 2640 C CA . GLU A 1 327 ? -16.094 39.125 -2.553 1 97.5 327 GLU A CA 1
ATOM 2641 C C . GLU A 1 327 ? -15.938 39.719 -1.157 1 97.5 327 GLU A C 1
ATOM 2643 O O . GLU A 1 327 ? -15.609 40.906 -1.014 1 97.5 327 GLU A O 1
ATOM 2648 N N . GLN A 1 328 ? -16.234 38.906 -0.214 1 98 328 GLN A N 1
ATOM 2649 C CA . GLN A 1 328 ? -16.078 39.344 1.163 1 98 328 GLN A CA 1
ATOM 2650 C C . GLN A 1 328 ? -14.609 39.656 1.478 1 98 328 GLN A C 1
ATOM 2652 O O . GLN A 1 328 ? -14.312 40.594 2.223 1 98 328 GLN A O 1
ATOM 2657 N N . LEU A 1 329 ? -13.727 38.812 1.004 1 98.44 329 LEU A N 1
ATOM 2658 C CA . LEU A 1 329 ? -12.305 39.062 1.178 1 98.44 329 LEU A CA 1
ATOM 2659 C C . LEU A 1 329 ? -11.914 40.438 0.607 1 98.44 329 LEU A C 1
ATOM 2661 O O . LEU A 1 329 ? -11.234 41.219 1.271 1 98.44 329 LEU A O 1
ATOM 2665 N N . LEU A 1 330 ? -12.336 40.719 -0.635 1 98.25 330 LEU A N 1
ATOM 2666 C CA . LEU A 1 330 ? -12.039 41.969 -1.308 1 98.25 330 LEU A CA 1
ATOM 2667 C C . LEU A 1 330 ? -12.594 43.156 -0.515 1 98.25 330 LEU A C 1
ATOM 2669 O O . LEU A 1 330 ? -11.891 44.125 -0.294 1 98.25 330 LEU A O 1
ATOM 2673 N N . LYS A 1 331 ? -13.789 43.031 -0.076 1 97.94 331 LYS A N 1
ATOM 2674 C CA . LYS A 1 331 ? -14.438 44.125 0.664 1 97.94 331 LYS A CA 1
ATOM 2675 C C . LYS A 1 331 ? -13.727 44.375 1.983 1 97.94 331 LYS A C 1
ATOM 2677 O O . LYS A 1 331 ? -13.539 45.531 2.367 1 97.94 331 LYS A O 1
ATOM 2682 N N . ARG A 1 332 ? -13.375 43.344 2.623 1 97.81 332 ARG A N 1
ATOM 2683 C CA . ARG A 1 332 ? -12.695 43.469 3.906 1 97.81 332 ARG A CA 1
ATOM 2684 C C . ARG A 1 332 ? -11.328 44.125 3.734 1 97.81 332 ARG A C 1
ATOM 2686 O O . ARG A 1 332 ? -10.953 45 4.512 1 97.81 332 ARG A O 1
ATOM 2693 N N . LEU A 1 333 ? -10.578 43.719 2.789 1 98.19 333 LEU A N 1
ATOM 2694 C CA . LEU A 1 333 ? -9.258 44.281 2.541 1 98.19 333 LEU A CA 1
ATOM 2695 C C . LEU A 1 333 ? -9.375 45.75 2.164 1 98.19 333 LEU A C 1
ATOM 2697 O O . LEU A 1 333 ? -8.57 46.562 2.605 1 98.19 333 LEU A O 1
ATOM 2701 N N . GLN A 1 334 ? -10.328 46.031 1.315 1 97.44 334 GLN A N 1
ATOM 2702 C CA . GLN A 1 334 ? -10.562 47.438 0.93 1 97.44 334 GLN A CA 1
ATOM 2703 C C . GLN A 1 334 ? -10.867 48.281 2.148 1 97.44 334 GLN A C 1
ATOM 2705 O O . GLN A 1 334 ? -10.336 49.406 2.277 1 97.44 334 GLN A O 1
ATOM 2710 N N . SER A 1 335 ? -11.742 47.75 2.977 1 96.62 335 SER A N 1
ATOM 2711 C CA . SER A 1 335 ? -12.117 48.469 4.188 1 96.62 335 SER A CA 1
ATOM 2712 C C . SER A 1 335 ? -10.906 48.719 5.09 1 96.62 335 SER A C 1
ATOM 2714 O O . SER A 1 335 ? -10.734 49.781 5.645 1 96.62 335 SER A O 1
ATOM 2716 N N . LEU A 1 336 ? -10.07 47.719 5.273 1 96.5 336 LEU A N 1
ATOM 2717 C CA . LEU A 1 336 ? -8.867 47.812 6.098 1 96.5 336 LEU A CA 1
ATOM 2718 C C . LEU A 1 336 ? -7.902 48.844 5.52 1 96.5 336 LEU A C 1
ATOM 2720 O O . LEU A 1 336 ? -7.332 49.656 6.262 1 96.5 336 LEU A O 1
ATOM 2724 N N . CYS A 1 337 ? -7.734 48.875 4.227 1 95.81 337 CYS A N 1
ATOM 2725 C CA . CYS A 1 337 ? -6.781 49.75 3.566 1 95.81 337 CYS A CA 1
ATOM 2726 C C . CYS A 1 337 ? -7.25 51.188 3.635 1 95.81 337 CYS A C 1
ATOM 2728 O O . CYS A 1 337 ? -6.43 52.125 3.629 1 95.81 337 CYS A O 1
ATOM 2730 N N . ARG A 1 338 ? -8.484 51.375 3.756 1 93.12 338 ARG A N 1
ATOM 2731 C CA . ARG A 1 338 ? -9.039 52.719 3.805 1 93.12 338 ARG A CA 1
ATOM 2732 C C . ARG A 1 338 ? -8.906 53.312 5.203 1 93.12 338 ARG A C 1
ATOM 2734 O O . ARG A 1 338 ? -8.969 54.531 5.371 1 93.12 338 ARG A O 1
ATOM 2741 N N . ARG A 1 339 ? -8.75 52.469 6.172 1 91.56 339 ARG A N 1
ATOM 2742 C CA . ARG A 1 339 ? -8.562 52.906 7.551 1 91.56 339 ARG A CA 1
ATOM 2743 C C . ARG A 1 339 ? -7.312 52.281 8.164 1 91.56 339 ARG A C 1
ATOM 2745 O O . ARG A 1 339 ? -7.395 51.562 9.156 1 91.56 339 ARG A O 1
ATOM 2752 N N . PRO A 1 340 ? -6.184 52.625 7.637 1 91.69 340 PRO A N 1
ATOM 2753 C CA . PRO A 1 340 ? -4.945 51.969 8.07 1 91.69 340 PRO A CA 1
ATOM 2754 C C . PRO A 1 340 ? -4.676 52.156 9.562 1 91.69 340 PRO A C 1
ATOM 2756 O O . PRO A 1 340 ? -4.195 51.25 10.227 1 91.69 340 PRO A O 1
ATOM 2759 N N . ASP A 1 341 ? -5.043 53.312 10.078 1 88.25 341 ASP A N 1
ATOM 2760 C CA . ASP A 1 341 ? -4.801 53.594 11.484 1 88.25 341 ASP A CA 1
ATOM 2761 C C . ASP A 1 341 ? -5.629 52.688 12.383 1 88.25 341 ASP A C 1
ATOM 2763 O O . ASP A 1 341 ? -5.125 52.156 13.383 1 88.25 341 ASP A O 1
ATOM 2767 N N . ALA A 1 342 ? -6.836 52.5 12.055 1 86.31 342 ALA A N 1
ATOM 2768 C CA . ALA A 1 342 ? -7.715 51.625 12.82 1 86.31 342 ALA A CA 1
ATOM 2769 C C . ALA A 1 342 ? -7.199 50.188 12.805 1 86.31 342 ALA A C 1
ATOM 2771 O O . ALA A 1 342 ? -7.281 49.5 13.812 1 86.31 342 ALA A O 1
ATOM 2772 N N . THR A 1 343 ? -6.633 49.812 11.734 1 88 343 THR A N 1
ATOM 2773 C CA . THR A 1 343 ? -6.102 48.438 11.578 1 88 343 THR A CA 1
ATOM 2774 C C . THR A 1 343 ? -4.852 48.25 12.438 1 88 343 THR A C 1
ATOM 2776 O O . THR A 1 343 ? -4.695 47.219 13.094 1 88 343 THR A O 1
ATOM 2779 N N . ARG A 1 344 ? -4.043 49.219 12.422 1 89.31 344 ARG A N 1
ATOM 2780 C CA . ARG A 1 344 ? -2.781 49.156 13.148 1 89.31 344 ARG A CA 1
ATOM 2781 C C . ARG A 1 344 ? -3.01 49.219 14.656 1 89.31 344 ARG A C 1
ATOM 2783 O O . ARG A 1 344 ? -2.234 48.656 15.43 1 89.31 344 ARG A O 1
ATOM 2790 N N . ARG A 1 345 ? -4.047 49.812 15.039 1 86.38 345 ARG A N 1
ATOM 2791 C CA . ARG A 1 345 ? -4.336 49.969 16.453 1 86.38 345 ARG A CA 1
ATOM 2792 C C . ARG A 1 345 ? -5.152 48.781 16.984 1 86.38 345 ARG A C 1
ATOM 2794 O O . ARG A 1 345 ? -5.324 48.656 18.203 1 86.38 345 ARG A O 1
ATOM 2801 N N . HIS A 1 346 ? -5.57 48.031 16.094 1 88.75 346 HIS A N 1
ATOM 2802 C CA . HIS A 1 346 ? -6.391 46.875 16.484 1 88.75 346 HIS A CA 1
ATOM 2803 C C . HIS A 1 346 ? -5.602 45.906 17.344 1 88.75 346 HIS A C 1
ATOM 2805 O O . HIS A 1 346 ? -4.52 45.469 16.953 1 88.75 346 HIS A O 1
ATOM 2811 N N . ALA A 1 347 ? -6.129 45.625 18.531 1 86.19 347 ALA A N 1
ATOM 2812 C CA . ALA A 1 347 ? -5.547 44.562 19.375 1 86.19 347 ALA A CA 1
ATOM 2813 C C . ALA A 1 347 ? -6.043 43.188 18.953 1 86.19 347 ALA A C 1
ATOM 2815 O O . ALA A 1 347 ? -7.215 42.875 19.141 1 86.19 347 ALA A O 1
ATOM 2816 N N . VAL A 1 348 ? -5.156 42.438 18.453 1 89.06 348 VAL A N 1
ATOM 2817 C CA . VAL A 1 348 ? -5.535 41.156 17.922 1 89.06 348 VAL A CA 1
ATOM 2818 C C . VAL A 1 348 ? -6.094 40.281 19.031 1 89.06 348 VAL A C 1
ATOM 2820 O O . VAL A 1 348 ? -5.52 40.188 20.125 1 89.06 348 VAL A O 1
ATOM 2823 N N . LYS A 1 349 ? -7.156 39.562 18.812 1 91.31 349 LYS A N 1
ATOM 2824 C CA . LYS A 1 349 ? -7.906 38.812 19.797 1 91.31 349 LYS A CA 1
ATOM 2825 C C . LYS A 1 349 ? -7.52 37.344 19.75 1 91.31 349 LYS A C 1
ATOM 2827 O O . LYS A 1 349 ? -8.375 36.469 19.891 1 91.31 349 LYS A O 1
ATOM 2832 N N . VAL A 1 350 ? -6.383 37 19.438 1 91.56 350 VAL A N 1
ATOM 2833 C CA . VAL A 1 350 ? -5.859 35.625 19.422 1 91.56 350 VAL A CA 1
ATOM 2834 C C . VAL A 1 350 ? -4.695 35.531 20.406 1 91.56 350 VAL A C 1
ATOM 2836 O O . VAL A 1 350 ? -3.738 36.312 20.344 1 91.56 350 VAL A O 1
ATOM 2839 N N . ASP A 1 351 ? -4.812 34.656 21.344 1 90.56 351 ASP A N 1
ATOM 2840 C CA . ASP A 1 351 ? -3.709 34.375 22.266 1 90.56 351 ASP A CA 1
ATOM 2841 C C . ASP A 1 351 ? -2.74 33.375 21.656 1 90.56 351 ASP A C 1
ATOM 2843 O O . ASP A 1 351 ? -2.904 32.156 21.844 1 90.56 351 ASP A O 1
ATOM 2847 N N . THR A 1 352 ? -1.699 33.812 21.062 1 91.56 352 THR A N 1
ATOM 2848 C CA . THR A 1 352 ? -0.748 32.938 20.375 1 91.56 352 THR A CA 1
ATOM 2849 C C . THR A 1 352 ? 0.015 32.094 21.375 1 91.56 352 THR A C 1
ATOM 2851 O O . THR A 1 352 ? 0.559 31.047 21.016 1 91.56 352 THR A O 1
ATOM 2854 N N . SER A 1 353 ? 0.113 32.531 22.656 1 90.88 353 SER A N 1
ATOM 2855 C CA . SER A 1 353 ? 0.852 31.781 23.672 1 90.88 353 SER A CA 1
ATOM 2856 C C . SER A 1 353 ? 0.262 30.406 23.891 1 90.88 353 SER A C 1
ATOM 2858 O O . SER A 1 353 ? 0.975 29.469 24.266 1 90.88 353 SER A O 1
ATOM 2860 N N . SER A 1 354 ? -0.99 30.25 23.641 1 92.88 354 SER A N 1
ATOM 2861 C CA . SER A 1 354 ? -1.661 28.969 23.828 1 92.88 354 SER A CA 1
ATOM 2862 C C . SER A 1 354 ? -1.114 27.922 22.875 1 92.88 354 SER A C 1
ATOM 2864 O O . SER A 1 354 ? -1.3 26.719 23.094 1 92.88 354 SER A O 1
ATOM 2866 N N . PHE A 1 355 ? -0.41 28.359 21.844 1 95.19 355 PHE A N 1
ATOM 2867 C CA . PHE A 1 355 ? 0.122 27.438 20.844 1 95.19 355 PHE A CA 1
ATOM 2868 C C . PHE A 1 355 ? 1.635 27.312 20.969 1 95.19 355 PHE A C 1
ATOM 2870 O O . PHE A 1 355 ? 2.283 26.672 20.141 1 95.19 355 PHE A O 1
ATOM 2877 N N . SER A 1 356 ? 2.172 27.859 22 1 93.12 356 SER A N 1
ATOM 2878 C CA . SER A 1 356 ? 3.619 27.875 22.172 1 93.12 356 SER A CA 1
ATOM 2879 C C . SER A 1 356 ? 4.098 26.625 22.891 1 93.12 356 SER A C 1
ATOM 2881 O O . SER A 1 356 ? 3.328 25.984 23.609 1 93.12 356 SER A O 1
ATOM 2883 N N . TRP A 1 357 ? 5.363 26.297 22.734 1 91.62 357 TRP A N 1
ATOM 2884 C CA . TRP A 1 357 ? 5.98 25.172 23.422 1 91.62 357 TRP A CA 1
ATOM 2885 C C . TRP A 1 357 ? 5.906 25.359 24.938 1 91.62 357 TRP A C 1
ATOM 2887 O O . TRP A 1 357 ? 5.672 24.391 25.672 1 91.62 357 TRP A O 1
ATOM 2897 N N . SER A 1 358 ? 6.078 26.547 25.391 1 90.62 358 SER A N 1
ATOM 2898 C CA . SER A 1 358 ? 6.082 26.812 26.812 1 90.62 358 SER A CA 1
ATOM 2899 C C . SER A 1 358 ? 4.766 26.406 27.469 1 90.62 358 SER A C 1
ATOM 2901 O O . SER A 1 358 ? 4.75 25.906 28.594 1 90.62 358 SER A O 1
ATOM 2903 N N . THR A 1 359 ? 3.703 26.547 26.75 1 93.81 359 THR A N 1
ATOM 2904 C CA . THR A 1 359 ? 2.383 26.219 27.266 1 93.81 359 THR A CA 1
ATOM 2905 C C . THR A 1 359 ? 2.072 24.734 27.047 1 93.81 359 THR A C 1
ATOM 2907 O O . THR A 1 359 ? 1.458 24.094 27.906 1 93.81 359 THR A O 1
ATOM 2910 N N . LEU A 1 360 ? 2.551 24.156 25.984 1 95.94 360 LEU A N 1
ATOM 2911 C CA . LEU A 1 360 ? 2.129 22.828 25.562 1 95.94 360 LEU A CA 1
ATOM 2912 C C . LEU A 1 360 ? 3.084 21.766 26.078 1 95.94 360 LEU A C 1
ATOM 2914 O O . LEU A 1 360 ? 2.76 20.562 26.062 1 95.94 360 LEU A O 1
ATOM 2918 N N . LYS A 1 361 ? 4.234 22.109 26.578 1 93.06 361 LYS A N 1
ATOM 2919 C CA . LYS A 1 361 ? 5.316 21.203 26.938 1 93.06 361 LYS A CA 1
ATOM 2920 C C . LYS A 1 361 ? 4.84 20.156 27.938 1 93.06 361 LYS A C 1
ATOM 2922 O O . LYS A 1 361 ? 5.164 18.969 27.812 1 93.06 361 LYS A O 1
ATOM 2927 N N . ASP A 1 362 ? 4.066 20.562 28.906 1 93.75 362 ASP A N 1
ATOM 2928 C CA . ASP A 1 362 ? 3.617 19.625 29.938 1 93.75 362 ASP A CA 1
ATOM 2929 C C . ASP A 1 362 ? 2.723 18.547 29.344 1 93.75 362 ASP A C 1
ATOM 2931 O O . ASP A 1 362 ? 2.801 17.375 29.75 1 93.75 362 ASP A O 1
ATOM 2935 N N . ARG A 1 363 ? 1.918 18.891 28.484 1 95.44 363 ARG A N 1
ATOM 2936 C CA . ARG A 1 363 ? 1.021 17.922 27.859 1 95.44 363 ARG A CA 1
ATOM 2937 C C . ARG A 1 363 ? 1.799 16.938 27 1 95.44 363 ARG A C 1
ATOM 2939 O O . ARG A 1 363 ? 1.481 15.742 26.969 1 95.44 363 ARG A O 1
ATOM 2946 N N . TYR A 1 364 ? 2.811 17.391 26.297 1 95.62 364 TYR A N 1
ATOM 2947 C CA . TYR A 1 364 ? 3.662 16.516 25.5 1 95.62 364 TYR A CA 1
ATOM 2948 C C . TYR A 1 364 ? 4.441 15.555 26.375 1 95.62 364 TYR A C 1
ATOM 2950 O O . TYR A 1 364 ? 4.57 14.367 26.062 1 95.62 364 TYR A O 1
ATOM 2958 N N . GLN A 1 365 ? 4.93 16.078 27.469 1 92.88 365 GLN A N 1
ATOM 2959 C CA . GLN A 1 365 ? 5.688 15.25 28.406 1 92.88 365 GLN A CA 1
ATOM 2960 C C . GLN A 1 365 ? 4.805 14.164 29.016 1 92.88 365 GLN A C 1
ATOM 2962 O O . GLN A 1 365 ? 5.234 13.023 29.172 1 92.88 365 GLN A O 1
ATOM 2967 N N . THR A 1 366 ? 3.592 14.547 29.328 1 93.56 366 THR A N 1
ATOM 2968 C CA . THR A 1 366 ? 2.645 13.57 29.875 1 93.56 366 THR A CA 1
ATOM 2969 C C . THR A 1 366 ? 2.318 12.5 28.828 1 93.56 366 THR A C 1
ATOM 2971 O O . THR A 1 366 ? 2.266 11.312 29.156 1 93.56 366 THR A O 1
ATOM 2974 N N . LEU A 1 367 ? 2.137 12.922 27.641 1 94.81 367 LEU A N 1
ATOM 2975 C CA . LEU A 1 367 ? 1.832 12.023 26.531 1 94.81 367 LEU A CA 1
ATOM 2976 C C . LEU A 1 367 ? 2.947 11 26.344 1 94.81 367 LEU A C 1
ATOM 2978 O O . LEU A 1 367 ? 2.682 9.828 26.062 1 94.81 367 LEU A O 1
ATOM 2982 N N . LEU A 1 368 ? 4.199 11.406 26.547 1 94.44 368 LEU A N 1
ATOM 2983 C CA . LEU A 1 368 ? 5.348 10.57 26.234 1 94.44 368 LEU A CA 1
ATOM 2984 C C . LEU A 1 368 ? 5.902 9.898 27.484 1 94.44 368 LEU A C 1
ATOM 2986 O O . LEU A 1 368 ? 6.98 9.305 27.453 1 94.44 368 LEU A O 1
ATOM 2990 N N . SER A 1 369 ? 5.137 10.031 28.594 1 87 369 SER A N 1
ATOM 2991 C CA . SER A 1 369 ? 5.504 9.344 29.828 1 87 369 SER A CA 1
ATOM 2992 C C . SER A 1 369 ? 4.746 8.031 29.969 1 87 369 SER A C 1
ATOM 2994 O O . SER A 1 369 ? 3.68 7.852 29.375 1 87 369 SER A O 1
ATOM 2996 N N . LEU A 1 370 ? 5.418 6.949 30.5 1 74.81 370 LEU A N 1
ATOM 2997 C CA . LEU A 1 370 ? 4.812 5.637 30.688 1 74.81 370 LEU A CA 1
ATOM 2998 C C . LEU A 1 370 ? 3.67 5.707 31.688 1 74.81 370 LEU A C 1
ATOM 3000 O O . LEU A 1 370 ? 2.766 4.867 31.672 1 74.81 370 LEU A O 1
ATOM 3004 N N . ASP A 1 371 ? 3.729 6.578 32.625 1 61.91 371 ASP A N 1
ATOM 3005 C CA . ASP A 1 371 ? 2.736 6.664 33.688 1 61.91 371 ASP A CA 1
ATOM 3006 C C . ASP A 1 371 ? 1.424 7.25 33.188 1 61.91 371 ASP A C 1
ATOM 3008 O O . ASP A 1 371 ? 0.441 7.332 33.906 1 61.91 371 ASP A O 1
ATOM 3012 N N . ALA A 1 372 ? 1.43 7.602 31.938 1 51.25 372 ALA A N 1
ATOM 3013 C CA . ALA A 1 372 ? 0.203 8.211 31.438 1 51.25 372 ALA A CA 1
ATOM 3014 C C . ALA A 1 372 ? -0.837 7.148 31.094 1 51.25 372 ALA A C 1
ATOM 3016 O O . ALA A 1 372 ? -0.511 6.125 30.484 1 51.25 372 ALA A O 1
ATOM 3017 N N . PRO A 1 373 ? -2.076 7.184 31.797 1 46.06 373 PRO A N 1
ATOM 3018 C CA . PRO A 1 373 ? -3.143 6.227 31.484 1 46.06 373 PRO A CA 1
ATOM 3019 C C . PRO A 1 373 ? -3.486 6.188 30 1 46.06 373 PRO A C 1
ATOM 3021 O O . PRO A 1 373 ? -3.41 7.215 29.312 1 46.06 373 PRO A O 1
ATOM 3024 N N . LEU A 1 374 ? -3.281 4.969 29.328 1 46.28 374 LEU A N 1
ATOM 3025 C CA . LEU A 1 374 ? -3.832 4.805 27.984 1 46.28 374 LEU A CA 1
ATOM 3026 C C . LEU A 1 374 ? -5.34 5.039 27.984 1 46.28 374 LEU A C 1
ATOM 3028 O O . LEU A 1 374 ? -6.02 4.734 28.969 1 46.28 374 LEU A O 1
ATOM 3032 N N . MET B 1 1 ? -16.125 -30.188 19.562 1 46.75 1 MET B N 1
ATOM 3033 C CA . MET B 1 1 ? -15.242 -30.031 18.422 1 46.75 1 MET B CA 1
ATOM 3034 C C . MET B 1 1 ? -13.883 -29.484 18.844 1 46.75 1 MET B C 1
ATOM 3036 O O . MET B 1 1 ? -13.805 -28.609 19.719 1 46.75 1 MET B O 1
ATOM 3040 N N . GLU B 1 2 ? -12.852 -30.266 18.719 1 64.06 2 GLU B N 1
ATOM 3041 C CA . GLU B 1 2 ? -11.531 -29.906 19.219 1 64.06 2 GLU B CA 1
ATOM 3042 C C . GLU B 1 2 ? -11.102 -28.531 18.734 1 64.06 2 GLU B C 1
ATOM 3044 O O . GLU B 1 2 ? -11.469 -28.109 17.625 1 64.06 2 GLU B O 1
ATOM 3049 N N . ALA B 1 3 ? -10.68 -27.656 19.625 1 76.88 3 ALA B N 1
ATOM 3050 C CA . ALA B 1 3 ? -10.258 -26.281 19.359 1 76.88 3 ALA B CA 1
ATOM 3051 C C . ALA B 1 3 ? -9.234 -26.219 18.234 1 76.88 3 ALA B C 1
ATOM 3053 O O . ALA B 1 3 ? -8.336 -27.062 18.156 1 76.88 3 ALA B O 1
ATOM 3054 N N . PRO B 1 4 ? -9.484 -25.406 17.188 1 84.12 4 PRO B N 1
ATOM 3055 C CA . PRO B 1 4 ? -8.625 -25.391 16 1 84.12 4 PRO B CA 1
ATOM 3056 C C . PRO B 1 4 ? -7.188 -25 16.328 1 84.12 4 PRO B C 1
ATOM 3058 O O . PRO B 1 4 ? -6.949 -23.969 16.953 1 84.12 4 PRO B O 1
ATOM 3061 N N . ARG B 1 5 ? -6.297 -25.859 15.906 1 90.44 5 ARG B N 1
ATOM 3062 C CA . ARG B 1 5 ? -4.879 -25.594 16.109 1 90.44 5 ARG B CA 1
ATOM 3063 C C . ARG B 1 5 ? -4.277 -24.859 14.914 1 90.44 5 ARG B C 1
ATOM 3065 O O . ARG B 1 5 ? -3.35 -24.062 15.062 1 90.44 5 ARG B O 1
ATOM 3072 N N . VAL B 1 6 ? -4.785 -25.219 13.734 1 95.75 6 VAL B N 1
ATOM 3073 C CA . VAL B 1 6 ? -4.285 -24.594 12.516 1 95.75 6 VAL B CA 1
ATOM 3074 C C . VAL B 1 6 ? -5.316 -23.594 11.992 1 95.75 6 VAL B C 1
ATOM 3076 O O . VAL B 1 6 ? -6.473 -23.953 11.758 1 95.75 6 VAL B O 1
ATOM 3079 N N . LEU B 1 7 ? -4.91 -22.359 11.891 1 97.56 7 LEU B N 1
ATOM 3080 C CA . LEU B 1 7 ? -5.727 -21.312 11.273 1 97.56 7 LEU B CA 1
ATOM 3081 C C . LEU B 1 7 ? -5.348 -21.125 9.812 1 97.56 7 LEU B C 1
ATOM 3083 O O . LEU B 1 7 ? -4.219 -20.75 9.5 1 97.56 7 LEU B O 1
ATOM 3087 N N . LEU B 1 8 ? -6.266 -21.5 8.922 1 98.19 8 LEU B N 1
ATOM 3088 C CA . LEU B 1 8 ? -6.102 -21.266 7.488 1 98.19 8 LEU B CA 1
ATOM 3089 C C . LEU B 1 8 ? -6.734 -19.938 7.074 1 98.19 8 LEU B C 1
ATOM 3091 O O . LEU B 1 8 ? -7.926 -19.719 7.293 1 98.19 8 LEU B O 1
ATOM 3095 N N . VAL B 1 9 ? -5.918 -19.031 6.52 1 98.75 9 VAL B N 1
ATOM 3096 C CA . VAL B 1 9 ? -6.406 -17.719 6.09 1 98.75 9 VAL B CA 1
ATOM 3097 C C . VAL B 1 9 ? -6.184 -17.562 4.586 1 98.75 9 VAL B C 1
ATOM 3099 O O . VAL B 1 9 ? -5.047 -17.609 4.113 1 98.75 9 VAL B O 1
ATOM 3102 N N . GLU B 1 10 ? -7.234 -17.359 3.789 1 98.75 10 GLU B N 1
ATOM 3103 C CA . GLU B 1 10 ? -7.121 -17.219 2.342 1 98.75 10 GLU B CA 1
ATOM 3104 C C . GLU B 1 10 ? -7.867 -15.969 1.858 1 98.75 10 GLU B C 1
ATOM 3106 O O . GLU B 1 10 ? -9.102 -15.953 1.822 1 98.75 10 GLU B O 1
ATOM 3111 N N . ALA B 1 11 ? -7.133 -14.977 1.397 1 98.25 11 ALA B N 1
ATOM 3112 C CA . ALA B 1 11 ? -7.707 -13.711 0.962 1 98.25 11 ALA B CA 1
ATOM 3113 C C . ALA B 1 11 ? -8.391 -13.852 -0.395 1 98.25 11 ALA B C 1
ATOM 3115 O O . ALA B 1 11 ? -9.227 -13.023 -0.766 1 98.25 11 ALA B O 1
ATOM 3116 N N . PHE B 1 12 ? -8.062 -14.828 -1.141 1 97.5 12 PHE B N 1
ATOM 3117 C CA . PHE B 1 12 ? -8.555 -15.031 -2.498 1 97.5 12 PHE B CA 1
ATOM 3118 C C . PHE B 1 12 ? -8.969 -16.484 -2.713 1 97.5 12 PHE B C 1
ATOM 3120 O O . PHE B 1 12 ? -8.312 -17.219 -3.443 1 97.5 12 PHE B O 1
ATOM 3127 N N . TYR B 1 13 ? -10.125 -16.812 -2.197 1 97.5 13 TYR B N 1
ATOM 3128 C CA . TYR B 1 13 ? -10.617 -18.188 -2.123 1 97.5 13 TYR B CA 1
ATOM 3129 C C . TYR B 1 13 ? -11.297 -18.594 -3.426 1 97.5 13 TYR B C 1
ATOM 3131 O O . TYR B 1 13 ? -12.523 -18.656 -3.496 1 97.5 13 TYR B O 1
ATOM 3139 N N . GLY B 1 14 ? -10.516 -18.953 -4.414 1 92.62 14 GLY B N 1
ATOM 3140 C CA . GLY B 1 14 ? -10.945 -19.438 -5.715 1 92.62 14 GLY B CA 1
ATOM 3141 C C . GLY B 1 14 ? -9.852 -20.172 -6.469 1 92.62 14 GLY B C 1
ATOM 3142 O O . GLY B 1 14 ? -8.68 -20.078 -6.113 1 92.62 14 GLY B O 1
ATOM 3143 N N . GLY B 1 15 ? -10.227 -20.984 -7.422 1 87.25 15 GLY B N 1
ATOM 3144 C CA . GLY B 1 15 ? -9.25 -21.703 -8.234 1 87.25 15 GLY B CA 1
ATOM 3145 C C . GLY B 1 15 ? -8.336 -22.594 -7.418 1 87.25 15 GLY B C 1
ATOM 3146 O O . GLY B 1 15 ? -8.797 -23.375 -6.578 1 87.25 15 GLY B O 1
ATOM 3147 N N . SER B 1 16 ? -7.066 -22.469 -7.695 1 90.94 16 SER B N 1
ATOM 3148 C CA . SER B 1 16 ? -6.066 -23.281 -7.016 1 90.94 16 SER B CA 1
ATOM 3149 C C . SER B 1 16 ? -5.965 -22.922 -5.539 1 90.94 16 SER B C 1
ATOM 3151 O O . SER B 1 16 ? -5.625 -23.766 -4.707 1 90.94 16 SER B O 1
ATOM 3153 N N . HIS B 1 17 ? -6.273 -21.703 -5.199 1 95.38 17 HIS B N 1
ATOM 3154 C CA . HIS B 1 17 ? -6.258 -21.281 -3.801 1 95.38 17 HIS B CA 1
ATOM 3155 C C . HIS B 1 17 ? -7.293 -22.047 -2.984 1 95.38 17 HIS B C 1
ATOM 3157 O O . HIS B 1 17 ? -6.98 -22.578 -1.92 1 95.38 17 HIS B O 1
ATOM 3163 N N . LYS B 1 18 ? -8.484 -22.047 -3.568 1 95.62 18 LYS B N 1
ATOM 3164 C CA . LYS B 1 18 ? -9.562 -22.781 -2.904 1 95.62 18 LYS B CA 1
ATOM 3165 C C . LYS B 1 18 ? -9.242 -24.266 -2.807 1 95.62 18 LYS B C 1
ATOM 3167 O O . LYS B 1 18 ? -9.492 -24.891 -1.774 1 95.62 18 LYS B O 1
ATOM 3172 N N . GLN B 1 19 ? -8.727 -24.828 -3.844 1 92.44 19 GLN B N 1
ATOM 3173 C CA . GLN B 1 19 ? -8.406 -26.25 -3.873 1 92.44 19 GLN B CA 1
ATOM 3174 C C . GLN B 1 19 ? -7.422 -26.609 -2.77 1 92.44 19 GLN B C 1
ATOM 3176 O O . GLN B 1 19 ? -7.605 -27.609 -2.07 1 92.44 19 GLN B O 1
ATOM 3181 N N . LEU B 1 20 ? -6.426 -25.812 -2.594 1 96.06 20 LEU B N 1
ATOM 3182 C CA . LEU B 1 20 ? -5.426 -26.094 -1.573 1 96.06 20 LEU B CA 1
ATOM 3183 C C . LEU B 1 20 ? -6.02 -25.969 -0.176 1 96.06 20 LEU B C 1
ATOM 3185 O O . LEU B 1 20 ? -5.816 -26.844 0.671 1 96.06 20 LEU B O 1
ATOM 3189 N N . MET B 1 21 ? -6.758 -24.922 0.049 1 97.19 21 MET B N 1
ATOM 3190 C CA . MET B 1 21 ? -7.352 -24.688 1.361 1 97.19 21 MET B CA 1
ATOM 3191 C C . MET B 1 21 ? -8.328 -25.812 1.721 1 97.19 21 MET B C 1
ATOM 3193 O O . MET B 1 21 ? -8.336 -26.297 2.854 1 97.19 21 MET B O 1
ATOM 3197 N N . ASP B 1 22 ? -9.125 -26.188 0.698 1 95.38 22 ASP B N 1
ATOM 3198 C CA . ASP B 1 22 ? -10.078 -27.266 0.925 1 95.38 22 ASP B CA 1
ATOM 3199 C C . ASP B 1 22 ? -9.359 -28.562 1.261 1 95.38 22 ASP B C 1
ATOM 3201 O O . ASP B 1 22 ? -9.773 -29.297 2.164 1 95.38 22 ASP B O 1
ATOM 3205 N N . LEU B 1 23 ? -8.352 -28.812 0.51 1 94.06 23 LEU B N 1
ATOM 3206 C CA . LEU B 1 23 ? -7.57 -30.031 0.721 1 94.06 23 LEU B CA 1
ATOM 3207 C C . LEU B 1 23 ? -6.992 -30.062 2.131 1 94.06 23 LEU B C 1
ATOM 3209 O O . LEU B 1 23 ? -7.059 -31.094 2.807 1 94.06 23 LEU B O 1
ATOM 3213 N N . LEU B 1 24 ? -6.41 -28.984 2.627 1 95 24 LEU B N 1
ATOM 3214 C CA . LEU B 1 24 ? -5.828 -28.891 3.963 1 95 24 LEU B CA 1
ATOM 3215 C C . LEU B 1 24 ? -6.906 -29.031 5.031 1 95 24 LEU B C 1
ATOM 3217 O O . LEU B 1 24 ? -6.734 -29.766 6.008 1 95 24 LEU B O 1
ATOM 3221 N N . GLN B 1 25 ? -8 -28.344 4.812 1 94.56 25 GLN B N 1
ATOM 3222 C CA . GLN B 1 25 ? -9.094 -28.375 5.777 1 94.56 25 GLN B CA 1
ATOM 3223 C C . GLN B 1 25 ? -9.656 -29.781 5.93 1 94.56 25 GLN B C 1
ATOM 3225 O O . GLN B 1 25 ? -10.016 -30.203 7.035 1 94.56 25 GLN B O 1
ATOM 3230 N N . GLU B 1 26 ? -9.695 -30.5 4.848 1 92.06 26 GLU B N 1
ATOM 3231 C CA . GLU B 1 26 ? -10.281 -31.844 4.836 1 92.06 26 GLU B CA 1
ATOM 3232 C C . GLU B 1 26 ? -9.328 -32.875 5.441 1 92.06 26 GLU B C 1
ATOM 3234 O O . GLU B 1 26 ? -9.766 -33.906 5.934 1 92.06 26 GLU B O 1
ATOM 3239 N N . ASN B 1 27 ? -8.055 -32.562 5.434 1 89 27 ASN B N 1
ATOM 3240 C CA . ASN B 1 27 ? -7.113 -33.625 5.762 1 89 27 ASN B CA 1
ATOM 3241 C C . ASN B 1 27 ? -6.324 -33.281 7.027 1 89 27 ASN B C 1
ATOM 3243 O O . ASN B 1 27 ? -5.594 -34.125 7.543 1 89 27 ASN B O 1
ATOM 3247 N N . LEU B 1 28 ? -6.32 -32.094 7.535 1 86.12 28 LEU B N 1
ATOM 3248 C CA . LEU B 1 28 ? -5.684 -31.734 8.797 1 86.12 28 LEU B CA 1
ATOM 3249 C C . LEU B 1 28 ? -6.684 -31.781 9.945 1 86.12 28 LEU B C 1
ATOM 3251 O O . LEU B 1 28 ? -7.828 -31.344 9.797 1 86.12 28 LEU B O 1
ATOM 3255 N N . PRO B 1 29 ? -6.102 -32.344 11.047 1 80 29 PRO B N 1
ATOM 3256 C CA . PRO B 1 29 ? -6.98 -32.344 12.219 1 80 29 PRO B CA 1
ATOM 3257 C C . PRO B 1 29 ? -7.125 -30.969 12.867 1 80 29 PRO B C 1
ATOM 3259 O O . PRO B 1 29 ? -6.203 -30.156 12.797 1 80 29 PRO B O 1
ATOM 3262 N N . SER B 1 30 ? -8.375 -30.375 13.18 1 87.69 30 SER B N 1
ATOM 3263 C CA . SER B 1 30 ? -8.664 -29.188 13.977 1 87.69 30 SER B CA 1
ATOM 3264 C C . SER B 1 30 ? -8.258 -27.906 13.242 1 87.69 30 SER B C 1
ATOM 3266 O O . SER B 1 30 ? -7.316 -27.219 13.648 1 87.69 30 SER B O 1
ATOM 3268 N N . CYS B 1 31 ? -8.656 -27.703 12.203 1 91.38 31 CYS B N 1
ATOM 3269 C CA . CYS B 1 31 ? -8.359 -26.5 11.422 1 91.38 31 CYS B CA 1
ATOM 3270 C C . CYS B 1 31 ? -9.578 -25.594 11.344 1 91.38 31 CYS B C 1
ATOM 3272 O O . CYS B 1 31 ? -10.711 -26.047 11.508 1 91.38 31 CYS B O 1
ATOM 3274 N N . CYS B 1 32 ? -9.312 -24.344 11.266 1 94 32 CYS B N 1
ATOM 3275 C CA . CYS B 1 32 ? -10.312 -23.312 11.031 1 94 32 CYS B CA 1
ATOM 3276 C C . CYS B 1 32 ? -9.961 -22.484 9.805 1 94 32 CYS B C 1
ATOM 3278 O O . CYS B 1 32 ? -8.836 -21.984 9.688 1 94 32 CYS B O 1
ATOM 3280 N N . LEU B 1 33 ? -10.953 -22.438 8.852 1 97.31 33 LEU B N 1
ATOM 3281 C CA . LEU B 1 33 ? -10.711 -21.688 7.621 1 97.31 33 LEU B CA 1
ATOM 3282 C C . LEU B 1 33 ? -11.445 -20.344 7.645 1 97.31 33 LEU B C 1
ATOM 3284 O O . LEU B 1 33 ? -12.648 -20.297 7.895 1 97.31 33 LEU B O 1
ATOM 3288 N N . CYS B 1 34 ? -10.734 -19.234 7.504 1 98.12 34 CYS B N 1
ATOM 3289 C CA . CYS B 1 34 ? -11.266 -17.906 7.285 1 98.12 34 CYS B CA 1
ATOM 3290 C C . CYS B 1 34 ? -10.859 -17.375 5.914 1 98.12 34 CYS B C 1
ATOM 3292 O O . CYS B 1 34 ? -9.672 -17.25 5.617 1 98.12 34 CYS B O 1
ATOM 3294 N N . SER B 1 35 ? -11.852 -17.078 5.055 1 98.19 35 SER B N 1
ATOM 3295 C CA . SER B 1 35 ? -11.5 -16.734 3.678 1 98.19 35 SER B CA 1
ATOM 3296 C C . SER B 1 35 ? -12.398 -15.625 3.139 1 98.19 35 SER B C 1
ATOM 3298 O O . SER B 1 35 ? -13.391 -15.258 3.771 1 98.19 35 SER B O 1
ATOM 3300 N N . LEU B 1 36 ? -11.969 -14.969 2.086 1 98.12 36 LEU B N 1
ATOM 3301 C CA . LEU B 1 36 ? -12.742 -14.047 1.263 1 98.12 36 LEU B CA 1
ATOM 3302 C C . LEU B 1 36 ? -12.914 -14.594 -0.15 1 98.12 36 LEU B C 1
ATOM 3304 O O . LEU B 1 36 ? -12.078 -15.359 -0.633 1 98.12 36 LEU B O 1
ATOM 3308 N N . PRO B 1 37 ? -13.969 -14.219 -0.838 1 96.62 37 PRO B N 1
ATOM 3309 C CA . PRO B 1 37 ? -14.203 -14.727 -2.193 1 96.62 37 PRO B CA 1
ATOM 3310 C C . PRO B 1 37 ? -13.141 -14.258 -3.188 1 96.62 37 PRO B C 1
ATOM 3312 O O . PRO B 1 37 ? -12.531 -13.203 -2.994 1 96.62 37 PRO B O 1
ATOM 3315 N N . ALA B 1 38 ? -13.016 -15.008 -4.219 1 94.62 38 ALA B N 1
ATOM 3316 C CA . ALA B 1 38 ? -12.008 -14.727 -5.234 1 94.62 38 ALA B CA 1
ATOM 3317 C C . ALA B 1 38 ? -12.523 -13.734 -6.266 1 94.62 38 ALA B C 1
ATOM 3319 O O . ALA B 1 38 ? -12.656 -14.062 -7.449 1 94.62 38 ALA B O 1
ATOM 3320 N N . LYS B 1 39 ? -12.781 -12.617 -5.844 1 92.06 39 LYS B N 1
ATOM 3321 C CA . LYS B 1 39 ? -13.211 -11.492 -6.68 1 92.06 39 LYS B CA 1
ATOM 3322 C C . LYS B 1 39 ? -12.359 -10.258 -6.414 1 92.06 39 LYS B C 1
ATOM 3324 O O . LYS B 1 39 ? -11.969 -10 -5.273 1 92.06 39 LYS B O 1
ATOM 3329 N N . LYS B 1 40 ? -12.062 -9.484 -7.469 1 91.5 40 LYS B N 1
ATOM 3330 C CA . LYS B 1 40 ? -11.32 -8.234 -7.344 1 91.5 40 LYS B CA 1
ATOM 3331 C C . LYS B 1 40 ? -9.984 -8.453 -6.637 1 91.5 40 LYS B C 1
ATOM 3333 O O . LYS B 1 40 ? -9.711 -7.84 -5.605 1 91.5 40 LYS B O 1
ATOM 3338 N N . TRP B 1 41 ? -9.148 -9.156 -7.301 1 91.19 41 TRP B N 1
ATOM 3339 C CA . TRP B 1 41 ? -7.898 -9.617 -6.715 1 91.19 41 TRP B CA 1
ATOM 3340 C C . TRP B 1 41 ? -7.059 -8.445 -6.227 1 91.19 41 TRP B C 1
ATOM 3342 O O . TRP B 1 41 ? -6.395 -8.531 -5.191 1 91.19 41 TRP B O 1
ATOM 3352 N N . HIS B 1 42 ? -7.047 -7.332 -6.93 1 91.44 42 HIS B N 1
ATOM 3353 C CA . HIS B 1 42 ? -6.23 -6.18 -6.566 1 91.44 42 HIS B CA 1
ATOM 3354 C C . HIS B 1 42 ? -6.621 -5.641 -5.195 1 91.44 42 HIS B C 1
ATOM 3356 O O . HIS B 1 42 ? -5.754 -5.262 -4.402 1 91.44 42 HIS B O 1
ATOM 3362 N N . TRP B 1 43 ? -7.871 -5.672 -4.906 1 94.56 43 TRP B N 1
ATOM 3363 C CA . TRP B 1 43 ? -8.352 -5.164 -3.627 1 94.56 43 TRP B CA 1
ATOM 3364 C C . TRP B 1 43 ? -8.125 -6.188 -2.516 1 94.56 43 TRP B C 1
ATOM 3366 O O . TRP B 1 43 ? -7.848 -5.82 -1.374 1 94.56 43 TRP B O 1
ATOM 3376 N N . ARG B 1 44 ? -8.25 -7.477 -2.891 1 96.62 44 ARG B N 1
ATOM 3377 C CA . ARG B 1 44 ? -7.938 -8.508 -1.911 1 96.62 44 ARG B CA 1
ATOM 3378 C C . ARG B 1 44 ? -6.484 -8.414 -1.458 1 96.62 44 ARG B C 1
ATOM 3380 O O . ARG B 1 44 ? -6.199 -8.461 -0.26 1 96.62 44 ARG B O 1
ATOM 3387 N N . ALA B 1 45 ? -5.652 -8.227 -2.438 1 95.88 45 ALA B N 1
ATOM 3388 C CA . ALA B 1 45 ? -4.223 -8.156 -2.154 1 95.88 45 ALA B CA 1
ATOM 3389 C C . ALA B 1 45 ? -3.885 -6.934 -1.309 1 95.88 45 ALA B C 1
ATOM 3391 O O . ALA B 1 45 ? -2.943 -6.961 -0.511 1 95.88 45 ALA B O 1
ATOM 3392 N N . ARG B 1 46 ? -4.641 -5.926 -1.45 1 95.38 46 ARG B N 1
ATOM 3393 C CA . ARG B 1 46 ? -4.328 -4.656 -0.798 1 95.38 46 ARG B CA 1
ATOM 3394 C C . ARG B 1 46 ? -4.969 -4.578 0.584 1 95.38 46 ARG B C 1
ATOM 3396 O O . ARG B 1 46 ? -4.332 -4.141 1.544 1 95.38 46 ARG B O 1
ATOM 3403 N N . THR B 1 47 ? -6.246 -5.059 0.726 1 97.44 47 THR B N 1
ATOM 3404 C CA . THR B 1 47 ? -6.988 -4.637 1.91 1 97.44 47 THR B CA 1
ATOM 3405 C C . THR B 1 47 ? -7.551 -5.844 2.654 1 97.44 47 THR B C 1
ATOM 3407 O O . THR B 1 47 ? -8.18 -5.695 3.703 1 97.44 47 THR B O 1
ATOM 3410 N N . ALA B 1 48 ? -7.371 -7.055 2.16 1 98.25 48 ALA B N 1
ATOM 3411 C CA . ALA B 1 48 ? -7.988 -8.227 2.764 1 98.25 48 ALA B CA 1
ATOM 3412 C C . ALA B 1 48 ? -7.562 -8.391 4.223 1 98.25 48 ALA B C 1
ATOM 3414 O O . ALA B 1 48 ? -8.344 -8.844 5.059 1 98.25 48 ALA B O 1
ATOM 3415 N N . ALA B 1 49 ? -6.324 -8.016 4.523 1 98.62 49 ALA B N 1
ATOM 3416 C CA . ALA B 1 49 ? -5.785 -8.203 5.871 1 98.62 49 ALA B CA 1
ATOM 3417 C C . ALA B 1 49 ? -6.641 -7.48 6.906 1 98.62 49 ALA B C 1
ATOM 3419 O O . ALA B 1 49 ? -6.914 -8.023 7.98 1 98.62 49 ALA B O 1
ATOM 3420 N N . LEU B 1 50 ? -7.023 -6.234 6.574 1 98.56 50 LEU B N 1
ATOM 3421 C CA . LEU B 1 50 ? -7.828 -5.457 7.512 1 98.56 50 LEU B CA 1
ATOM 3422 C C . LEU B 1 50 ? -9.188 -6.113 7.738 1 98.56 50 LEU B C 1
ATOM 3424 O O . LEU B 1 50 ? -9.609 -6.289 8.883 1 98.56 50 LEU B O 1
ATOM 3428 N N . SER B 1 51 ? -9.883 -6.531 6.691 1 97.94 51 SER B N 1
ATOM 3429 C CA . SER B 1 51 ? -11.18 -7.18 6.812 1 97.94 51 SER B CA 1
ATOM 3430 C C . SER B 1 51 ? -11.07 -8.508 7.559 1 97.94 51 SER B C 1
ATOM 3432 O O . SER B 1 51 ? -11.891 -8.812 8.422 1 97.94 51 SER B O 1
ATOM 3434 N N . LEU B 1 52 ? -10.062 -9.266 7.262 1 98.56 52 LEU B N 1
ATOM 3435 C CA . LEU B 1 52 ? -9.867 -10.57 7.887 1 98.56 52 LEU B CA 1
ATOM 3436 C C . LEU B 1 52 ? -9.461 -10.414 9.352 1 98.56 52 LEU B C 1
ATOM 3438 O O . LEU B 1 52 ? -9.797 -11.258 10.188 1 98.56 52 LEU B O 1
ATOM 3442 N N . SER B 1 53 ? -8.742 -9.328 9.688 1 98.5 53 SER B N 1
ATOM 3443 C CA . SER B 1 53 ? -8.391 -9.078 11.078 1 98.5 53 SER B CA 1
ATOM 3444 C C . SER B 1 53 ? -9.641 -8.938 11.953 1 98.5 53 SER B C 1
ATOM 3446 O O . SER B 1 53 ? -9.617 -9.281 13.133 1 98.5 53 SER B O 1
ATOM 3448 N N . GLN B 1 54 ? -10.656 -8.453 11.367 1 97.75 54 GLN B N 1
ATOM 3449 C CA . GLN B 1 54 ? -11.898 -8.258 12.117 1 97.75 54 GLN B CA 1
ATOM 3450 C C . GLN B 1 54 ? -12.742 -9.531 12.117 1 97.75 54 GLN B C 1
ATOM 3452 O O . GLN B 1 54 ? -13.523 -9.766 13.047 1 97.75 54 GLN B O 1
ATOM 3457 N N . SER B 1 55 ? -12.57 -10.422 11.102 1 96.94 55 SER B N 1
ATOM 3458 C CA . SER B 1 55 ? -13.461 -11.562 10.93 1 96.94 55 SER B CA 1
ATOM 3459 C C . SER B 1 55 ? -12.898 -12.812 11.594 1 96.94 55 SER B C 1
ATOM 3461 O O . SER B 1 55 ? -13.648 -13.703 11.992 1 96.94 55 SER B O 1
ATOM 3463 N N . ILE B 1 56 ? -11.617 -12.922 11.734 1 97.62 56 ILE B N 1
ATOM 3464 C CA . ILE B 1 56 ? -10.992 -14.078 12.359 1 97.62 56 ILE B CA 1
ATOM 3465 C C . ILE B 1 56 ? -11.344 -14.109 13.852 1 97.62 56 ILE B C 1
ATOM 3467 O O . ILE B 1 56 ? -11.039 -13.164 14.578 1 97.62 56 ILE B O 1
ATOM 3471 N N . PRO B 1 57 ? -11.969 -15.117 14.305 1 95.81 57 PRO B N 1
ATOM 3472 C CA . PRO B 1 57 ? -12.305 -15.188 15.727 1 95.81 57 PRO B CA 1
ATOM 3473 C C . PRO B 1 57 ? -11.07 -15.336 16.625 1 95.81 57 PRO B C 1
ATOM 3475 O O . PRO B 1 57 ? -10.117 -16.016 16.25 1 95.81 57 PRO B O 1
ATOM 3478 N N . PRO B 1 58 ? -11.164 -14.656 17.703 1 94 58 PRO B N 1
ATOM 3479 C CA . PRO B 1 58 ? -10.078 -14.883 18.656 1 94 58 PRO B CA 1
ATOM 3480 C C . PRO B 1 58 ? -10.07 -16.312 19.219 1 94 58 PRO B C 1
ATOM 3482 O O . PRO B 1 58 ? -11.141 -16.906 19.406 1 94 58 PRO B O 1
ATOM 3485 N N . SER B 1 59 ? -8.914 -16.844 19.344 1 92.94 59 SER B N 1
ATOM 3486 C CA . SER B 1 59 ? -8.781 -18.172 19.922 1 92.94 59 SER B CA 1
ATOM 3487 C C . SER B 1 59 ? -7.398 -18.375 20.547 1 92.94 59 SER B C 1
ATOM 3489 O O . SER B 1 59 ? -6.387 -18 19.953 1 92.94 59 SER B O 1
ATOM 3491 N N . GLY B 1 60 ? -7.398 -18.938 21.719 1 93.06 60 GLY B N 1
ATOM 3492 C CA . GLY B 1 60 ? -6.137 -19.281 22.359 1 93.06 60 GLY B CA 1
ATOM 3493 C C . GLY B 1 60 ? -5.566 -20.594 21.891 1 93.06 60 GLY B C 1
ATOM 3494 O O . GLY B 1 60 ? -4.426 -20.938 22.219 1 93.06 60 GLY B O 1
ATOM 3495 N N . SER B 1 61 ? -6.277 -21.312 21.016 1 93.12 61 SER B N 1
ATOM 3496 C CA . SER B 1 61 ? -5.863 -22.656 20.609 1 93.12 61 SER B CA 1
ATOM 3497 C C . SER B 1 61 ? -5 -22.594 19.344 1 93.12 61 SER B C 1
ATOM 3499 O O . SER B 1 61 ? -4.316 -23.562 19.016 1 93.12 61 SER B O 1
ATOM 3501 N N . TYR B 1 62 ? -5.062 -21.516 18.609 1 95.31 62 TYR B N 1
ATOM 3502 C CA . TYR B 1 62 ? -4.281 -21.406 17.391 1 95.31 62 TYR B CA 1
ATOM 3503 C C . TYR B 1 62 ? -2.797 -21.609 17.672 1 95.31 62 TYR B C 1
ATOM 3505 O O . TYR B 1 62 ? -2.271 -21.094 18.656 1 95.31 62 TYR B O 1
ATOM 3513 N N . ARG B 1 63 ? -2.154 -22.359 16.812 1 95.31 63 ARG B N 1
ATOM 3514 C CA . ARG B 1 63 ? -0.713 -22.562 16.938 1 95.31 63 ARG B CA 1
ATOM 3515 C C . ARG B 1 63 ? -0.001 -22.219 15.633 1 95.31 63 ARG B C 1
ATOM 3517 O O . ARG B 1 63 ? 1.125 -21.719 15.641 1 95.31 63 ARG B O 1
ATOM 3524 N N . VAL B 1 64 ? -0.682 -22.547 14.523 1 96.75 64 VAL B N 1
ATOM 3525 C CA . VAL B 1 64 ? -0.1 -22.328 13.203 1 96.75 64 VAL B CA 1
ATOM 3526 C C . VAL B 1 64 ? -1.05 -21.484 12.352 1 96.75 64 VAL B C 1
ATOM 3528 O O . VAL B 1 64 ? -2.266 -21.688 12.383 1 96.75 64 VAL B O 1
ATOM 3531 N N . LEU B 1 65 ? -0.521 -20.516 11.727 1 98.06 65 LEU B N 1
ATOM 3532 C CA . LEU B 1 65 ? -1.241 -19.703 10.742 1 98.06 65 LEU B CA 1
ATOM 3533 C C . LEU B 1 65 ? -0.716 -19.969 9.336 1 98.06 65 LEU B C 1
ATOM 3535 O O . LEU B 1 65 ? 0.481 -19.828 9.078 1 98.06 65 LEU B O 1
ATOM 3539 N N . PHE B 1 66 ? -1.561 -20.5 8.461 1 98.44 66 PHE B N 1
ATOM 3540 C CA . PHE B 1 66 ? -1.231 -20.75 7.062 1 98.44 66 PHE B CA 1
ATOM 3541 C C . PHE B 1 66 ? -2.006 -19.812 6.145 1 98.44 66 PHE B C 1
ATOM 3543 O O . PHE B 1 66 ? -3.229 -19.703 6.246 1 98.44 66 PHE B O 1
ATOM 3550 N N . CYS B 1 67 ? -1.323 -19.141 5.312 1 98.75 67 CYS B N 1
ATOM 3551 C CA . CYS B 1 67 ? -1.994 -18.25 4.367 1 98.75 67 CYS B CA 1
ATOM 3552 C C . CYS B 1 67 ? -1.24 -18.188 3.043 1 98.75 67 CYS B C 1
ATOM 3554 O O . CYS B 1 67 ? -0.089 -18.625 2.961 1 98.75 67 CYS B O 1
ATOM 3556 N N . SER B 1 68 ? -1.906 -17.766 1.963 1 98.5 68 SER B N 1
ATOM 3557 C CA . SER B 1 68 ? -1.243 -17.562 0.679 1 98.5 68 SER B CA 1
ATOM 3558 C C . SER B 1 68 ? -0.594 -16.188 0.604 1 98.5 68 SER B C 1
ATOM 3560 O O . SER B 1 68 ? -0.878 -15.312 1.43 1 98.5 68 SER B O 1
ATOM 3562 N N . SER B 1 69 ? 0.198 -15.977 -0.428 1 98.12 69 SER B N 1
ATOM 3563 C CA . SER B 1 69 ? 0.964 -14.742 -0.587 1 98.12 69 SER B CA 1
ATOM 3564 C C . SER B 1 69 ? 0.08 -13.602 -1.074 1 98.12 69 SER B C 1
ATOM 3566 O O . SER B 1 69 ? 0.54 -12.469 -1.205 1 98.12 69 SER B O 1
ATOM 3568 N N . VAL B 1 70 ? -1.198 -13.891 -1.318 1 98 70 VAL B N 1
ATOM 3569 C CA . VAL B 1 70 ? -2.125 -12.82 -1.662 1 98 70 VAL B CA 1
ATOM 3570 C C . VAL B 1 70 ? -2.373 -11.938 -0.439 1 98 70 VAL B C 1
ATOM 3572 O O . VAL B 1 70 ? -2.52 -10.719 -0.563 1 98 70 VAL B O 1
ATOM 3575 N N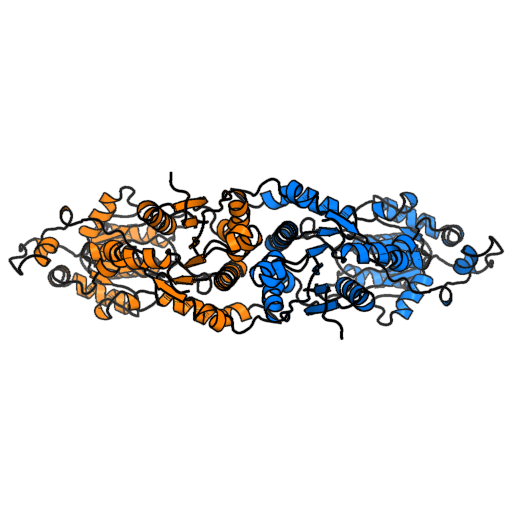 . LEU B 1 71 ? -2.43 -12.555 0.683 1 98.56 71 LEU B N 1
ATOM 3576 C CA . LEU B 1 71 ? -2.676 -11.852 1.938 1 98.56 71 LEU B CA 1
ATOM 3577 C C . LEU B 1 71 ? -1.452 -11.047 2.357 1 98.56 71 LEU B C 1
ATOM 3579 O O . LEU B 1 71 ? -0.326 -11.547 2.307 1 98.56 71 LEU B O 1
ATOM 3583 N N . ASN B 1 72 ? -1.671 -9.75 2.678 1 98.56 72 ASN B N 1
ATOM 3584 C CA . ASN B 1 72 ? -0.622 -9 3.363 1 98.56 72 ASN B CA 1
ATOM 3585 C C . ASN B 1 72 ? -0.469 -9.453 4.812 1 98.56 72 ASN B C 1
ATOM 3587 O O . ASN B 1 72 ? -1.049 -8.852 5.719 1 98.56 72 ASN B O 1
ATOM 3591 N N . LEU B 1 73 ? 0.359 -10.469 5.023 1 98.88 73 LEU B N 1
ATOM 3592 C CA . LEU B 1 73 ? 0.539 -11.07 6.34 1 98.88 73 LEU B CA 1
ATOM 3593 C C . LEU B 1 73 ? 1.108 -10.062 7.332 1 98.88 73 LEU B C 1
ATOM 3595 O O . LEU B 1 73 ? 0.773 -10.102 8.516 1 98.88 73 LEU B O 1
ATOM 3599 N N . CYS B 1 74 ? 1.933 -9.172 6.816 1 98.75 74 CYS B N 1
ATOM 3600 C CA . CYS B 1 74 ? 2.535 -8.141 7.648 1 98.75 74 CYS B CA 1
ATOM 3601 C C . CYS B 1 74 ? 1.464 -7.285 8.32 1 98.75 74 CYS B C 1
ATOM 3603 O O . CYS B 1 74 ? 1.504 -7.07 9.531 1 98.75 74 CYS B O 1
ATOM 3605 N N . GLU B 1 75 ? 0.514 -6.863 7.555 1 98.56 75 GLU B N 1
ATOM 3606 C CA . GLU B 1 75 ? -0.592 -6.059 8.062 1 98.56 75 GLU B CA 1
ATOM 3607 C C . GLU B 1 75 ? -1.436 -6.852 9.062 1 98.56 75 GLU B C 1
ATOM 3609 O O . GLU B 1 75 ? -1.806 -6.336 10.117 1 98.56 75 GLU B O 1
ATOM 3614 N N . LEU B 1 76 ? -1.693 -8.094 8.734 1 98.88 76 LEU B N 1
ATOM 3615 C CA . LEU B 1 76 ? -2.576 -8.898 9.57 1 98.88 76 LEU B CA 1
ATOM 3616 C C . LEU B 1 76 ? -1.981 -9.086 10.961 1 98.88 76 LEU B C 1
ATOM 3618 O O . LEU B 1 76 ? -2.68 -8.93 11.961 1 98.88 76 LEU B O 1
ATOM 3622 N N . VAL B 1 77 ? -0.718 -9.383 11.055 1 98.5 77 VAL B N 1
ATOM 3623 C CA . VAL B 1 77 ? -0.137 -9.727 12.352 1 98.5 77 VAL B CA 1
ATOM 3624 C C . VAL B 1 77 ? 0.046 -8.469 13.188 1 98.5 77 VAL B C 1
ATOM 3626 O O . VAL B 1 77 ? 0.08 -8.539 14.422 1 98.5 77 VAL B O 1
ATOM 3629 N N . ALA B 1 78 ? 0.208 -7.305 12.547 1 98.62 78 ALA B N 1
ATOM 3630 C CA . ALA B 1 78 ? 0.243 -6.047 13.289 1 98.62 78 ALA B CA 1
ATOM 3631 C C . ALA B 1 78 ? -1.126 -5.723 13.883 1 98.62 78 ALA B C 1
ATOM 3633 O O . ALA B 1 78 ? -1.223 -5.25 15.016 1 98.62 78 ALA B O 1
ATOM 3634 N N . LEU B 1 79 ? -2.17 -5.961 13.109 1 98.44 79 LEU B N 1
ATOM 3635 C CA . LEU B 1 79 ? -3.535 -5.656 13.523 1 98.44 79 LEU B CA 1
ATOM 3636 C C . LEU B 1 79 ? -4.023 -6.648 14.57 1 98.44 79 LEU B C 1
ATOM 3638 O O . LEU B 1 79 ? -4.91 -6.332 15.367 1 98.44 79 LEU B O 1
ATOM 3642 N N . ARG B 1 80 ? -3.477 -7.867 14.523 1 98.12 80 ARG B N 1
ATOM 3643 C CA . ARG B 1 80 ? -3.83 -8.961 15.422 1 98.12 80 ARG B CA 1
ATOM 3644 C C . ARG B 1 80 ? -2.59 -9.531 16.094 1 98.12 80 ARG B C 1
ATOM 3646 O O . ARG B 1 80 ? -2.08 -10.578 15.688 1 98.12 80 ARG B O 1
ATOM 3653 N N . PRO B 1 81 ? -2.184 -8.883 17.203 1 95.88 81 PRO B N 1
ATOM 3654 C CA . PRO B 1 81 ? -0.964 -9.328 17.875 1 95.88 81 PRO B CA 1
ATOM 3655 C C . PRO B 1 81 ? -1.062 -10.766 18.375 1 95.88 81 PRO B C 1
ATOM 3657 O O . PRO B 1 81 ? -0.04 -11.445 18.531 1 95.88 81 PRO B O 1
ATOM 3660 N N . ASP B 1 82 ? -2.238 -11.273 18.672 1 96.19 82 ASP B N 1
ATOM 3661 C CA . ASP B 1 82 ? -2.41 -12.656 19.109 1 96.19 82 ASP B CA 1
ATOM 3662 C C . ASP B 1 82 ? -1.995 -13.633 18.016 1 96.19 82 ASP B C 1
ATOM 3664 O O . ASP B 1 82 ? -1.498 -14.727 18.297 1 96.19 82 ASP B O 1
ATOM 3668 N N . LEU B 1 83 ? -2.168 -13.227 16.766 1 97.75 83 LEU B N 1
ATOM 3669 C CA . LEU B 1 83 ? -1.799 -14.086 15.633 1 97.75 83 LEU B CA 1
ATOM 3670 C C . LEU B 1 83 ? -0.302 -13.992 15.352 1 97.75 83 LEU B C 1
ATOM 3672 O O . LEU B 1 83 ? 0.274 -14.898 14.742 1 97.75 83 LEU B O 1
ATOM 3676 N N . ALA B 1 84 ? 0.32 -12.898 15.781 1 97 84 ALA B N 1
ATOM 3677 C CA . ALA B 1 84 ? 1.738 -12.664 15.531 1 97 84 ALA B CA 1
ATOM 3678 C C . ALA B 1 84 ? 2.604 -13.703 16.25 1 97 84 ALA B C 1
ATOM 3680 O O . ALA B 1 84 ? 3.736 -13.961 15.828 1 97 84 ALA B O 1
ATOM 3681 N N . ARG B 1 85 ? 2.086 -14.297 17.234 1 94.56 85 ARG B N 1
ATOM 3682 C CA . ARG B 1 85 ? 2.854 -15.227 18.047 1 94.56 85 ARG B CA 1
ATOM 3683 C C . ARG B 1 85 ? 2.818 -16.641 17.469 1 94.56 85 ARG B C 1
ATOM 3685 O O . ARG B 1 85 ? 3.602 -17.5 17.859 1 94.56 85 ARG B O 1
ATOM 3692 N N . LEU B 1 86 ? 1.987 -16.875 16.562 1 97 86 LEU B N 1
ATOM 3693 C CA . LEU B 1 86 ? 1.84 -18.188 15.945 1 97 86 LEU B CA 1
ATOM 3694 C C . LEU B 1 86 ? 2.992 -18.469 14.984 1 97 86 LEU B C 1
ATOM 3696 O O . LEU B 1 86 ? 3.74 -17.562 14.617 1 97 86 LEU B O 1
ATOM 3700 N N . LYS B 1 87 ? 3.168 -19.844 14.664 1 97.56 87 LYS B N 1
ATOM 3701 C CA . LYS B 1 87 ? 3.998 -20.172 13.508 1 97.56 87 LYS B CA 1
ATOM 3702 C C . LYS B 1 87 ? 3.334 -19.734 12.203 1 97.56 87 LYS B C 1
ATOM 3704 O O . LYS B 1 87 ? 2.297 -20.281 11.82 1 97.56 87 LYS B O 1
ATOM 3709 N N . LYS B 1 88 ? 3.871 -18.812 11.531 1 98.5 88 LYS B N 1
ATOM 3710 C CA . LYS B 1 88 ? 3.275 -18.234 10.328 1 98.5 88 LYS B CA 1
ATOM 3711 C C . LYS B 1 88 ? 3.877 -18.844 9.07 1 98.5 88 LYS B C 1
ATOM 3713 O O . LYS B 1 88 ? 5.07 -18.688 8.797 1 98.5 88 LYS B O 1
ATOM 3718 N N . VAL B 1 89 ? 3.068 -19.531 8.312 1 98.62 89 VAL B N 1
ATOM 3719 C CA . VAL B 1 89 ? 3.482 -20.172 7.07 1 98.62 89 VAL B CA 1
ATOM 3720 C C . VAL B 1 89 ? 2.857 -19.453 5.879 1 98.62 89 VAL B C 1
ATOM 3722 O O . VAL B 1 89 ? 1.633 -19.312 5.797 1 98.62 89 VAL B O 1
ATOM 3725 N N . LEU B 1 90 ? 3.691 -19.016 5 1 98.88 90 LEU B N 1
ATOM 3726 C CA . LEU B 1 90 ? 3.264 -18.281 3.812 1 98.88 90 LEU B CA 1
ATOM 3727 C C . LEU B 1 90 ? 3.461 -19.125 2.557 1 98.88 90 LEU B C 1
ATOM 3729 O O . LEU B 1 90 ? 4.57 -19.578 2.281 1 98.88 90 LEU B O 1
ATOM 3733 N N . TYR B 1 91 ? 2.402 -19.312 1.772 1 98.88 91 TYR B N 1
ATOM 3734 C CA . TYR B 1 91 ? 2.457 -20.156 0.581 1 98.88 91 TYR B CA 1
ATOM 3735 C C . TYR B 1 91 ? 2.336 -19.312 -0.685 1 98.88 91 TYR B C 1
ATOM 3737 O O . TYR B 1 91 ? 1.408 -18.516 -0.818 1 98.88 91 TYR B O 1
ATOM 3745 N N . PHE B 1 92 ? 3.232 -19.531 -1.647 1 98.62 92 PHE B N 1
ATOM 3746 C CA . PHE B 1 92 ? 3.254 -18.781 -2.904 1 98.62 92 PHE B CA 1
ATOM 3747 C C . PHE B 1 92 ? 2.697 -19.641 -4.043 1 98.62 92 PHE B C 1
ATOM 3749 O O . PHE B 1 92 ? 3.395 -20.5 -4.574 1 98.62 92 PHE B O 1
ATOM 3756 N N . HIS B 1 93 ? 1.449 -19.266 -4.395 1 96.5 93 HIS B N 1
ATOM 3757 C CA . HIS B 1 93 ? 0.958 -19.797 -5.664 1 96.5 93 HIS B CA 1
ATOM 3758 C C . HIS B 1 93 ? 1.615 -19.094 -6.844 1 96.5 93 HIS B C 1
ATOM 3760 O O . HIS B 1 93 ? 1.841 -19.703 -7.891 1 96.5 93 HIS B O 1
ATOM 3766 N N . GLU B 1 94 ? 1.797 -17.828 -6.73 1 93.69 94 GLU B N 1
ATOM 3767 C CA . GLU B 1 94 ? 2.4 -16.922 -7.707 1 93.69 94 GLU B CA 1
ATOM 3768 C C . GLU B 1 94 ? 3.166 -15.797 -7.02 1 93.69 94 GLU B C 1
ATOM 3770 O O . GLU B 1 94 ? 2.988 -15.562 -5.824 1 93.69 94 GLU B O 1
ATOM 3775 N N . ASN B 1 95 ? 4.086 -15.25 -7.727 1 94.12 95 ASN B N 1
ATOM 3776 C CA . ASN B 1 95 ? 4.742 -14.078 -7.168 1 94.12 95 ASN B CA 1
ATOM 3777 C C . ASN B 1 95 ? 4.512 -12.844 -8.031 1 94.12 95 ASN B C 1
ATOM 3779 O O . ASN B 1 95 ? 4.242 -12.961 -9.234 1 94.12 95 ASN B O 1
ATOM 3783 N N . GLN B 1 96 ? 4.527 -11.711 -7.473 1 93.81 96 GLN B N 1
ATOM 3784 C CA . GLN B 1 96 ? 4.148 -10.461 -8.109 1 93.81 96 GLN B CA 1
ATOM 3785 C C . GLN B 1 96 ? 5.379 -9.641 -8.492 1 93.81 96 GLN B C 1
ATOM 3787 O O . GLN B 1 96 ? 5.262 -8.469 -8.867 1 93.81 96 GLN B O 1
ATOM 3792 N N . LEU B 1 97 ? 6.57 -10.195 -8.383 1 94.62 97 LEU B N 1
ATOM 3793 C CA . LEU B 1 97 ? 7.773 -9.461 -8.766 1 94.62 97 LEU B CA 1
ATOM 3794 C C . LEU B 1 97 ? 8.109 -9.695 -10.234 1 94.62 97 LEU B C 1
ATOM 3796 O O . LEU B 1 97 ? 8.75 -8.859 -10.867 1 94.62 97 LEU B O 1
ATOM 3800 N N . VAL B 1 98 ? 7.734 -10.836 -10.781 1 86.62 98 VAL B N 1
ATOM 3801 C CA . VAL B 1 98 ? 8.047 -11.188 -12.156 1 86.62 98 VAL B CA 1
ATOM 3802 C C . VAL B 1 98 ? 6.762 -11.273 -12.977 1 86.62 98 VAL B C 1
ATOM 3804 O O . VAL B 1 98 ? 6.738 -11.898 -14.039 1 86.62 98 VAL B O 1
ATOM 3807 N N . TYR B 1 99 ? 5.867 -10.57 -12.742 1 68.75 99 TYR B N 1
ATOM 3808 C CA . TYR B 1 99 ? 4.609 -10.664 -13.477 1 68.75 99 TYR B CA 1
ATOM 3809 C C . TYR B 1 99 ? 4.699 -9.93 -14.812 1 68.75 99 TYR B C 1
ATOM 3811 O O . TYR B 1 99 ? 5.242 -8.82 -14.875 1 68.75 99 TYR B O 1
ATOM 3819 N N . PRO B 1 100 ? 4.457 -10.75 -15.93 1 58.91 100 PRO B N 1
ATOM 3820 C CA . PRO B 1 100 ? 4.562 -10.156 -17.266 1 58.91 100 PRO B CA 1
ATOM 3821 C C . PRO B 1 100 ? 3.613 -8.977 -17.453 1 58.91 100 PRO B C 1
ATOM 3823 O O . PRO B 1 100 ? 2.422 -9.078 -17.156 1 58.91 100 PRO B O 1
ATOM 3826 N N . VAL B 1 101 ? 3.797 -7.875 -16.984 1 53.75 101 VAL B N 1
ATOM 3827 C CA . VAL B 1 101 ? 2.811 -6.824 -17.234 1 53.75 101 VAL B CA 1
ATOM 3828 C C . VAL B 1 101 ? 2.902 -6.344 -18.672 1 53.75 101 VAL B C 1
ATOM 3830 O O . VAL B 1 101 ? 3.998 -6.152 -19.203 1 53.75 101 VAL B O 1
ATOM 3833 N N . ARG B 1 102 ? 1.947 -6.66 -19.625 1 49.94 102 ARG B N 1
ATOM 3834 C CA . ARG B 1 102 ? 2.027 -5.922 -20.875 1 49.94 102 ARG B CA 1
ATOM 3835 C C . ARG B 1 102 ? 2.709 -4.574 -20.672 1 49.94 102 ARG B C 1
ATOM 3837 O O . ARG B 1 102 ? 3.635 -4.223 -21.406 1 49.94 102 ARG B O 1
ATOM 3844 N N . LYS B 1 103 ? 2.088 -3.496 -20.281 1 42.75 103 LYS B N 1
ATOM 3845 C CA . LYS B 1 103 ? 2.662 -2.168 -20.078 1 42.75 103 LYS B CA 1
ATOM 3846 C C . LYS B 1 103 ? 3.18 -1.999 -18.656 1 42.75 103 LYS B C 1
ATOM 3848 O O . LYS B 1 103 ? 2.395 -1.942 -17.703 1 42.75 103 LYS B O 1
ATOM 3853 N N . ASP B 1 104 ? 4.242 -2.613 -18.328 1 45 104 ASP B N 1
ATOM 3854 C CA . ASP B 1 104 ? 5.008 -2.387 -17.094 1 45 104 ASP B CA 1
ATOM 3855 C C . ASP B 1 104 ? 4.523 -1.135 -16.375 1 45 104 ASP B C 1
ATOM 3857 O O . ASP B 1 104 ? 4.523 -1.086 -15.141 1 45 104 ASP B O 1
ATOM 3861 N N . GLN B 1 105 ? 4.348 -0.198 -17.203 1 45.72 105 GLN B N 1
ATOM 3862 C CA . GLN B 1 105 ? 4.102 1.146 -16.688 1 45.72 105 GLN B CA 1
ATOM 3863 C C . GLN B 1 105 ? 2.928 1.154 -15.719 1 45.72 105 GLN B C 1
ATOM 3865 O O . GLN B 1 105 ? 2.758 2.105 -14.953 1 45.72 105 GLN B O 1
ATOM 3870 N N . GLN B 1 106 ? 2.268 -0.176 -15.648 1 52.19 106 GLN B N 1
ATOM 3871 C CA . GLN B 1 106 ? 0.974 0.062 -15.016 1 52.19 106 GLN B CA 1
ATOM 3872 C C . GLN B 1 106 ? 0.836 -0.74 -13.727 1 52.19 106 GLN B C 1
ATOM 3874 O O . GLN B 1 106 ? -0.152 -0.597 -13 1 52.19 106 GLN B O 1
ATOM 3879 N N . ARG B 1 107 ? 1.907 -1.589 -13.391 1 58.16 107 ARG B N 1
ATOM 3880 C CA . ARG B 1 107 ? 1.523 -2.342 -12.195 1 58.16 107 ARG B CA 1
ATOM 3881 C C . ARG B 1 107 ? 1.839 -1.559 -10.93 1 58.16 107 ARG B C 1
ATOM 3883 O O . ARG B 1 107 ? 2.896 -0.934 -10.828 1 58.16 107 ARG B O 1
ATOM 3890 N N . ASP B 1 108 ? 0.999 -1.717 -10.109 1 84.31 108 ASP B N 1
ATOM 3891 C CA . ASP B 1 108 ? 1.059 -1.051 -8.812 1 84.31 108 ASP B CA 1
ATOM 3892 C C . ASP B 1 108 ? 2.16 -1.649 -7.938 1 84.31 108 ASP B C 1
ATOM 3894 O O . ASP B 1 108 ? 2.189 -2.861 -7.711 1 84.31 108 ASP B O 1
ATOM 3898 N N . PHE B 1 109 ? 3.25 -1.014 -7.582 1 92.31 109 PHE B N 1
ATOM 3899 C CA . PHE B 1 109 ? 4.387 -1.331 -6.727 1 92.31 109 PHE B CA 1
ATOM 3900 C C . PHE B 1 109 ? 3.928 -2.041 -5.457 1 92.31 109 PHE B C 1
ATOM 3902 O O . PHE B 1 109 ? 4.656 -2.871 -4.906 1 92.31 109 PHE B O 1
ATOM 3909 N N . GLN B 1 110 ? 2.76 -1.869 -5.148 1 94.38 110 GLN B N 1
ATOM 3910 C CA . GLN B 1 110 ? 2.273 -2.238 -3.822 1 94.38 110 GLN B CA 1
ATOM 3911 C C . GLN B 1 110 ? 2.156 -3.754 -3.682 1 94.38 110 GLN B C 1
ATOM 3913 O O . GLN B 1 110 ? 2.402 -4.305 -2.607 1 94.38 110 GLN B O 1
ATOM 3918 N N . TYR B 1 111 ? 1.852 -4.449 -4.734 1 94.75 111 TYR B N 1
ATOM 3919 C CA . TYR B 1 111 ? 1.567 -5.875 -4.637 1 94.75 111 TYR B CA 1
ATOM 3920 C C . TYR B 1 111 ? 2.846 -6.668 -4.391 1 94.75 111 TYR B C 1
ATOM 3922 O O . TYR B 1 111 ? 2.887 -7.531 -3.506 1 94.75 111 TYR B O 1
ATOM 3930 N N . GLY B 1 112 ? 3.84 -6.379 -5.223 1 96.31 112 GLY B N 1
ATOM 3931 C CA . GLY B 1 112 ? 5.125 -7.008 -4.969 1 96.31 112 GLY B CA 1
ATOM 3932 C C . GLY B 1 112 ? 5.711 -6.648 -3.615 1 96.31 112 GLY B C 1
ATOM 3933 O O . GLY B 1 112 ? 6.262 -7.504 -2.924 1 96.31 112 GLY B O 1
ATOM 3934 N N . TYR B 1 113 ? 5.551 -5.402 -3.223 1 97.56 113 TYR B N 1
ATOM 3935 C CA . TYR B 1 113 ? 6.039 -4.906 -1.938 1 97.56 113 TYR B CA 1
ATOM 3936 C C . TYR B 1 113 ? 5.387 -5.66 -0.784 1 97.56 113 TYR B C 1
ATOM 3938 O O . TYR B 1 113 ? 6.066 -6.082 0.152 1 97.56 113 TYR B O 1
ATOM 3946 N N . ASN B 1 114 ? 4.07 -5.891 -0.86 1 97.94 114 ASN B N 1
ATOM 3947 C CA . ASN B 1 114 ? 3.332 -6.625 0.164 1 97.94 114 ASN B CA 1
ATOM 3948 C C . ASN B 1 114 ? 3.861 -8.047 0.326 1 97.94 114 ASN B C 1
ATOM 3950 O O . ASN B 1 114 ? 3.922 -8.57 1.44 1 97.94 114 ASN B O 1
ATOM 3954 N N . GLN B 1 115 ? 4.168 -8.625 -0.788 1 98.44 115 GLN B N 1
ATOM 3955 C CA . GLN B 1 115 ? 4.664 -10 -0.723 1 98.44 115 GLN B CA 1
ATOM 3956 C C . GLN B 1 115 ? 6.023 -10.062 -0.036 1 98.44 115 GLN B C 1
ATOM 3958 O O . GLN B 1 115 ? 6.285 -10.969 0.754 1 98.44 115 GLN B O 1
ATOM 3963 N N . VAL B 1 116 ? 6.867 -9.094 -0.324 1 98.69 116 VAL B N 1
ATOM 3964 C CA . VAL B 1 116 ? 8.172 -9.047 0.324 1 98.69 116 VAL B CA 1
ATOM 3965 C C . VAL B 1 116 ? 8 -8.844 1.827 1 98.69 116 VAL B C 1
ATOM 3967 O O . VAL B 1 116 ? 8.617 -9.539 2.633 1 98.69 116 VAL B O 1
ATOM 3970 N N . LEU B 1 117 ? 7.125 -7.914 2.188 1 98.81 117 LEU B N 1
ATOM 3971 C CA . LEU B 1 117 ? 6.844 -7.668 3.598 1 98.81 117 LEU B CA 1
ATOM 3972 C C . LEU B 1 117 ? 6.328 -8.93 4.281 1 98.81 117 LEU B C 1
ATOM 3974 O O . LEU B 1 117 ? 6.742 -9.25 5.398 1 98.81 117 LEU B O 1
ATOM 3978 N N . SER B 1 118 ? 5.43 -9.625 3.604 1 98.88 118 SER B N 1
ATOM 3979 C CA . SER B 1 118 ? 4.848 -10.844 4.152 1 98.88 118 SER B CA 1
ATOM 3980 C C . SER B 1 118 ? 5.914 -11.914 4.387 1 98.88 118 SER B C 1
ATOM 3982 O O . SER B 1 118 ? 5.883 -12.625 5.395 1 98.88 118 SER B O 1
ATOM 3984 N N . CYS B 1 119 ? 6.836 -11.992 3.498 1 98.88 119 CYS B N 1
ATOM 3985 C CA . CYS B 1 119 ? 7.926 -12.953 3.656 1 98.88 119 CYS B CA 1
ATOM 3986 C C . CYS B 1 119 ? 8.766 -12.617 4.883 1 98.88 119 CYS B C 1
ATOM 3988 O O . CYS B 1 119 ? 9.227 -13.523 5.59 1 98.88 119 CYS B O 1
ATOM 3990 N N . LEU B 1 120 ? 8.984 -11.359 5.129 1 98.81 120 LEU B N 1
ATOM 3991 C CA . LEU B 1 120 ? 9.859 -10.938 6.219 1 98.81 120 LEU B CA 1
ATOM 3992 C C . LEU B 1 120 ? 9.258 -11.305 7.57 1 98.81 120 LEU B C 1
ATOM 3994 O O . LEU B 1 120 ? 9.992 -11.609 8.516 1 98.81 120 LEU B O 1
ATOM 3998 N N . VAL B 1 121 ? 7.941 -11.32 7.656 1 98.69 121 VAL B N 1
ATOM 3999 C CA . VAL B 1 121 ? 7.32 -11.555 8.961 1 98.69 121 VAL B CA 1
ATOM 4000 C C . VAL B 1 121 ? 6.953 -13.031 9.094 1 98.69 121 VAL B C 1
ATOM 4002 O O . VAL B 1 121 ? 6.645 -13.5 10.195 1 98.69 121 VAL B O 1
ATOM 4005 N N . ALA B 1 122 ? 6.953 -13.789 8.008 1 98.75 122 ALA B N 1
ATOM 4006 C CA . ALA B 1 122 ? 6.641 -15.219 8.047 1 98.75 122 ALA B CA 1
ATOM 4007 C C . ALA B 1 122 ? 7.777 -16.016 8.688 1 98.75 122 ALA B C 1
ATOM 4009 O O . ALA B 1 122 ? 8.93 -15.578 8.664 1 98.75 122 ALA B O 1
ATOM 4010 N N . ASP B 1 123 ? 7.434 -17.156 9.273 1 98 123 ASP B N 1
ATOM 4011 C CA . ASP B 1 123 ? 8.43 -18.062 9.828 1 98 123 ASP B CA 1
ATOM 4012 C C . ASP B 1 123 ? 8.891 -19.078 8.789 1 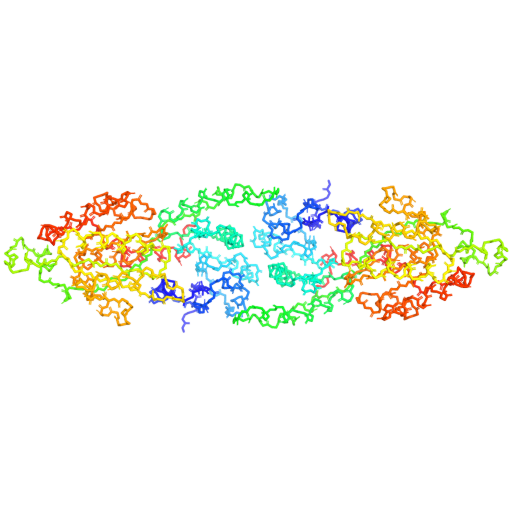98 123 ASP B C 1
ATOM 4014 O O . ASP B 1 123 ? 10.023 -19.562 8.844 1 98 123 ASP B O 1
ATOM 4018 N N . ALA B 1 124 ? 8.016 -19.469 7.941 1 98.31 124 ALA B N 1
ATOM 4019 C CA . ALA B 1 124 ? 8.289 -20.344 6.805 1 98.31 124 ALA B CA 1
ATOM 4020 C C . ALA B 1 124 ? 7.637 -19.812 5.535 1 98.31 124 ALA B C 1
ATOM 4022 O O . ALA B 1 124 ? 6.477 -19.391 5.555 1 98.31 124 ALA B O 1
ATOM 4023 N N . VAL B 1 125 ? 8.414 -19.781 4.477 1 98.88 125 VAL B N 1
ATOM 4024 C CA . VAL B 1 125 ? 7.926 -19.344 3.172 1 98.88 125 VAL B CA 1
ATOM 4025 C C . VAL B 1 125 ? 8.008 -20.5 2.182 1 98.88 125 VAL B C 1
ATOM 4027 O O . VAL B 1 125 ? 9.094 -21.016 1.911 1 98.88 125 VAL B O 1
ATOM 4030 N N . VAL B 1 126 ? 6.875 -20.859 1.644 1 98.81 126 VAL B N 1
ATOM 4031 C CA . VAL B 1 126 ? 6.797 -22.062 0.823 1 98.81 126 VAL B CA 1
ATOM 4032 C C . VAL B 1 126 ? 6.355 -21.703 -0.592 1 98.81 126 VAL B C 1
ATOM 4034 O O . VAL B 1 126 ? 5.379 -20.969 -0.772 1 98.81 126 VAL B O 1
ATOM 4037 N N . PHE B 1 127 ? 7.094 -22.219 -1.582 1 98.69 127 PHE B N 1
ATOM 4038 C CA . PHE B 1 127 ? 6.773 -21.969 -2.982 1 98.69 127 PHE B CA 1
ATOM 4039 C C . PHE B 1 127 ? 6.297 -23.234 -3.668 1 98.69 127 PHE B C 1
ATOM 4041 O O . PHE B 1 127 ? 6.785 -24.328 -3.373 1 98.69 127 PHE B O 1
ATOM 4048 N N . ASN B 1 128 ? 5.395 -23.078 -4.629 1 97.94 128 ASN B N 1
ATOM 4049 C CA . ASN B 1 128 ? 4.836 -24.234 -5.312 1 97.94 128 ASN B CA 1
ATOM 4050 C C . ASN B 1 128 ? 5.824 -24.828 -6.316 1 97.94 128 ASN B C 1
ATOM 4052 O O . ASN B 1 128 ? 5.594 -25.906 -6.855 1 97.94 128 ASN B O 1
ATOM 4056 N N . SER B 1 129 ? 6.926 -24.172 -6.609 1 97.88 129 SER B N 1
ATOM 4057 C CA . SER B 1 129 ? 7.957 -24.656 -7.512 1 97.88 129 SER B CA 1
ATOM 4058 C C . SER B 1 129 ? 9.289 -23.969 -7.266 1 97.88 129 SER B C 1
ATOM 4060 O O . SER B 1 129 ? 9.336 -22.906 -6.621 1 97.88 129 SER B O 1
ATOM 4062 N N . SER B 1 130 ? 10.367 -24.578 -7.719 1 97.94 130 SER B N 1
ATOM 4063 C CA . SER B 1 130 ? 11.68 -23.953 -7.641 1 97.94 130 SER B CA 1
ATOM 4064 C C . SER B 1 130 ? 11.758 -22.703 -8.523 1 97.94 130 SER B C 1
ATOM 4066 O O . SER B 1 130 ? 12.391 -21.719 -8.156 1 97.94 130 SER B O 1
ATOM 4068 N N . PHE B 1 131 ? 11.18 -22.75 -9.602 1 97.69 131 PHE B N 1
ATOM 4069 C CA . PHE B 1 131 ? 11.148 -21.594 -10.492 1 97.69 131 PHE B CA 1
ATOM 4070 C C . PHE B 1 131 ? 10.523 -20.391 -9.797 1 97.69 131 PHE B C 1
ATOM 4072 O O . PHE B 1 131 ? 11.062 -19.281 -9.859 1 97.69 131 PHE B O 1
ATOM 4079 N N . ASN B 1 132 ? 9.336 -20.641 -9.164 1 97.88 132 ASN B N 1
ATOM 4080 C CA . ASN B 1 132 ? 8.656 -19.578 -8.43 1 97.88 132 ASN B CA 1
ATOM 4081 C C . ASN B 1 132 ? 9.555 -19 -7.344 1 97.88 132 ASN B C 1
ATOM 4083 O O . ASN B 1 132 ? 9.719 -17.781 -7.262 1 97.88 132 ASN B O 1
ATOM 4087 N N . MET B 1 133 ? 10.18 -19.828 -6.59 1 98.56 133 MET B N 1
ATOM 4088 C CA . MET B 1 133 ? 11.031 -19.422 -5.484 1 98.56 133 MET B CA 1
ATOM 4089 C C . MET B 1 133 ? 12.211 -18.594 -5.984 1 98.56 133 MET B C 1
ATOM 4091 O O . MET B 1 133 ? 12.414 -17.469 -5.547 1 98.56 133 MET B O 1
ATOM 4095 N N . GLU B 1 134 ? 12.891 -19.156 -6.984 1 98.19 134 GLU B N 1
ATOM 4096 C CA . GLU B 1 134 ? 14.125 -18.516 -7.445 1 98.19 134 GLU B CA 1
ATOM 4097 C C . GLU B 1 134 ? 13.828 -17.219 -8.195 1 98.19 134 GLU B C 1
ATOM 4099 O O . GLU B 1 134 ? 14.578 -16.25 -8.086 1 98.19 134 GLU B O 1
ATOM 4104 N N . SER B 1 135 ? 12.781 -17.25 -8.969 1 97.25 135 SER B N 1
ATOM 4105 C CA . SER B 1 135 ? 12.43 -16.031 -9.695 1 97.25 135 SER B CA 1
ATOM 4106 C C . SER B 1 135 ? 12.023 -14.922 -8.734 1 97.25 135 SER B C 1
ATOM 4108 O O . SER B 1 135 ? 12.336 -13.75 -8.961 1 97.25 135 SER B O 1
ATOM 4110 N N . PHE B 1 136 ? 11.352 -15.266 -7.664 1 98.12 136 PHE B N 1
ATOM 4111 C CA . PHE B 1 136 ? 10.969 -14.281 -6.66 1 98.12 136 PHE B CA 1
ATOM 4112 C C . PHE B 1 136 ? 12.195 -13.727 -5.949 1 98.12 136 PHE B C 1
ATOM 4114 O O . PHE B 1 136 ? 12.414 -12.516 -5.926 1 98.12 136 PHE B O 1
ATOM 4121 N N . LEU B 1 137 ? 12.984 -14.602 -5.422 1 98.62 137 LEU B N 1
ATOM 4122 C CA . LEU B 1 137 ? 14.117 -14.227 -4.582 1 98.62 137 LEU B CA 1
ATOM 4123 C C . LEU B 1 137 ? 15.133 -13.414 -5.371 1 98.62 137 LEU B C 1
ATOM 4125 O O . LEU B 1 137 ? 15.609 -12.375 -4.898 1 98.62 137 LEU B O 1
ATOM 4129 N N . SER B 1 138 ? 15.398 -13.797 -6.582 1 97.62 138 SER B N 1
ATOM 4130 C CA . SER B 1 138 ? 16.406 -13.133 -7.383 1 97.62 138 SER B CA 1
ATOM 4131 C C . SER B 1 138 ? 15.914 -11.781 -7.891 1 97.62 138 SER B C 1
ATOM 4133 O O . SER B 1 138 ? 16.719 -10.945 -8.328 1 97.62 138 SER B O 1
ATOM 4135 N N . SER B 1 139 ? 14.617 -11.586 -7.828 1 96.94 139 SER B N 1
ATOM 4136 C CA . SER B 1 139 ? 14.047 -10.352 -8.359 1 96.94 139 SER B CA 1
ATOM 4137 C C . SER B 1 139 ? 13.883 -9.305 -7.262 1 96.94 139 SER B C 1
ATOM 4139 O O . SER B 1 139 ? 13.578 -8.141 -7.543 1 96.94 139 SER B O 1
ATOM 4141 N N . ILE B 1 140 ? 14.086 -9.609 -6.02 1 97.94 140 ILE B N 1
ATOM 4142 C CA . ILE B 1 140 ? 13.812 -8.719 -4.895 1 97.94 140 ILE B CA 1
ATOM 4143 C C . ILE B 1 140 ? 14.664 -7.461 -5.02 1 97.94 140 ILE B C 1
ATOM 4145 O O . ILE B 1 140 ? 14.156 -6.344 -4.91 1 97.94 140 ILE B O 1
ATOM 4149 N N . ALA B 1 141 ? 15.938 -7.633 -5.273 1 96.56 141 ALA B N 1
ATOM 4150 C CA . ALA B 1 141 ? 16.859 -6.496 -5.316 1 96.56 141 ALA B CA 1
ATOM 4151 C C . ALA B 1 141 ? 16.453 -5.516 -6.418 1 96.56 141 ALA B C 1
ATOM 4153 O O . ALA B 1 141 ? 16.375 -4.309 -6.184 1 96.56 141 ALA B O 1
ATOM 4154 N N . SER B 1 142 ? 16.266 -6.059 -7.605 1 94.88 142 SER B N 1
ATOM 4155 C CA . SER B 1 142 ? 15.891 -5.211 -8.734 1 94.88 142 SER B CA 1
ATOM 4156 C C . SER B 1 142 ? 14.547 -4.535 -8.5 1 94.88 142 SER B C 1
ATOM 4158 O O . SER B 1 142 ? 14.344 -3.381 -8.883 1 94.88 142 SER B O 1
ATOM 4160 N N . PHE B 1 143 ? 13.625 -5.207 -7.949 1 95.62 143 PHE B N 1
ATOM 4161 C CA . PHE B 1 143 ? 12.312 -4.652 -7.641 1 95.62 143 PHE B CA 1
ATOM 4162 C C . PHE B 1 143 ? 12.43 -3.486 -6.668 1 95.62 143 PHE B C 1
ATOM 4164 O O . PHE B 1 143 ? 11.789 -2.447 -6.855 1 95.62 143 PHE B O 1
ATOM 4171 N N . MET B 1 144 ? 13.281 -3.594 -5.605 1 96.94 144 MET B N 1
ATOM 4172 C CA . MET B 1 144 ? 13.43 -2.576 -4.57 1 96.94 144 MET B CA 1
ATOM 4173 C C . MET B 1 144 ? 14.156 -1.352 -5.109 1 96.94 144 MET B C 1
ATOM 4175 O O . MET B 1 144 ? 14.109 -0.279 -4.504 1 96.94 144 MET B O 1
ATOM 4179 N N . LYS B 1 145 ? 14.797 -1.455 -6.273 1 95.31 145 LYS B N 1
ATOM 4180 C CA . LYS B 1 145 ? 15.492 -0.332 -6.898 1 95.31 145 LYS B CA 1
ATOM 4181 C C . LYS B 1 145 ? 14.5 0.707 -7.418 1 95.31 145 LYS B C 1
ATOM 4183 O O . LYS B 1 145 ? 14.883 1.837 -7.727 1 95.31 145 LYS B O 1
ATOM 4188 N N . LYS B 1 146 ? 13.234 0.307 -7.531 1 93.75 146 LYS B N 1
ATOM 4189 C CA . LYS B 1 146 ? 12.203 1.275 -7.895 1 93.75 146 LYS B CA 1
ATOM 4190 C C . LYS B 1 146 ? 12.07 2.365 -6.836 1 93.75 146 LYS B C 1
ATOM 4192 O O . LYS B 1 146 ? 11.562 3.451 -7.113 1 93.75 146 LYS B O 1
ATOM 4197 N N . ILE B 1 147 ? 12.406 2.035 -5.578 1 95.62 147 ILE B N 1
ATOM 4198 C CA . ILE B 1 147 ? 12.469 3.045 -4.527 1 95.62 147 ILE B CA 1
ATOM 4199 C C . ILE B 1 147 ? 13.617 4.012 -4.809 1 95.62 147 ILE B C 1
ATOM 4201 O O . ILE B 1 147 ? 14.758 3.59 -5.012 1 95.62 147 ILE B O 1
ATOM 4205 N N . PRO B 1 148 ? 13.344 5.273 -4.789 1 95 148 PRO B N 1
ATOM 4206 C CA . PRO B 1 148 ? 14.328 6.23 -5.289 1 95 148 PRO B CA 1
ATOM 4207 C C . PRO B 1 148 ? 15.562 6.324 -4.391 1 95 148 PRO B C 1
ATOM 4209 O O . PRO B 1 148 ? 16.672 6.512 -4.887 1 95 148 PRO B O 1
ATOM 4212 N N . ASP B 1 149 ? 15.375 6.27 -3.068 1 94.44 149 ASP B N 1
ATOM 4213 C CA . ASP B 1 149 ? 16.5 6.395 -2.145 1 94.44 149 ASP B CA 1
ATOM 4214 C C . ASP B 1 149 ? 16.203 5.691 -0.823 1 94.44 149 ASP B C 1
ATOM 4216 O O . ASP B 1 149 ? 15.078 5.23 -0.595 1 94.44 149 ASP B O 1
ATOM 4220 N N . HIS B 1 150 ? 17.312 5.457 -0.047 1 94.25 150 HIS B N 1
ATOM 4221 C CA . HIS B 1 150 ? 17.219 4.812 1.259 1 94.25 150 HIS B CA 1
ATOM 4222 C C . HIS B 1 150 ? 16.531 3.457 1.151 1 94.25 150 HIS B C 1
ATOM 4224 O O . HIS B 1 150 ? 15.57 3.18 1.884 1 94.25 150 HIS B O 1
ATOM 4230 N N . ARG B 1 151 ? 17.016 2.707 0.255 1 96.56 151 ARG B N 1
ATOM 4231 C CA . ARG B 1 151 ? 16.469 1.392 -0.044 1 96.56 151 ARG B CA 1
ATOM 4232 C C . ARG B 1 151 ? 16.844 0.381 1.035 1 96.56 151 ARG B C 1
ATOM 4234 O O . ARG B 1 151 ? 17.938 0.434 1.587 1 96.56 151 ARG B O 1
ATOM 4241 N N . PRO B 1 152 ? 15.844 -0.493 1.337 1 96.81 152 PRO B N 1
ATOM 4242 C CA . PRO B 1 152 ? 16.203 -1.573 2.26 1 96.81 152 PRO B CA 1
ATOM 4243 C C . PRO B 1 152 ? 17.297 -2.484 1.706 1 96.81 152 PRO B C 1
ATOM 4245 O O . PRO B 1 152 ? 17.453 -2.596 0.488 1 96.81 152 PRO B O 1
ATOM 4248 N N . ARG B 1 153 ? 17.953 -3.102 2.66 1 95.06 153 ARG B N 1
ATOM 4249 C CA . ARG B 1 153 ? 19.125 -3.865 2.244 1 95.06 153 ARG B CA 1
ATOM 4250 C C . ARG B 1 153 ? 18.969 -5.34 2.596 1 95.06 153 ARG B C 1
ATOM 4252 O O . ARG B 1 153 ? 18.234 -5.691 3.521 1 95.06 153 ARG B O 1
ATOM 4259 N N . ASP B 1 154 ? 19.562 -6.203 1.76 1 97.25 154 ASP B N 1
ATOM 4260 C CA . ASP B 1 154 ? 19.828 -7.613 2.035 1 97.25 154 ASP B CA 1
ATOM 4261 C C . ASP B 1 154 ? 18.531 -8.367 2.307 1 97.25 154 ASP B C 1
ATOM 4263 O O . ASP B 1 154 ? 18.469 -9.227 3.188 1 97.25 154 ASP B O 1
ATOM 4267 N N . LEU B 1 155 ? 17.516 -8.031 1.601 1 98.44 155 LEU B N 1
ATOM 4268 C CA . LEU B 1 155 ? 16.219 -8.648 1.829 1 98.44 155 LEU B CA 1
ATOM 4269 C C . LEU B 1 155 ? 16.219 -10.109 1.412 1 98.44 155 LEU B C 1
ATOM 4271 O O . LEU B 1 155 ? 15.672 -10.961 2.109 1 98.44 155 LEU B O 1
ATOM 4275 N N . GLU B 1 156 ? 16.875 -10.398 0.256 1 98.31 156 GLU B N 1
ATOM 4276 C CA . GLU B 1 156 ? 16.953 -11.797 -0.174 1 98.31 156 GLU B CA 1
ATOM 4277 C C . GLU B 1 156 ? 17.656 -12.656 0.871 1 98.31 156 GLU B C 1
ATOM 4279 O O . GLU B 1 156 ? 17.219 -13.773 1.158 1 98.31 156 GLU B O 1
ATOM 4284 N N . GLN B 1 157 ? 18.688 -12.148 1.449 1 98.19 157 GLN B N 1
ATOM 4285 C CA . GLN B 1 157 ? 19.484 -12.883 2.438 1 98.19 157 GLN B CA 1
ATOM 4286 C C . GLN B 1 157 ? 18.656 -13.156 3.697 1 98.19 157 GLN B C 1
ATOM 4288 O O . GLN B 1 157 ? 18.875 -14.164 4.371 1 98.19 157 GLN B O 1
ATOM 4293 N N . LEU B 1 158 ? 17.75 -12.289 4.004 1 98 158 LEU B N 1
ATOM 4294 C CA . LEU B 1 158 ? 16.906 -12.438 5.188 1 98 158 LEU B CA 1
ATOM 4295 C C . LEU B 1 158 ? 15.789 -13.438 4.934 1 98 158 LEU B C 1
ATOM 4297 O O . LEU B 1 158 ? 15.352 -14.133 5.852 1 98 158 LEU B O 1
ATOM 4301 N N . ILE B 1 159 ? 15.336 -13.555 3.705 1 98.75 159 ILE B N 1
ATOM 4302 C CA . ILE B 1 159 ? 14.133 -14.32 3.381 1 98.75 159 ILE B CA 1
ATOM 4303 C C . ILE B 1 159 ? 14.516 -15.734 2.963 1 98.75 159 ILE B C 1
ATOM 4305 O O . ILE B 1 159 ? 13.859 -16.703 3.346 1 98.75 159 ILE B O 1
ATOM 4309 N N . ARG B 1 160 ? 15.625 -15.961 2.268 1 98.62 160 ARG B N 1
ATOM 4310 C CA . ARG B 1 160 ? 15.992 -17.219 1.604 1 98.62 160 ARG B CA 1
ATOM 4311 C C . ARG B 1 160 ? 16.125 -18.344 2.609 1 98.62 160 ARG B C 1
ATOM 4313 O O . ARG B 1 160 ? 15.656 -19.469 2.357 1 98.62 160 ARG B O 1
ATOM 4320 N N . PRO B 1 161 ? 16.672 -18.125 3.805 1 98.5 161 PRO B N 1
ATOM 4321 C CA . PRO B 1 161 ? 16.875 -19.25 4.719 1 98.5 161 PRO B CA 1
ATOM 4322 C C . PRO B 1 161 ? 15.562 -19.875 5.188 1 98.5 161 PRO B C 1
ATOM 4324 O O . PRO B 1 161 ? 15.555 -21.016 5.652 1 98.5 161 PRO B O 1
ATOM 4327 N N . LYS B 1 162 ? 14.508 -19.188 5.082 1 98.06 162 LYS B N 1
ATOM 4328 C CA . LYS B 1 162 ? 13.234 -19.734 5.566 1 98.06 162 LYS B CA 1
ATOM 4329 C C . LYS B 1 162 ? 12.375 -20.234 4.41 1 98.06 162 LYS B C 1
ATOM 4331 O O . LYS B 1 162 ? 11.211 -20.578 4.602 1 98.06 162 LYS B O 1
ATOM 4336 N N . CYS B 1 163 ? 12.93 -20.281 3.195 1 98.69 163 CYS B N 1
ATOM 4337 C CA . CYS B 1 163 ? 12.172 -20.672 2.008 1 98.69 163 CYS B CA 1
ATOM 4338 C C . CYS B 1 163 ? 12.344 -22.141 1.705 1 98.69 163 CYS B C 1
ATOM 4340 O O . CYS B 1 163 ? 13.422 -22.703 1.921 1 98.69 163 CYS B O 1
ATOM 4342 N N . GLU B 1 164 ? 11.32 -22.766 1.24 1 98.31 164 GLU B N 1
ATOM 4343 C CA . GLU B 1 164 ? 11.375 -24.141 0.743 1 98.31 164 GLU B CA 1
ATOM 4344 C C . GLU B 1 164 ? 10.359 -24.359 -0.375 1 98.31 164 GLU B C 1
ATOM 4346 O O . GLU B 1 164 ? 9.438 -23.547 -0.556 1 98.31 164 GLU B O 1
ATOM 4351 N N . VAL B 1 165 ? 10.656 -25.375 -1.157 1 98.19 165 VAL B N 1
ATOM 4352 C CA . VAL B 1 165 ? 9.742 -25.734 -2.234 1 98.19 165 VAL B CA 1
ATOM 4353 C C . VAL B 1 165 ? 8.836 -26.875 -1.785 1 98.19 165 VAL B C 1
ATOM 4355 O O . VAL B 1 165 ? 9.32 -27.906 -1.313 1 98.19 165 VAL B O 1
ATOM 4358 N N . LEU B 1 166 ? 7.621 -26.656 -1.805 1 97.81 166 LEU B N 1
ATOM 4359 C CA . LEU B 1 166 ? 6.582 -27.672 -1.625 1 97.81 166 LEU B CA 1
ATOM 4360 C C . LEU B 1 166 ? 5.531 -27.562 -2.723 1 97.81 166 LEU B C 1
ATOM 4362 O O . LEU B 1 166 ? 4.719 -26.625 -2.727 1 97.81 166 LEU B O 1
ATOM 4366 N N . PHE B 1 167 ? 5.527 -28.531 -3.586 1 97.25 167 PHE B N 1
ATOM 4367 C CA . PHE B 1 167 ? 4.707 -28.5 -4.789 1 97.25 167 PHE B CA 1
ATOM 4368 C C . PHE B 1 167 ? 3.229 -28.391 -4.438 1 97.25 167 PHE B C 1
ATOM 4370 O O . PHE B 1 167 ? 2.811 -28.797 -3.35 1 97.25 167 PHE B O 1
ATOM 4377 N N . PHE B 1 168 ? 2.52 -27.734 -5.34 1 96.69 168 PHE B N 1
ATOM 4378 C CA . PHE B 1 168 ? 1.065 -27.734 -5.242 1 96.69 168 PHE B CA 1
ATOM 4379 C C . PHE B 1 168 ? 0.519 -29.156 -5.34 1 96.69 168 PHE B C 1
ATOM 4381 O O . PHE B 1 168 ? 0.83 -29.891 -6.285 1 96.69 168 PHE B O 1
ATOM 4388 N N . PRO B 1 169 ? -0.27 -29.562 -4.375 1 95.25 169 PRO B N 1
ATOM 4389 C CA . PRO B 1 169 ? -0.803 -30.922 -4.41 1 95.25 169 PRO B CA 1
ATOM 4390 C C . PRO B 1 169 ? -1.986 -31.078 -5.363 1 95.25 169 PRO B C 1
ATOM 4392 O O . PRO B 1 169 ? -3.086 -30.594 -5.066 1 95.25 169 PRO B O 1
ATOM 4395 N N . VAL B 1 170 ? -1.74 -31.766 -6.434 1 90.56 170 VAL B N 1
ATOM 4396 C CA . VAL B 1 170 ? -2.789 -31.969 -7.426 1 90.56 170 VAL B CA 1
ATOM 4397 C C . VAL B 1 170 ? -3.6 -33.219 -7.07 1 90.56 170 VAL B C 1
ATOM 4399 O O . VAL B 1 170 ? -3.041 -34.219 -6.629 1 90.56 170 VAL B O 1
ATOM 4402 N N . HIS B 1 171 ? -4.875 -33.062 -7.133 1 85.5 171 HIS B N 1
ATOM 4403 C CA . HIS B 1 171 ? -5.738 -34.219 -7.004 1 85.5 171 HIS B CA 1
ATOM 4404 C C . HIS B 1 171 ? -6.039 -34.844 -8.367 1 85.5 171 HIS B C 1
ATOM 4406 O O . HIS B 1 171 ? -6.895 -34.344 -9.102 1 85.5 171 HIS B O 1
ATOM 4412 N N . PHE B 1 172 ? -5.367 -35.938 -8.609 1 85.56 172 PHE B N 1
ATOM 4413 C CA . PHE B 1 172 ? -5.574 -36.625 -9.875 1 85.56 172 PHE B CA 1
ATOM 4414 C C . PHE B 1 172 ? -6.707 -37.656 -9.766 1 85.56 172 PHE B C 1
ATOM 4416 O O . PHE B 1 172 ? -6.648 -38.562 -8.953 1 85.56 172 PHE B O 1
ATOM 4423 N N . PRO B 1 173 ? -7.707 -37.375 -10.523 1 80.94 173 PRO B N 1
ATOM 4424 C CA . PRO B 1 173 ? -8.789 -38.344 -10.492 1 80.94 173 PRO B CA 1
ATOM 4425 C C . PRO B 1 173 ? -8.398 -39.688 -11.117 1 80.94 173 PRO B C 1
ATOM 4427 O O . PRO B 1 173 ? -7.402 -39.75 -11.844 1 80.94 173 PRO B O 1
ATOM 4430 N N . ASP B 1 174 ? -9.117 -40.688 -10.734 1 81.19 174 ASP B N 1
ATOM 4431 C CA . ASP B 1 174 ? -8.984 -41.969 -11.414 1 81.19 174 ASP B CA 1
ATOM 4432 C C . ASP B 1 174 ? -9.57 -41.906 -12.82 1 81.19 174 ASP B C 1
ATOM 4434 O O . ASP B 1 174 ? -10.773 -41.719 -12.992 1 81.19 174 ASP B O 1
ATOM 4438 N N . VAL B 1 175 ? -8.688 -42 -13.789 1 82.31 175 VAL B N 1
ATOM 4439 C CA . VAL B 1 175 ? -9.148 -41.844 -15.172 1 82.31 175 VAL B CA 1
ATOM 4440 C C . VAL B 1 175 ? -9.078 -43.188 -15.883 1 82.31 175 VAL B C 1
ATOM 4442 O O . VAL B 1 175 ? -9.227 -43.281 -17.109 1 82.31 175 VAL B O 1
ATOM 4445 N N . SER B 1 176 ? -8.859 -44.219 -15.234 1 77 176 SER B N 1
ATOM 4446 C CA . SER B 1 176 ? -8.664 -45.562 -15.836 1 77 176 SER B CA 1
ATOM 4447 C C . SER B 1 176 ? -9.836 -45.938 -16.734 1 77 176 SER B C 1
ATOM 4449 O O . SER B 1 176 ? -9.648 -46.5 -17.797 1 77 176 SER B O 1
ATOM 4451 N N . ARG B 1 177 ? -11.047 -45.5 -16.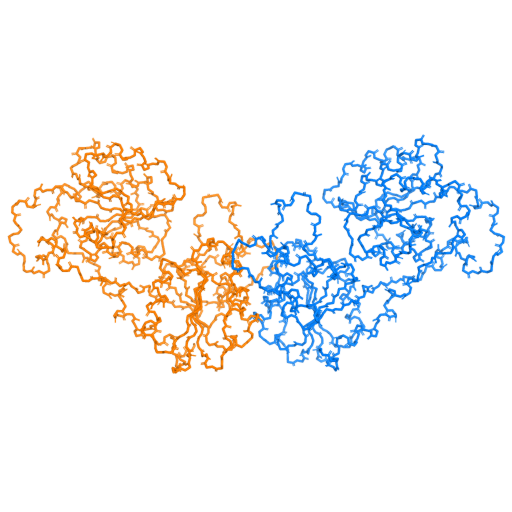375 1 76.88 177 ARG B N 1
ATOM 4452 C CA . ARG B 1 177 ? -12.242 -45.875 -17.125 1 76.88 177 ARG B CA 1
ATOM 4453 C C . ARG B 1 177 ? -12.445 -44.938 -18.312 1 76.88 177 ARG B C 1
ATOM 4455 O O . ARG B 1 177 ? -13.18 -45.281 -19.25 1 76.88 177 ARG B O 1
ATOM 4462 N N . LEU B 1 178 ? -11.789 -43.875 -18.219 1 78.62 178 LEU B N 1
ATOM 4463 C CA . LEU B 1 178 ? -12 -42.875 -19.266 1 78.62 178 LEU B CA 1
ATOM 4464 C C . LEU B 1 178 ? -10.945 -43 -20.359 1 78.62 178 LEU B C 1
ATOM 4466 O O . LEU B 1 178 ? -11.125 -42.469 -21.469 1 78.62 178 LEU B O 1
ATOM 4470 N N . LEU B 1 179 ? -9.922 -43.719 -20.109 1 78.88 179 LEU B N 1
ATOM 4471 C CA . LEU B 1 179 ? -8.812 -43.812 -21.047 1 78.88 179 LEU B CA 1
ATOM 4472 C C . LEU B 1 179 ? -9.172 -44.688 -22.234 1 78.88 179 LEU B C 1
ATOM 4474 O O . LEU B 1 179 ? -9.688 -45.781 -22.062 1 78.88 179 LEU B O 1
ATOM 4478 N N . PRO B 1 180 ? -8.977 -44.094 -23.391 1 71.81 180 PRO B N 1
ATOM 4479 C CA . PRO B 1 180 ? -9.18 -44.938 -24.562 1 71.81 180 PRO B CA 1
ATOM 4480 C C . PRO B 1 180 ? -8.281 -46.188 -24.547 1 71.81 180 PRO B C 1
ATOM 4482 O O . PRO B 1 180 ? -7.336 -46.25 -23.75 1 71.81 180 PRO B O 1
ATOM 4485 N N . GLU B 1 181 ? -8.602 -47.125 -25.391 1 69.06 181 GLU B N 1
ATOM 4486 C CA . GLU B 1 181 ? -7.961 -48.438 -25.391 1 69.06 181 GLU B CA 1
ATOM 4487 C C . GLU B 1 181 ? -6.453 -48.312 -25.578 1 69.06 181 GLU B C 1
ATOM 4489 O O . GLU B 1 181 ? -5.68 -49 -24.906 1 69.06 181 GLU B O 1
ATOM 4494 N N . HIS B 1 182 ? -6.121 -47.469 -26.453 1 68.69 182 HIS B N 1
ATOM 4495 C CA . HIS B 1 182 ? -4.699 -47.375 -26.766 1 68.69 182 HIS B CA 1
ATOM 4496 C C . HIS B 1 182 ? -3.91 -46.812 -25.578 1 68.69 182 HIS B C 1
ATOM 4498 O O . HIS B 1 182 ? -2.707 -47.062 -25.469 1 68.69 182 HIS B O 1
ATOM 4504 N N . LYS B 1 183 ? -4.469 -46.125 -24.688 1 73 183 LYS B N 1
ATOM 4505 C CA . LYS B 1 183 ? -3.803 -45.562 -23.516 1 73 183 LYS B CA 1
ATOM 4506 C C . LYS B 1 183 ? -3.855 -46.531 -22.344 1 73 183 LYS B C 1
ATOM 4508 O O . LYS B 1 183 ? -3.021 -46.469 -21.438 1 73 183 LYS B O 1
ATOM 4513 N N . GLN B 1 184 ? -4.949 -47.344 -22.328 1 62.16 184 GLN B N 1
ATOM 4514 C CA . GLN B 1 184 ? -5.062 -48.375 -21.297 1 62.16 184 GLN B CA 1
ATOM 4515 C C . GLN B 1 184 ? -3.99 -49.469 -21.469 1 62.16 184 GLN B C 1
ATOM 4517 O O . GLN B 1 184 ? -3.459 -49.969 -20.484 1 62.16 184 GLN B O 1
ATOM 4522 N N . LEU B 1 185 ? -3.787 -49.812 -22.891 1 50.88 185 LEU B N 1
ATOM 4523 C CA . LEU B 1 185 ? -2.852 -50.875 -23.219 1 50.88 185 LEU B CA 1
ATOM 4524 C C . LEU B 1 185 ? -1.418 -50.469 -22.906 1 50.88 185 LEU B C 1
ATOM 4526 O O . LEU B 1 185 ? -0.563 -51.312 -22.656 1 50.88 185 LEU B O 1
ATOM 4530 N N . ARG B 1 186 ? -1.108 -49.219 -23.219 1 50.97 186 ARG B N 1
ATOM 4531 C CA . ARG B 1 186 ? 0.237 -48.812 -22.828 1 50.97 186 ARG B CA 1
ATOM 4532 C C . ARG B 1 186 ? 0.522 -49.156 -21.375 1 50.97 186 ARG B C 1
ATOM 4534 O O . ARG B 1 186 ? 1.672 -49.406 -21 1 50.97 186 ARG B O 1
ATOM 4541 N N . ALA B 1 187 ? -0.413 -49.031 -20.547 1 48.62 187 ALA B N 1
ATOM 4542 C CA . ALA B 1 187 ? -0.241 -49.469 -19.156 1 48.62 187 ALA B CA 1
ATOM 4543 C C . ALA B 1 187 ? -0.059 -51 -19.094 1 48.62 187 ALA B C 1
ATOM 4545 O O . ALA B 1 187 ? 0.677 -51.5 -18.234 1 48.62 187 ALA B O 1
ATOM 4546 N N . ALA B 1 188 ? -0.89 -51.812 -19.984 1 44.62 188 ALA B N 1
ATOM 4547 C CA . ALA B 1 188 ? -0.704 -53.25 -20.078 1 44.62 188 ALA B CA 1
ATOM 4548 C C . ALA B 1 188 ? 0.367 -53.594 -21.109 1 44.62 188 ALA B C 1
ATOM 4550 O O . ALA B 1 188 ? 0.805 -52.75 -21.875 1 44.62 188 ALA B O 1
ATOM 4551 N N . GLU B 1 189 ? 0.78 -54.938 -21.484 1 42.62 189 GLU B N 1
ATOM 4552 C CA . GLU B 1 189 ? 1.755 -55.531 -22.406 1 42.62 189 GLU B CA 1
ATOM 4553 C C . GLU B 1 189 ? 1.583 -54.969 -23.812 1 42.62 189 GLU B C 1
ATOM 4555 O O . GLU B 1 189 ? 0.49 -54.562 -24.203 1 42.62 189 GLU B O 1
ATOM 4560 N N . ALA B 1 190 ? 2.703 -54.562 -24.672 1 40.91 190 ALA B N 1
ATOM 4561 C CA . ALA B 1 190 ? 2.982 -54.156 -26.047 1 40.91 190 ALA B CA 1
ATOM 4562 C C . ALA B 1 190 ? 1.92 -54.688 -27 1 40.91 190 ALA B C 1
ATOM 4564 O O . ALA B 1 190 ? 2.209 -54.969 -28.172 1 40.91 190 ALA B O 1
ATOM 4565 N N . GLU B 1 191 ? 0.816 -55.344 -26.594 1 39.12 191 GLU B N 1
ATOM 4566 C CA . GLU B 1 191 ? 0.193 -56.062 -27.688 1 39.12 191 GLU B CA 1
ATOM 4567 C C . GLU B 1 191 ? -0.366 -55.125 -28.75 1 39.12 191 GLU B C 1
ATOM 4569 O O . GLU B 1 191 ? -0.456 -53.906 -28.516 1 39.12 191 GLU B O 1
ATOM 4574 N N . ARG B 1 192 ? -1.429 -55.594 -29.781 1 41.19 192 ARG B N 1
ATOM 4575 C CA . ARG B 1 192 ? -1.915 -55.281 -31.125 1 41.19 192 ARG B CA 1
ATOM 4576 C C . ARG B 1 192 ? -2.746 -54 -31.094 1 41.19 192 ARG B C 1
ATOM 4578 O O . ARG B 1 192 ? -3.846 -53.969 -30.547 1 41.19 192 ARG B O 1
ATOM 4585 N N . SER B 1 193 ? -2.258 -52.812 -30.859 1 44.97 193 SER B N 1
ATOM 4586 C CA . SER B 1 193 ? -3.043 -51.625 -31.188 1 44.97 193 SER B CA 1
ATOM 4587 C C . SER B 1 193 ? -3.965 -51.875 -32.375 1 44.97 193 SER B C 1
ATOM 4589 O O . SER B 1 193 ? -3.551 -52.469 -33.375 1 44.97 193 SER B O 1
ATOM 4591 N N . SER B 1 194 ? -5.211 -51.906 -32.219 1 45.16 194 SER B N 1
ATOM 4592 C CA . SER B 1 194 ? -6.098 -52.125 -33.344 1 45.16 194 SER B CA 1
ATOM 4593 C C . SER B 1 194 ? -5.723 -51.219 -34.531 1 45.16 194 SER B C 1
ATOM 4595 O O . SER B 1 194 ? -5.312 -50.094 -34.344 1 45.16 194 SER B O 1
ATOM 4597 N N . GLU B 1 195 ? -5.395 -51.781 -35.719 1 49.09 195 GLU B N 1
ATOM 4598 C CA . GLU B 1 195 ? -5.148 -51.188 -37.031 1 49.09 195 GLU B CA 1
ATOM 4599 C C . GLU B 1 195 ? -5.953 -49.906 -37.219 1 49.09 195 GLU B C 1
ATOM 4601 O O . GLU B 1 195 ? -5.504 -49 -37.906 1 49.09 195 GLU B O 1
ATOM 4606 N N . GLN B 1 196 ? -7.09 -49.812 -36.656 1 47.69 196 GLN B N 1
ATOM 4607 C CA . GLN B 1 196 ? -7.984 -48.719 -37 1 47.69 196 GLN B CA 1
ATOM 4608 C C . GLN B 1 196 ? -7.594 -47.438 -36.281 1 47.69 196 GLN B C 1
ATOM 4610 O O . GLN B 1 196 ? -7.734 -46.344 -36.812 1 47.69 196 GLN B O 1
ATOM 4615 N N . GLU B 1 197 ? -7.199 -47.5 -35.031 1 53.34 197 GLU B N 1
ATOM 4616 C CA . GLU B 1 197 ? -6.898 -46.312 -34.281 1 53.34 197 GLU B CA 1
ATOM 4617 C C . GLU B 1 197 ? -5.586 -45.688 -34.75 1 53.34 197 GLU B C 1
ATOM 4619 O O . GLU B 1 197 ? -5.391 -44.469 -34.625 1 53.34 197 GLU B O 1
ATOM 4624 N N . ALA B 1 198 ? -4.609 -46.469 -35.25 1 55.56 198 ALA B N 1
ATOM 4625 C CA . ALA B 1 198 ? -3.299 -46.062 -35.75 1 55.56 198 ALA B CA 1
ATOM 4626 C C . ALA B 1 198 ? -3.439 -45.094 -36.938 1 55.56 198 ALA B C 1
ATOM 4628 O O . ALA B 1 198 ? -2.527 -44.312 -37.219 1 55.56 198 ALA B O 1
ATOM 4629 N N . VAL B 1 199 ? -4.754 -45.031 -37.469 1 66 199 VAL B N 1
ATOM 4630 C CA . VAL B 1 199 ? -4.84 -44.281 -38.719 1 66 199 VAL B CA 1
ATOM 4631 C C . VAL B 1 199 ? -5.551 -42.938 -38.469 1 66 199 VAL B C 1
ATOM 4633 O O . VAL B 1 199 ? -5.5 -42.031 -39.312 1 66 199 VAL B O 1
ATOM 4636 N N . LYS B 1 200 ? -6.066 -42.625 -37.25 1 85.19 200 LYS B N 1
ATOM 4637 C CA . LYS B 1 200 ? -6.816 -41.375 -37 1 85.19 200 LYS B CA 1
ATOM 4638 C C . LYS B 1 200 ? -5.879 -40.219 -36.688 1 85.19 200 LYS B C 1
ATOM 4640 O O . LYS B 1 200 ? -4.809 -40.438 -36.094 1 85.19 200 LYS B O 1
ATOM 4645 N N . PRO B 1 201 ? -6.289 -39.062 -37.062 1 94.19 201 PRO B N 1
ATOM 4646 C CA . PRO B 1 201 ? -5.457 -37.906 -36.781 1 94.19 201 PRO B CA 1
ATOM 4647 C C . PRO B 1 201 ? -5.254 -37.656 -35.281 1 94.19 201 PRO B C 1
ATOM 4649 O O . PRO B 1 201 ? -6.102 -38.062 -34.469 1 94.19 201 PRO B O 1
ATOM 4652 N N . LEU B 1 202 ? -4.16 -37.125 -34.969 1 95.81 202 LEU B N 1
ATOM 4653 C CA . LEU B 1 202 ? -3.869 -36.812 -33.562 1 95.81 202 LEU B CA 1
ATOM 4654 C C . LEU B 1 202 ? -4.812 -35.75 -33.062 1 95.81 202 LEU B C 1
ATOM 4656 O O . LEU B 1 202 ? -5.172 -34.812 -33.781 1 95.81 202 LEU B O 1
ATOM 4660 N N . HIS B 1 203 ? -5.117 -35.875 -31.797 1 97.19 203 HIS B N 1
ATOM 4661 C CA . HIS B 1 203 ? -5.941 -34.875 -31.109 1 97.19 203 HIS B CA 1
ATOM 4662 C C . HIS B 1 203 ? -5.094 -34 -30.203 1 97.19 203 HIS B C 1
ATOM 4664 O O . HIS B 1 203 ? -4.535 -34.469 -29.203 1 97.19 203 HIS B O 1
ATOM 4670 N N . ILE B 1 204 ? -4.996 -32.719 -30.578 1 98.19 204 ILE B N 1
ATOM 4671 C CA . ILE B 1 204 ? -4.211 -31.75 -29.844 1 98.19 204 ILE B CA 1
ATOM 4672 C C . ILE B 1 204 ? -5.125 -30.938 -28.922 1 98.19 204 ILE B C 1
ATOM 4674 O O . ILE B 1 204 ? -6.18 -30.469 -29.359 1 98.19 204 ILE B O 1
ATOM 4678 N N . VAL B 1 205 ? -4.684 -30.781 -27.656 1 98.12 205 VAL B N 1
ATOM 4679 C CA . VAL B 1 205 ? -5.52 -30.031 -26.719 1 98.12 205 VAL B CA 1
ATOM 4680 C C . VAL B 1 205 ? -4.719 -28.875 -26.109 1 98.12 205 VAL B C 1
ATOM 4682 O O . VAL B 1 205 ? -3.525 -29.016 -25.844 1 98.12 205 VAL B O 1
ATOM 4685 N N . TRP B 1 206 ? -5.293 -27.734 -25.969 1 98 206 TRP B N 1
ATOM 4686 C CA . TRP B 1 206 ? -4.812 -26.531 -25.297 1 98 206 TRP B CA 1
ATOM 4687 C C . TRP B 1 206 ? -5.742 -26.141 -24.156 1 98 206 TRP B C 1
ATOM 4689 O O . TRP B 1 206 ? -6.688 -25.375 -24.344 1 98 206 TRP B O 1
ATOM 4699 N N . PRO B 1 207 ? -5.453 -26.641 -22.891 1 95.75 207 PRO B N 1
ATOM 4700 C CA . PRO B 1 207 ? -6.371 -26.484 -21.766 1 95.75 207 PRO B CA 1
ATOM 4701 C C . PRO B 1 207 ? -5.996 -25.312 -20.859 1 95.75 207 PRO B C 1
ATOM 4703 O O . PRO B 1 207 ? -5.793 -25.5 -19.656 1 95.75 207 PRO B O 1
ATOM 4706 N N . HIS B 1 208 ? -5.984 -24.094 -21.359 1 93.06 208 HIS B N 1
ATOM 4707 C CA . HIS B 1 208 ? -5.566 -22.922 -20.594 1 93.06 208 HIS B CA 1
ATOM 4708 C C . HIS B 1 208 ? -6.641 -21.844 -20.625 1 93.06 208 HIS B C 1
ATOM 4710 O O . HIS B 1 208 ? -7.492 -21.828 -21.516 1 93.06 208 HIS B O 1
ATOM 4716 N N . ARG B 1 209 ? -6.555 -20.984 -19.562 1 88.31 209 ARG B N 1
ATOM 4717 C CA . ARG B 1 209 ? -7.434 -19.812 -19.562 1 88.31 209 ARG B CA 1
ATOM 4718 C C . ARG B 1 209 ? -7.191 -18.953 -20.797 1 88.31 209 ARG B C 1
ATOM 4720 O O . ARG B 1 209 ? -6.059 -18.844 -21.266 1 88.31 209 ARG B O 1
ATOM 4727 N N . TRP B 1 210 ? -8.281 -18.297 -21.281 1 88.06 210 TRP B N 1
ATOM 4728 C CA . TRP B 1 210 ? -8.18 -17.469 -22.484 1 88.06 210 TRP B CA 1
ATOM 4729 C C . TRP B 1 210 ? -7.652 -16.078 -22.141 1 88.06 210 TRP B C 1
ATOM 4731 O O . TRP B 1 210 ? -8.383 -15.094 -22.25 1 88.06 210 TRP B O 1
ATOM 4741 N N . GLU B 1 211 ? -6.434 -16.062 -21.734 1 86.06 211 GLU B N 1
ATOM 4742 C CA . GLU B 1 211 ? -5.762 -14.844 -21.312 1 86.06 211 GLU B CA 1
ATOM 4743 C C . GLU B 1 211 ? -4.461 -14.641 -22.078 1 86.06 211 GLU B C 1
ATOM 4745 O O . GLU B 1 211 ? -3.867 -15.594 -22.578 1 86.06 211 GLU B O 1
ATOM 4750 N N . HIS B 1 212 ? -4.031 -13.445 -22.094 1 83.75 212 HIS B N 1
ATOM 4751 C CA . HIS B 1 212 ? -2.861 -13.086 -22.875 1 83.75 212 HIS B CA 1
ATOM 4752 C C . HIS B 1 212 ? -1.604 -13.758 -22.344 1 83.75 212 HIS B C 1
ATOM 4754 O O . HIS B 1 212 ? -0.685 -14.062 -23.109 1 83.75 212 HIS B O 1
ATOM 4760 N N . ASP B 1 213 ? -1.634 -14 -21.094 1 87.25 213 ASP B N 1
ATOM 4761 C CA . ASP B 1 213 ? -0.421 -14.555 -20.5 1 87.25 213 ASP B CA 1
ATOM 4762 C C . ASP B 1 213 ? -0.228 -16.016 -20.906 1 87.25 213 ASP B C 1
ATOM 4764 O O . ASP B 1 213 ? 0.866 -16.562 -20.766 1 87.25 213 ASP B O 1
ATOM 4768 N N . LYS B 1 214 ? -1.26 -16.625 -21.438 1 91.31 214 LYS B N 1
ATOM 4769 C CA . LYS B 1 214 ? -1.147 -18 -21.906 1 91.31 214 LYS B CA 1
ATOM 4770 C C . LYS B 1 214 ? -0.793 -18.047 -23.391 1 91.31 214 LYS B C 1
ATOM 4772 O O . LYS B 1 214 ? -0.623 -19.125 -23.969 1 91.31 214 LYS B O 1
ATOM 4777 N N . ASP B 1 215 ? -0.699 -16.922 -24.031 1 93.5 215 ASP B N 1
ATOM 4778 C CA . ASP B 1 215 ? -0.251 -16.688 -25.406 1 93.5 215 ASP B CA 1
ATOM 4779 C C . ASP B 1 215 ? -1.05 -17.531 -26.391 1 93.5 215 ASP B C 1
ATOM 4781 O O . ASP B 1 215 ? -0.475 -18.312 -27.156 1 93.5 215 ASP B O 1
ATOM 4785 N N . PRO B 1 216 ? -2.35 -17.25 -26.438 1 95.06 216 PRO B N 1
ATOM 4786 C CA . PRO B 1 216 ? -3.176 -17.969 -27.422 1 95.06 216 PRO B CA 1
ATOM 4787 C C . PRO B 1 216 ? -2.807 -17.625 -28.859 1 95.06 216 PRO B C 1
ATOM 4789 O O . PRO B 1 216 ? -3.023 -18.438 -29.766 1 95.06 216 PRO B O 1
ATOM 4792 N N . GLU B 1 217 ? -2.207 -16.453 -29.047 1 95.81 217 GLU B N 1
ATOM 4793 C CA . GLU B 1 217 ? -1.813 -16.031 -30.391 1 95.81 217 GLU B CA 1
ATOM 4794 C C . GLU B 1 217 ? -0.786 -17 -31 1 95.81 217 GLU B C 1
ATOM 4796 O O . GLU B 1 217 ? -0.915 -17.422 -32.156 1 95.81 217 GLU B O 1
ATOM 4801 N N . LEU B 1 218 ? 0.189 -17.281 -30.203 1 97.19 218 LEU B N 1
ATOM 4802 C CA . LEU B 1 218 ? 1.205 -18.219 -30.688 1 97.19 218 LEU B CA 1
ATOM 4803 C C . LEU B 1 218 ? 0.595 -19.578 -30.969 1 97.19 218 LEU B C 1
ATOM 4805 O O . LEU B 1 218 ? 0.872 -20.188 -32 1 97.19 218 LEU B O 1
ATOM 4809 N N . PHE B 1 219 ? -0.212 -20.109 -30.125 1 98.06 219 PHE B N 1
ATOM 4810 C CA . PHE B 1 219 ? -0.794 -21.438 -30.281 1 98.06 219 PHE B CA 1
ATOM 4811 C C . PHE B 1 219 ? -1.661 -21.516 -31.531 1 98.06 219 PHE B C 1
ATOM 4813 O O . PHE B 1 219 ? -1.461 -22.391 -32.375 1 98.06 219 PHE B O 1
ATOM 4820 N N . LEU B 1 220 ? -2.57 -20.547 -31.625 1 97.75 220 LEU B N 1
ATOM 4821 C CA . LEU B 1 220 ? -3.559 -20.609 -32.688 1 97.75 220 LEU B CA 1
ATOM 4822 C C . LEU B 1 220 ? -2.91 -20.312 -34.062 1 97.75 220 LEU B C 1
ATOM 4824 O O . LEU B 1 220 ? -3.297 -20.891 -35.062 1 97.75 220 LEU B O 1
ATOM 4828 N N . SER B 1 221 ? -1.959 -19.422 -34.062 1 97.56 221 SER B N 1
ATOM 4829 C CA . SER B 1 221 ? -1.235 -19.188 -35.312 1 97.56 221 SER B CA 1
ATOM 4830 C C . SER B 1 221 ? -0.486 -20.453 -35.75 1 97.56 221 SER B C 1
ATOM 4832 O O . SER B 1 221 ? -0.397 -20.734 -36.938 1 97.56 221 SER B O 1
ATOM 4834 N N . THR B 1 222 ? 0.091 -21.141 -34.812 1 98.25 222 THR B N 1
ATOM 4835 C CA . THR B 1 222 ? 0.785 -22.391 -35.094 1 98.25 222 THR B CA 1
ATOM 4836 C C . THR B 1 222 ? -0.183 -23.422 -35.688 1 98.25 222 THR B C 1
ATOM 4838 O O . THR B 1 222 ? 0.134 -24.109 -36.656 1 98.25 222 THR B O 1
ATOM 4841 N N . MET B 1 223 ? -1.363 -23.547 -35.125 1 98.25 223 MET B N 1
ATOM 4842 C CA . MET B 1 223 ? -2.369 -24.5 -35.594 1 98.25 223 MET B CA 1
ATOM 4843 C C . MET B 1 223 ? -2.834 -24.141 -37 1 98.25 223 MET B C 1
ATOM 4845 O O . MET B 1 223 ? -3.066 -25.016 -37.844 1 98.25 223 MET B O 1
ATOM 4849 N N . ILE B 1 224 ? -2.984 -22.844 -37.25 1 97.88 224 ILE B N 1
ATOM 4850 C CA . ILE B 1 224 ? -3.393 -22.391 -38.562 1 97.88 224 ILE B CA 1
ATOM 4851 C C . ILE B 1 224 ? -2.332 -22.766 -39.594 1 97.88 224 ILE B C 1
ATOM 4853 O O . ILE B 1 224 ? -2.658 -23.234 -40.688 1 97.88 224 ILE B O 1
ATOM 4857 N N . LYS B 1 225 ? -1.108 -22.562 -39.25 1 97.75 225 LYS B N 1
ATOM 4858 C CA . LYS B 1 225 ? -0.015 -22.922 -40.156 1 97.75 225 LYS B CA 1
ATOM 4859 C C . LYS B 1 225 ? -0.024 -24.422 -40.438 1 97.75 225 LYS B C 1
ATOM 4861 O O . LYS B 1 225 ? 0.226 -24.828 -41.594 1 97.75 225 LYS B O 1
ATOM 4866 N N . LEU B 1 226 ? -0.278 -25.234 -39.469 1 97.94 226 LEU B N 1
ATOM 4867 C CA . LEU B 1 226 ? -0.376 -26.688 -39.688 1 97.94 226 LEU B CA 1
ATOM 4868 C C . LEU B 1 226 ? -1.501 -27.016 -40.656 1 97.94 226 LEU B C 1
ATOM 4870 O O . LEU B 1 226 ? -1.343 -27.891 -41.5 1 97.94 226 LEU B O 1
ATOM 4874 N N . SER B 1 227 ? -2.607 -26.375 -40.469 1 97.19 227 SER B N 1
ATOM 4875 C CA . SER B 1 227 ? -3.75 -26.578 -41.344 1 97.19 227 SER B CA 1
ATOM 4876 C C . SER B 1 227 ? -3.418 -26.188 -42.781 1 97.19 227 SER B C 1
ATOM 4878 O O . SER B 1 227 ? -3.793 -26.891 -43.719 1 97.19 227 SER B O 1
ATOM 4880 N N . GLU B 1 228 ? -2.725 -25.109 -42.906 1 96.69 228 GLU B N 1
ATOM 4881 C CA . GLU B 1 228 ? -2.326 -24.641 -44.219 1 96.69 228 GLU B CA 1
ATOM 4882 C C . GLU B 1 228 ? -1.384 -25.625 -44.906 1 96.69 228 GLU B C 1
ATOM 4884 O O . GLU B 1 228 ? -1.385 -25.75 -46.125 1 96.69 228 GLU B O 1
ATOM 4889 N N . ARG B 1 229 ? -0.664 -26.312 -44.125 1 96.19 229 ARG B N 1
ATOM 4890 C CA . ARG B 1 229 ? 0.271 -27.297 -44.656 1 96.19 229 ARG B CA 1
ATOM 4891 C C . ARG B 1 229 ? -0.418 -28.641 -44.875 1 96.19 229 ARG B C 1
ATOM 4893 O O . ARG B 1 229 ? 0.242 -29.656 -45.094 1 96.19 229 ARG B O 1
ATOM 4900 N N . ARG B 1 230 ? -1.672 -28.75 -44.625 1 94.88 230 ARG B N 1
ATOM 4901 C CA . ARG B 1 230 ? -2.541 -29.906 -44.875 1 94.88 230 ARG B CA 1
ATOM 4902 C C . ARG B 1 230 ? -2.203 -31.062 -43.938 1 94.88 230 ARG B C 1
ATOM 4904 O O . ARG B 1 230 ? -2.223 -32.219 -44.344 1 94.88 230 ARG B O 1
ATOM 4911 N N . VAL B 1 231 ? -1.756 -30.625 -42.812 1 96 231 VAL B N 1
ATOM 4912 C CA . VAL B 1 231 ? -1.555 -31.625 -41.781 1 96 231 VAL B CA 1
ATOM 4913 C C . VAL B 1 231 ? -2.896 -32 -41.156 1 96 231 VAL B C 1
ATOM 4915 O O . VAL B 1 231 ? -3.703 -31.109 -40.844 1 96 231 VAL B O 1
ATOM 4918 N N . ASP B 1 232 ? -3.123 -33.312 -41.031 1 94.75 232 ASP B N 1
ATOM 4919 C CA . ASP B 1 232 ? -4.383 -33.781 -40.438 1 94.75 232 ASP B CA 1
ATOM 4920 C C . ASP B 1 232 ? -4.285 -33.875 -38.906 1 94.75 232 ASP B C 1
ATOM 4922 O O . ASP B 1 232 ? -3.377 -34.5 -38.375 1 94.75 232 ASP B O 1
ATOM 4926 N N . PHE B 1 233 ? -5.188 -33.156 -38.219 1 97.25 233 PHE B N 1
ATOM 4927 C CA . PHE B 1 233 ? -5.234 -33.188 -36.781 1 97.25 233 PHE B CA 1
ATOM 4928 C C . PHE B 1 233 ? -6.613 -32.781 -36.281 1 97.25 233 PHE B C 1
ATOM 4930 O O . PHE B 1 233 ? -7.422 -32.25 -37.031 1 97.25 233 PHE B O 1
ATOM 4937 N N . GLN B 1 234 ? -6.883 -33.125 -35.031 1 97.44 234 GLN B N 1
ATOM 4938 C CA . GLN B 1 234 ? -8.031 -32.656 -34.281 1 97.44 234 GLN B CA 1
ATOM 4939 C C . GLN B 1 234 ? -7.609 -31.672 -33.188 1 97.44 234 GLN B C 1
ATOM 4941 O O . GLN B 1 234 ? -6.48 -31.734 -32.688 1 97.44 234 GLN B O 1
ATOM 4946 N N . LEU B 1 235 ? -8.539 -30.75 -32.906 1 97.94 235 LEU B N 1
ATOM 4947 C CA . LEU B 1 235 ? -8.133 -29.672 -32 1 97.94 235 LEU B CA 1
ATOM 4948 C C . LEU B 1 235 ? -9.188 -29.422 -30.938 1 97.94 235 LEU B C 1
ATOM 4950 O O . LEU B 1 235 ? -10.375 -29.312 -31.25 1 97.94 235 LEU B O 1
ATOM 4954 N N . SER B 1 236 ? -8.781 -29.406 -29.719 1 97.69 236 SER B N 1
ATOM 4955 C CA . SER B 1 236 ? -9.617 -28.953 -28.625 1 97.69 236 SER B CA 1
ATOM 4956 C C . SER B 1 236 ? -8.984 -27.75 -27.906 1 97.69 236 SER B C 1
ATOM 4958 O O . SER B 1 236 ? -7.871 -27.859 -27.375 1 97.69 236 SER B O 1
ATOM 4960 N N . VAL B 1 237 ? -9.633 -26.609 -27.953 1 96.62 237 VAL B N 1
ATOM 4961 C CA . VAL B 1 237 ? -9.25 -25.422 -27.219 1 96.62 237 VAL B CA 1
ATOM 4962 C C . VAL B 1 237 ? -10.195 -25.219 -26.031 1 96.62 237 VAL B C 1
ATOM 4964 O O . VAL B 1 237 ? -11.336 -24.781 -26.203 1 96.62 237 VAL B O 1
ATOM 4967 N N . LEU B 1 238 ? -9.609 -25.453 -24.828 1 93.94 238 LEU B N 1
ATOM 4968 C CA . LEU B 1 238 ? -10.453 -25.438 -23.625 1 93.94 238 LEU B CA 1
ATOM 4969 C C . LEU B 1 238 ? -10.102 -24.234 -22.75 1 93.94 238 LEU B C 1
ATOM 4971 O O . LEU B 1 238 ? -9.109 -23.547 -22.984 1 93.94 238 LEU B O 1
ATOM 4975 N N . GLY B 1 239 ? -10.984 -23.984 -21.734 1 86.5 239 GLY B N 1
ATOM 4976 C CA . GLY B 1 239 ? -10.617 -23 -20.734 1 86.5 239 GLY B CA 1
ATOM 4977 C C . GLY B 1 239 ? -11.672 -21.922 -20.547 1 86.5 239 GLY B C 1
ATOM 4978 O O . GLY B 1 239 ? -12.5 -21.688 -21.422 1 86.5 239 GLY B O 1
ATOM 4979 N N . GLU B 1 240 ? -11.531 -21.375 -19.438 1 77.56 240 GLU B N 1
ATOM 4980 C CA . GLU B 1 240 ? -12.469 -20.328 -19.016 1 77.56 240 GLU B CA 1
ATOM 4981 C C . GLU B 1 240 ? -12.211 -19.031 -19.766 1 77.56 240 GLU B C 1
ATOM 4983 O O . GLU B 1 240 ? -11.07 -18.734 -20.125 1 77.56 240 GLU B O 1
ATOM 4988 N N . THR B 1 241 ? -13.328 -18.406 -20.109 1 76.25 241 THR B N 1
ATOM 4989 C CA . THR B 1 241 ? -13.258 -17.109 -20.766 1 76.25 241 THR B CA 1
ATOM 4990 C C . THR B 1 241 ? -13.484 -15.977 -19.766 1 76.25 241 THR B C 1
ATOM 4992 O O . THR B 1 241 ? -14.258 -16.125 -18.828 1 76.25 241 THR B O 1
ATOM 4995 N N . PHE B 1 242 ? -12.664 -15.016 -19.875 1 69 242 PHE B N 1
ATOM 4996 C CA . PHE B 1 242 ? -12.852 -13.844 -19.031 1 69 242 PHE B CA 1
ATOM 4997 C C . PHE B 1 242 ? -13.312 -12.648 -19.844 1 69 242 PHE B C 1
ATOM 4999 O O . PHE B 1 242 ? -13.602 -12.781 -21.047 1 69 242 PHE B O 1
ATOM 5006 N N . THR B 1 243 ? -13.43 -11.523 -19.25 1 62 243 THR B N 1
ATOM 5007 C CA . THR B 1 243 ? -14.047 -10.336 -19.844 1 62 243 THR B CA 1
ATOM 5008 C C . THR B 1 243 ? -13.297 -9.906 -21.109 1 62 243 THR B C 1
ATOM 5010 O O . THR B 1 243 ? -13.922 -9.562 -22.109 1 62 243 THR B O 1
ATOM 5013 N N . ASP B 1 244 ? -12.016 -9.984 -21.109 1 75.12 244 ASP B N 1
ATOM 5014 C CA . ASP B 1 244 ? -11.234 -9.539 -22.25 1 75.12 244 ASP B CA 1
ATOM 5015 C C . ASP B 1 244 ? -10.641 -10.719 -23.016 1 75.12 244 ASP B C 1
ATOM 5017 O O . ASP B 1 244 ? -9.461 -11.047 -22.859 1 75.12 244 ASP B O 1
ATOM 5021 N N . VAL B 1 245 ? -11.5 -11.258 -23.922 1 79.88 245 VAL B N 1
ATOM 5022 C CA . VAL B 1 245 ? -11.047 -12.398 -24.719 1 79.88 245 VAL B CA 1
ATOM 5023 C C . VAL B 1 245 ? -10.258 -11.898 -25.922 1 79.88 245 VAL B C 1
ATOM 5025 O O . VAL B 1 245 ? -10.742 -11.047 -26.672 1 79.88 245 VAL B O 1
ATOM 5028 N N . PRO B 1 246 ? -9.07 -12.398 -26.031 1 84.69 246 PRO B N 1
ATOM 5029 C CA . PRO B 1 246 ? -8.281 -12.008 -27.203 1 84.69 246 PRO B CA 1
ATOM 5030 C C . PRO B 1 246 ? -8.992 -12.289 -28.516 1 84.69 246 PRO B C 1
ATOM 5032 O O . PRO B 1 246 ? -9.664 -13.312 -28.641 1 84.69 246 PRO B O 1
ATOM 5035 N N . GLU B 1 247 ? -8.805 -11.438 -29.469 1 86.44 247 GLU B N 1
ATOM 5036 C CA . GLU B 1 247 ? -9.5 -11.484 -30.75 1 86.44 247 GLU B CA 1
ATOM 5037 C C . GLU B 1 247 ? -9.07 -12.695 -31.562 1 86.44 247 GLU B C 1
ATOM 5039 O O . GLU B 1 247 ? -9.812 -13.156 -32.438 1 86.44 247 GLU B O 1
ATOM 5044 N N . VAL B 1 248 ? -8.008 -13.234 -31.25 1 91.06 248 VAL B N 1
ATOM 5045 C CA . VAL B 1 248 ? -7.422 -14.312 -32.031 1 91.06 248 VAL B CA 1
ATOM 5046 C C . VAL B 1 248 ? -8.32 -15.547 -31.969 1 91.06 248 VAL B C 1
ATOM 5048 O O . VAL B 1 248 ? -8.359 -16.344 -32.906 1 91.06 248 VAL B O 1
ATOM 5051 N N . PHE B 1 249 ? -9.102 -15.703 -30.969 1 92.75 249 PHE B N 1
ATOM 5052 C CA . PHE B 1 249 ? -9.945 -16.875 -30.797 1 92.75 249 PHE B CA 1
ATOM 5053 C C . PHE B 1 249 ? -11.047 -16.922 -31.844 1 92.75 249 PHE B C 1
ATOM 5055 O O . PHE B 1 249 ? -11.336 -17.969 -32.406 1 92.75 249 PHE B O 1
ATOM 5062 N N . SER B 1 250 ? -11.609 -15.781 -32.125 1 90.75 250 SER B N 1
ATOM 5063 C CA . SER B 1 250 ? -12.703 -15.719 -33.094 1 90.75 250 SER B CA 1
ATOM 5064 C C . SER B 1 250 ? -12.211 -16.031 -34.5 1 90.75 250 SER B C 1
ATOM 5066 O O . SER B 1 250 ? -12.828 -16.828 -35.188 1 90.75 250 SER B O 1
ATOM 5068 N N . SER B 1 251 ? -11.211 -15.43 -34.844 1 93.12 251 SER B N 1
ATOM 5069 C CA . SER B 1 251 ? -10.664 -15.648 -36.188 1 93.12 251 SER B CA 1
ATOM 5070 C C . SER B 1 251 ? -10.172 -17.078 -36.344 1 93.12 251 SER B C 1
ATOM 5072 O O . SER B 1 251 ? -10.398 -17.703 -37.406 1 93.12 251 SER B O 1
ATOM 5074 N N . ALA B 1 252 ? -9.523 -17.578 -35.375 1 94.81 252 ALA B N 1
ATOM 5075 C CA . ALA B 1 252 ? -8.961 -18.922 -35.438 1 94.81 252 ALA B CA 1
ATOM 5076 C C . ALA B 1 252 ? -10.062 -19.984 -35.5 1 94.81 252 ALA B C 1
ATOM 5078 O O . ALA B 1 252 ? -9.914 -21 -36.156 1 94.81 252 ALA B O 1
ATOM 5079 N N . ARG B 1 253 ? -11.133 -19.734 -34.781 1 94.06 253 ARG B N 1
ATOM 5080 C CA . ARG B 1 253 ? -12.234 -20.688 -34.781 1 94.06 253 ARG B CA 1
ATOM 5081 C C . ARG B 1 253 ? -12.781 -20.906 -36.188 1 94.06 253 ARG B C 1
ATOM 5083 O O . ARG B 1 253 ? -13.148 -22.016 -36.562 1 94.06 253 ARG B O 1
ATOM 5090 N N . LEU B 1 254 ? -12.805 -19.891 -36.938 1 94.06 254 LEU B N 1
ATOM 5091 C CA . LEU B 1 254 ? -13.305 -19.953 -38.281 1 94.06 254 LEU B CA 1
ATOM 5092 C C . LEU B 1 254 ? -12.32 -20.672 -39.188 1 94.06 254 LEU B C 1
ATOM 5094 O O . LEU B 1 254 ? -12.711 -21.547 -40 1 94.06 254 LEU B O 1
ATOM 5098 N N . LEU B 1 255 ? -11.109 -20.359 -39.062 1 95.25 255 LEU B N 1
ATOM 5099 C CA . LEU B 1 255 ? -10.078 -20.875 -39.969 1 95.25 255 LEU B CA 1
ATOM 5100 C C . LEU B 1 255 ? -9.805 -22.344 -39.656 1 95.25 255 LEU B C 1
ATOM 5102 O O . LEU B 1 255 ? -9.391 -23.094 -40.562 1 95.25 255 LEU B O 1
ATOM 5106 N N . LEU B 1 256 ? -10.062 -22.719 -38.375 1 97.25 256 LEU B N 1
ATOM 5107 C CA . LEU B 1 256 ? -9.711 -24.078 -37.969 1 97.25 256 LEU B CA 1
ATOM 5108 C C . LEU B 1 256 ? -10.969 -24.922 -37.75 1 97.25 256 LEU B C 1
ATOM 5110 O O . LEU B 1 256 ? -10.914 -25.969 -37.125 1 97.25 256 LEU B O 1
ATOM 5114 N N . SER B 1 257 ? -12.055 -24.578 -38.312 1 95.88 257 SER B N 1
ATOM 5115 C CA . SER B 1 257 ? -13.367 -25.172 -38.062 1 95.88 257 SER B CA 1
ATOM 5116 C C . SER B 1 257 ? -13.375 -26.672 -38.375 1 95.88 257 SER B C 1
ATOM 5118 O O . SER B 1 257 ? -13.992 -27.453 -37.656 1 95.88 257 SER B O 1
ATOM 5120 N N . ARG B 1 258 ? -12.703 -27.156 -39.344 1 95.25 258 ARG B N 1
ATOM 5121 C CA . ARG B 1 258 ? -12.719 -28.547 -39.781 1 95.25 258 ARG B CA 1
ATOM 5122 C C . ARG B 1 258 ? -11.953 -29.422 -38.781 1 95.25 258 ARG B C 1
ATOM 5124 O O . ARG B 1 258 ? -12.148 -30.641 -38.75 1 95.25 258 ARG B O 1
ATOM 5131 N N . HIS B 1 259 ? -11.125 -28.781 -38 1 96.94 259 HIS B N 1
ATOM 5132 C CA . HIS B 1 259 ? -10.266 -29.531 -37.094 1 96.94 259 HIS B CA 1
ATOM 5133 C C . HIS B 1 259 ? -10.844 -29.562 -35.688 1 96.94 259 HIS B C 1
ATOM 5135 O O . HIS B 1 259 ? -10.445 -30.391 -34.875 1 96.94 259 HIS B O 1
ATOM 5141 N N . VAL B 1 260 ? -11.789 -28.703 -35.344 1 96.94 260 VAL B N 1
ATOM 5142 C CA . VAL B 1 260 ? -12.164 -28.406 -33.969 1 96.94 260 VAL B CA 1
ATOM 5143 C C . VAL B 1 260 ? -13.094 -29.5 -33.438 1 96.94 260 VAL B C 1
ATOM 5145 O O . VAL B 1 260 ? -14.102 -29.828 -34.062 1 96.94 260 VAL B O 1
ATOM 5148 N N . VAL B 1 261 ? -12.719 -30 -32.344 1 95.81 261 VAL B N 1
ATOM 5149 C CA . VAL B 1 261 ? -13.539 -30.969 -31.609 1 95.81 261 VAL B CA 1
ATOM 5150 C C . VAL B 1 261 ? -14.266 -30.281 -30.453 1 95.81 261 VAL B C 1
ATOM 5152 O O . VAL B 1 261 ? -15.469 -30.484 -30.281 1 95.81 261 VAL B O 1
ATOM 5155 N N . SER B 1 262 ? -13.562 -29.562 -29.672 1 95 262 SER B N 1
ATOM 5156 C CA . SER B 1 262 ? -14.102 -28.812 -28.547 1 95 262 SER B CA 1
ATOM 5157 C C . SER B 1 262 ? -13.539 -27.391 -28.516 1 95 262 SER B C 1
ATOM 5159 O O . SER B 1 262 ? -12.359 -27.188 -28.812 1 95 262 SER B O 1
ATOM 5161 N N . TRP B 1 263 ? -14.453 -26.453 -28.203 1 94.06 263 TRP B N 1
ATOM 5162 C CA . TRP B 1 263 ? -14.062 -25.047 -28.172 1 94.06 263 TRP B CA 1
ATOM 5163 C C . TRP B 1 263 ? -14.711 -24.328 -27 1 94.06 263 TRP B C 1
ATOM 5165 O O . TRP B 1 263 ? -15.938 -24.203 -26.938 1 94.06 263 TRP B O 1
ATOM 5175 N N . GLY B 1 264 ? -13.836 -23.922 -26.078 1 90.81 264 GLY B N 1
ATOM 5176 C CA . GLY B 1 264 ? -14.359 -23.141 -24.969 1 90.81 264 GLY B CA 1
ATOM 5177 C C . GLY B 1 264 ? -14.406 -23.906 -23.672 1 90.81 264 GLY B C 1
ATOM 5178 O O . GLY B 1 264 ? -13.82 -24.984 -23.547 1 90.81 264 GLY B O 1
ATOM 5179 N N . PHE B 1 265 ? -15.086 -23.266 -22.734 1 88.81 265 PHE B N 1
ATOM 5180 C CA . PHE B 1 265 ? -15.141 -23.781 -21.375 1 88.81 265 PHE B CA 1
ATOM 5181 C C . PHE B 1 265 ? -16.078 -24.984 -21.281 1 88.81 265 PHE B C 1
ATOM 5183 O O . PHE B 1 265 ? -17.156 -24.984 -21.859 1 88.81 265 PHE B O 1
ATOM 5190 N N . LEU B 1 266 ? -15.602 -26.031 -20.609 1 89.56 266 LEU B N 1
ATOM 5191 C CA . LEU B 1 266 ? -16.422 -27.188 -20.281 1 89.56 266 LEU B CA 1
ATOM 5192 C C . LEU B 1 266 ? -16.891 -27.125 -18.828 1 89.56 266 LEU B C 1
ATOM 5194 O O . LEU B 1 266 ? -16.078 -27.281 -17.906 1 89.56 266 LEU B O 1
ATOM 5198 N N . PRO B 1 267 ? -18.156 -26.938 -18.594 1 83.75 267 PRO B N 1
ATOM 5199 C CA . PRO B 1 267 ? -18.641 -26.688 -17.234 1 83.75 267 PRO B CA 1
ATOM 5200 C C . PRO B 1 267 ? -18.5 -27.922 -16.328 1 83.75 267 PRO B C 1
ATOM 5202 O O . PRO B 1 267 ? -18.266 -27.781 -15.125 1 83.75 267 PRO B O 1
ATOM 5205 N N . ARG B 1 268 ? -18.859 -29.141 -16.844 1 83.12 268 ARG B N 1
ATOM 5206 C CA . ARG B 1 268 ? -18.781 -30.359 -16.047 1 83.12 268 ARG B CA 1
ATOM 5207 C C . ARG B 1 268 ? -17.359 -30.906 -16.016 1 83.12 268 ARG B C 1
ATOM 5209 O O . ARG B 1 268 ? -16.734 -31.094 -17.062 1 83.12 268 ARG B O 1
ATOM 5216 N N . LYS B 1 269 ? -16.766 -31.172 -14.812 1 84.25 269 LYS B N 1
ATOM 5217 C CA . LYS B 1 269 ? -15.414 -31.688 -14.617 1 84.25 269 LYS B CA 1
ATOM 5218 C C . LYS B 1 269 ? -15.219 -33 -15.406 1 84.25 269 LYS B C 1
ATOM 5220 O O . LYS B 1 269 ? -14.141 -33.219 -15.961 1 84.25 269 LYS B O 1
ATOM 5225 N N . GLN B 1 270 ? -16.156 -33.812 -15.445 1 87.38 270 GLN B N 1
ATOM 5226 C CA . GLN B 1 270 ? -16.062 -35.094 -16.156 1 87.38 270 GLN B CA 1
ATOM 5227 C C . GLN B 1 270 ? -15.852 -34.875 -17.641 1 87.38 270 GLN B C 1
ATOM 5229 O O . GLN B 1 270 ? -15.125 -35.625 -18.297 1 87.38 270 GLN B O 1
ATOM 5234 N N . ASP B 1 271 ? -16.484 -33.906 -18.172 1 91 271 ASP B N 1
ATOM 5235 C CA . ASP B 1 271 ? -16.312 -33.594 -19.594 1 91 271 ASP B CA 1
ATOM 5236 C C . ASP B 1 271 ? -14.891 -33.094 -19.875 1 91 271 ASP B C 1
ATOM 5238 O O . ASP B 1 271 ? -14.312 -33.406 -20.906 1 91 271 ASP B O 1
ATOM 5242 N N . TYR B 1 272 ? -14.492 -32.312 -18.984 1 92.19 272 TYR B N 1
ATOM 5243 C CA . TYR B 1 272 ? -13.125 -31.812 -19.094 1 92.19 272 TYR B CA 1
ATOM 5244 C C . TYR B 1 272 ? -12.125 -32.969 -19.078 1 92.19 272 TYR B C 1
ATOM 5246 O O . TYR B 1 272 ? -11.25 -33.062 -19.938 1 92.19 272 TYR B O 1
ATOM 5254 N N . LEU B 1 273 ? -12.281 -33.875 -18.172 1 91.31 273 LEU B N 1
ATOM 5255 C CA . LEU B 1 273 ? -11.391 -35.031 -18.062 1 91.31 273 LEU B CA 1
ATOM 5256 C C . LEU B 1 273 ? -11.492 -35.938 -19.281 1 91.31 273 LEU B C 1
ATOM 5258 O O . LEU B 1 273 ? -10.477 -36.438 -19.766 1 91.31 273 LEU B O 1
ATOM 5262 N N . LYS B 1 274 ? -12.641 -36.062 -19.734 1 92.19 274 LYS B N 1
ATOM 5263 C CA . LYS B 1 274 ? -12.844 -36.875 -20.938 1 92.19 274 LYS B CA 1
ATOM 5264 C C . LYS B 1 274 ? -12.109 -36.281 -22.125 1 92.19 274 LYS B C 1
ATOM 5266 O O . LYS B 1 274 ? -11.461 -37 -22.891 1 92.19 274 LYS B O 1
ATOM 5271 N N . ALA B 1 275 ? -12.258 -34.969 -22.234 1 93.88 275 ALA B N 1
ATOM 5272 C CA . ALA B 1 275 ? -11.562 -34.281 -23.328 1 93.88 275 ALA B CA 1
ATOM 5273 C C . ALA B 1 275 ? -10.055 -34.5 -23.234 1 93.88 275 ALA B C 1
ATOM 5275 O O . ALA B 1 275 ? -9.383 -34.688 -24.25 1 93.88 275 ALA B O 1
ATOM 5276 N N . LEU B 1 276 ? -9.547 -34.469 -22.062 1 94.81 276 LEU B N 1
ATOM 5277 C CA . LEU B 1 276 ? -8.117 -34.656 -21.859 1 94.81 276 LEU B CA 1
ATOM 5278 C C . LEU B 1 276 ? -7.727 -36.125 -22.156 1 94.81 276 LEU B C 1
ATOM 5280 O O . LEU B 1 276 ? -6.676 -36.375 -22.766 1 94.81 276 LEU B O 1
ATOM 5284 N N . CYS B 1 277 ? -8.555 -36.969 -21.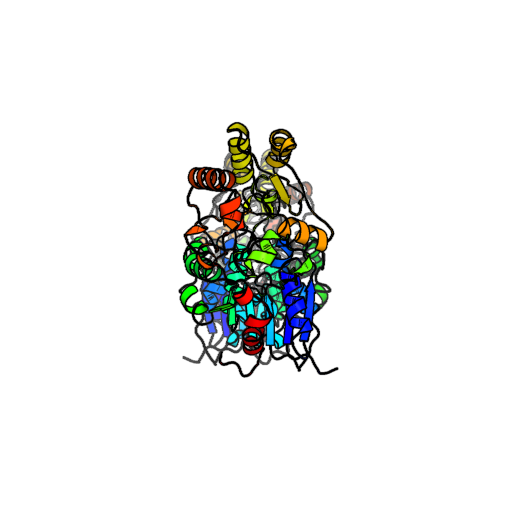781 1 92.62 277 CYS B N 1
ATOM 5285 C CA . CYS B 1 277 ? -8.281 -38.406 -22.016 1 92.62 277 CYS B CA 1
ATOM 5286 C C . CYS B 1 277 ? -8.32 -38.719 -23.516 1 92.62 277 CYS B C 1
ATOM 5288 O O . CYS B 1 277 ? -7.562 -39.562 -23.984 1 92.62 277 CYS B O 1
ATOM 5290 N N . ASP B 1 278 ? -9.164 -38.062 -24.188 1 92.44 278 ASP B N 1
ATOM 5291 C CA . ASP B 1 278 ? -9.32 -38.281 -25.609 1 92.44 278 ASP B CA 1
ATOM 5292 C C . ASP B 1 278 ? -8.164 -37.656 -26.406 1 92.44 278 ASP B C 1
ATOM 5294 O O . ASP B 1 278 ? -7.895 -38.062 -27.531 1 92.44 278 ASP B O 1
ATOM 5298 N N . ALA B 1 279 ? -7.566 -36.719 -25.812 1 95.5 279 ALA B N 1
ATOM 5299 C CA . ALA B 1 279 ? -6.496 -36 -26.5 1 95.5 279 ALA B CA 1
ATOM 5300 C C . ALA B 1 279 ? -5.195 -36.781 -26.469 1 95.5 279 ALA B C 1
ATOM 5302 O O . ALA B 1 279 ? -5.004 -37.656 -25.609 1 95.5 279 ALA B O 1
ATOM 5303 N N . ASP B 1 280 ? -4.34 -36.469 -27.438 1 95.5 280 ASP B N 1
ATOM 5304 C CA . ASP B 1 280 ? -3.064 -37.156 -27.562 1 95.5 280 ASP B CA 1
ATOM 5305 C C . ASP B 1 280 ? -1.898 -36.281 -27.156 1 95.5 280 ASP B C 1
ATOM 5307 O O . ASP B 1 280 ? -0.904 -36.75 -26.609 1 95.5 280 ASP B O 1
ATOM 5311 N N . VAL B 1 281 ? -2.031 -35.031 -27.531 1 97.5 281 VAL B N 1
ATOM 5312 C CA . VAL B 1 281 ? -0.961 -34.062 -27.297 1 97.5 281 VAL B CA 1
ATOM 5313 C C . VAL B 1 281 ? -1.513 -32.844 -26.562 1 97.5 281 VAL B C 1
ATOM 5315 O O . VAL B 1 281 ? -2.561 -32.312 -26.938 1 97.5 281 VAL B O 1
ATOM 5318 N N . VAL B 1 282 ? -0.865 -32.5 -25.5 1 98.25 282 VAL B N 1
ATOM 5319 C CA . VAL B 1 282 ? -1.218 -31.25 -24.812 1 98.25 282 VAL B CA 1
ATOM 5320 C C . VAL B 1 282 ? -0.125 -30.203 -25.031 1 98.25 282 VAL B C 1
ATOM 5322 O O . VAL B 1 282 ? 1.065 -30.531 -24.984 1 98.25 282 VAL B O 1
ATOM 5325 N N . VAL B 1 283 ? -0.502 -28.969 -25.281 1 98.62 283 VAL B N 1
ATOM 5326 C CA . VAL B 1 283 ? 0.455 -27.922 -25.625 1 98.62 283 VAL B CA 1
ATOM 5327 C C . VAL B 1 283 ? 0.27 -26.734 -24.688 1 98.62 283 VAL B C 1
ATOM 5329 O O . VAL B 1 283 ? -0.86 -26.344 -24.391 1 98.62 283 VAL B O 1
ATOM 5332 N N . SER B 1 284 ? 1.372 -26.25 -24.172 1 98.38 284 SER B N 1
ATOM 5333 C CA . SER B 1 284 ? 1.376 -24.953 -23.5 1 98.38 284 SER B CA 1
ATOM 5334 C C . SER B 1 284 ? 2.209 -23.938 -24.281 1 98.38 284 SER B C 1
ATOM 5336 O O . SER B 1 284 ? 3.275 -24.266 -24.797 1 98.38 284 SER B O 1
ATOM 5338 N N . THR B 1 285 ? 1.697 -22.75 -24.375 1 97.81 285 THR B N 1
ATOM 5339 C CA . THR B 1 285 ? 2.406 -21.625 -24.969 1 97.81 285 THR B CA 1
ATOM 5340 C C . THR B 1 285 ? 2.504 -20.469 -23.984 1 97.81 285 THR B C 1
ATOM 5342 O O . THR B 1 285 ? 2.689 -19.312 -24.391 1 97.81 285 THR B O 1
ATOM 5345 N N . ALA B 1 286 ? 2.398 -20.797 -22.75 1 95.25 286 ALA B N 1
ATOM 5346 C CA . ALA B 1 286 ? 2.291 -19.797 -21.703 1 95.25 286 ALA B CA 1
ATOM 5347 C C . ALA B 1 286 ? 3.555 -18.938 -21.625 1 95.25 286 ALA B C 1
ATOM 5349 O O . ALA B 1 286 ? 4.664 -19.453 -21.766 1 95.25 286 ALA B O 1
ATOM 5350 N N . ARG B 1 287 ? 3.281 -17.656 -21.422 1 92.44 287 ARG B N 1
ATOM 5351 C CA . ARG B 1 287 ? 4.371 -16.719 -21.172 1 92.44 287 ARG B CA 1
ATOM 5352 C C . ARG B 1 287 ? 4.574 -16.516 -19.672 1 92.44 287 ARG B C 1
ATOM 5354 O O . ARG B 1 287 ? 5.59 -15.953 -19.25 1 92.44 287 ARG B O 1
ATOM 5361 N N . HIS B 1 288 ? 3.662 -16.984 -18.922 1 91.31 288 HIS B N 1
ATOM 5362 C CA . HIS B 1 288 ? 3.682 -16.891 -17.469 1 91.31 288 HIS B CA 1
ATOM 5363 C C . HIS B 1 288 ? 3.035 -18.125 -16.828 1 91.31 288 HIS B C 1
ATOM 5365 O O . HIS B 1 288 ? 1.87 -18.422 -17.094 1 91.31 288 HIS B O 1
ATOM 5371 N N . GLU B 1 289 ? 3.791 -18.844 -16.062 1 92.94 289 GLU B N 1
ATOM 5372 C CA . GLU B 1 289 ? 3.328 -20.062 -15.406 1 92.94 289 GLU B CA 1
ATOM 5373 C C . GLU B 1 289 ? 4.242 -20.438 -14.25 1 92.94 289 GLU B C 1
ATOM 5375 O O . GLU B 1 289 ? 5.453 -20.594 -14.438 1 92.94 289 GLU B O 1
ATOM 5380 N N . PHE B 1 290 ? 3.604 -20.656 -13.078 1 94.56 290 PHE B N 1
ATOM 5381 C CA . PHE B 1 290 ? 4.441 -20.953 -11.93 1 94.56 290 PHE B CA 1
ATOM 5382 C C . PHE B 1 290 ? 4.32 -22.422 -11.539 1 94.56 290 PHE B C 1
ATOM 5384 O O . PHE B 1 290 ? 5.121 -22.938 -10.758 1 94.56 290 PHE B O 1
ATOM 5391 N N . PHE B 1 291 ? 3.336 -23.188 -12.023 1 93.94 291 PHE B N 1
ATOM 5392 C CA . PHE B 1 291 ? 3.227 -24.594 -11.617 1 93.94 291 PHE B CA 1
ATOM 5393 C C . PHE B 1 291 ? 2.686 -25.438 -12.758 1 93.94 291 PHE B C 1
ATOM 5395 O O . PHE B 1 291 ? 3.178 -26.547 -13.008 1 93.94 291 PHE B O 1
ATOM 5402 N N . GLY B 1 292 ? 1.575 -24.984 -13.516 1 91.75 292 GLY B N 1
ATOM 5403 C CA . GLY B 1 292 ? 1.094 -25.688 -14.695 1 91.75 292 GLY B CA 1
ATOM 5404 C C . GLY B 1 292 ? 0.216 -26.891 -14.359 1 91.75 292 GLY B C 1
ATOM 5405 O O . GLY B 1 292 ? 0.443 -27.984 -14.859 1 91.75 292 GLY B O 1
ATOM 5406 N N . VAL B 1 293 ? -0.746 -26.703 -13.617 1 91.5 293 VAL B N 1
ATOM 5407 C CA . VAL B 1 293 ? -1.657 -27.75 -13.164 1 91.5 293 VAL B CA 1
ATOM 5408 C C . VAL B 1 293 ? -2.338 -28.391 -14.359 1 91.5 293 VAL B C 1
ATOM 5410 O O . VAL B 1 293 ? -2.416 -29.625 -14.453 1 91.5 293 VAL B O 1
ATOM 5413 N N . ALA B 1 294 ? -2.734 -27.625 -15.289 1 92.38 294 ALA B N 1
ATOM 5414 C CA . ALA B 1 294 ? -3.457 -28.125 -16.453 1 92.38 294 ALA B CA 1
ATOM 5415 C C . ALA B 1 294 ? -2.594 -29.078 -17.266 1 92.38 294 ALA B C 1
ATOM 5417 O O . ALA B 1 294 ? -3.082 -30.109 -17.766 1 92.38 294 ALA B O 1
ATOM 5418 N N . MET B 1 295 ? -1.374 -28.75 -17.422 1 95.88 295 MET B N 1
ATOM 5419 C CA . MET B 1 295 ? -0.452 -29.609 -18.156 1 95.88 295 MET B CA 1
ATOM 5420 C C . MET B 1 295 ? -0.261 -30.953 -17.453 1 95.88 295 MET B C 1
ATOM 5422 O O . MET B 1 295 ? -0.247 -32 -18.094 1 95.88 295 MET B O 1
ATOM 5426 N N . LEU B 1 296 ? -0.149 -30.875 -16.156 1 94.44 296 LEU B N 1
ATOM 5427 C CA . LEU B 1 296 ? 0.031 -32.094 -15.375 1 94.44 296 LEU B CA 1
ATOM 5428 C C . LEU B 1 296 ? -1.211 -32.969 -15.453 1 94.44 296 LEU B C 1
ATOM 5430 O O . LEU B 1 296 ? -1.102 -34.219 -15.539 1 94.44 296 LEU B O 1
ATOM 5434 N N . GLU B 1 297 ? -2.334 -32.375 -15.414 1 92.44 297 GLU B N 1
ATOM 5435 C CA . GLU B 1 297 ? -3.578 -33.125 -15.547 1 92.44 297 GLU B CA 1
ATOM 5436 C C . GLU B 1 297 ? -3.66 -33.844 -16.891 1 92.44 297 GLU B C 1
ATOM 5438 O O . GLU B 1 297 ? -4.059 -35 -16.969 1 92.44 297 GLU B O 1
ATOM 5443 N N . ALA B 1 298 ? -3.328 -33.156 -17.906 1 94.94 298 ALA B N 1
ATOM 5444 C CA . ALA B 1 298 ? -3.363 -33.719 -19.25 1 94.94 298 ALA B CA 1
ATOM 5445 C C . ALA B 1 298 ? -2.393 -34.906 -19.375 1 94.94 298 ALA B C 1
ATOM 5447 O O . ALA B 1 298 ? -2.713 -35.906 -19.984 1 94.94 298 ALA B O 1
ATOM 5448 N N . VAL B 1 299 ? -1.26 -34.719 -18.812 1 95.06 299 VAL B N 1
ATOM 5449 C CA . VAL B 1 299 ? -0.262 -35.781 -18.844 1 95.06 299 VAL B CA 1
ATOM 5450 C C . VAL B 1 299 ? -0.769 -37 -18.047 1 95.06 299 VAL B C 1
ATOM 5452 O O . VAL B 1 299 ? -0.57 -38.125 -18.453 1 95.06 299 VAL B O 1
ATOM 5455 N N . HIS B 1 300 ? -1.383 -36.688 -16.938 1 92.06 300 HIS B N 1
ATOM 5456 C CA . HIS B 1 300 ? -2 -37.75 -16.156 1 92.06 300 HIS B CA 1
ATOM 5457 C C . HIS B 1 300 ? -3.023 -38.531 -16.969 1 92.06 300 HIS B C 1
ATOM 5459 O O . HIS B 1 300 ? -3.193 -39.75 -16.781 1 92.06 300 HIS B O 1
ATOM 5465 N N . CYS B 1 301 ? -3.654 -37.844 -17.891 1 92.06 301 CYS B N 1
ATOM 5466 C CA . CYS B 1 301 ? -4.656 -38.469 -18.766 1 92.06 301 CYS B CA 1
ATOM 5467 C C . CYS B 1 301 ? -4.004 -39.125 -19.984 1 92.06 301 CYS B C 1
ATOM 5469 O O . CYS B 1 301 ? -4.699 -39.562 -20.891 1 92.06 301 CYS B O 1
ATOM 5471 N N . GLY B 1 302 ? -2.682 -39 -20.062 1 91.19 302 GLY B N 1
ATOM 5472 C CA . GLY B 1 302 ? -1.971 -39.75 -21.094 1 91.19 302 GLY B CA 1
ATOM 5473 C C . GLY B 1 302 ? -1.508 -38.906 -22.25 1 91.19 302 GLY B C 1
ATOM 5474 O O . GLY B 1 302 ? -1.062 -39.438 -23.266 1 91.19 302 GLY B O 1
ATOM 5475 N N . CYS B 1 303 ? -1.556 -37.688 -22.125 1 95.12 303 CYS B N 1
ATOM 5476 C CA . CYS B 1 303 ? -1.175 -36.812 -23.234 1 95.12 303 CYS B CA 1
ATOM 5477 C C . CYS B 1 303 ? 0.339 -36.656 -23.297 1 95.12 303 CYS B C 1
ATOM 5479 O O . CYS B 1 303 ? 1.009 -36.625 -22.266 1 95.12 303 CYS B O 1
ATOM 5481 N N . TYR B 1 304 ? 0.865 -36.594 -24.531 1 96.12 304 TYR B N 1
ATOM 5482 C CA . TYR B 1 304 ? 2.225 -36.125 -24.766 1 96.12 304 TYR B CA 1
ATOM 5483 C C . TYR B 1 304 ? 2.324 -34.594 -24.594 1 96.12 304 TYR B C 1
ATOM 5485 O O . TYR B 1 304 ? 1.654 -33.844 -25.297 1 96.12 304 TYR B O 1
ATOM 5493 N N . PRO B 1 305 ? 3.188 -34.188 -23.688 1 97.75 305 PRO B N 1
ATOM 5494 C CA . PRO B 1 305 ? 3.24 -32.719 -23.438 1 97.75 305 PRO B CA 1
ATOM 5495 C C . PRO B 1 305 ? 4.238 -32 -24.344 1 97.75 305 PRO B C 1
ATOM 5497 O O . PRO B 1 305 ? 5.277 -32.562 -24.688 1 97.75 305 PRO B O 1
ATOM 5500 N N . LEU B 1 306 ? 3.918 -30.859 -24.781 1 98.19 306 LEU B N 1
ATOM 5501 C CA . LEU B 1 306 ? 4.801 -29.906 -25.422 1 98.19 306 LEU B CA 1
ATOM 5502 C C . LEU B 1 306 ? 4.719 -28.547 -24.75 1 98.19 306 LEU B C 1
ATOM 5504 O O . LEU B 1 306 ? 3.67 -27.891 -24.766 1 98.19 306 LEU B O 1
ATOM 5508 N N . CYS B 1 307 ? 5.797 -28.125 -24.156 1 97.81 307 CYS B N 1
ATOM 5509 C CA . CYS B 1 307 ? 5.824 -26.906 -23.359 1 97.81 307 CYS B CA 1
ATOM 5510 C C . CYS B 1 307 ? 7.023 -26.047 -23.734 1 97.81 307 CYS B C 1
ATOM 5512 O O . CYS B 1 307 ? 8.023 -26.547 -24.25 1 97.81 307 CYS B O 1
ATOM 5514 N N . PRO B 1 308 ? 6.957 -24.734 -23.453 1 97.88 308 PRO B N 1
ATOM 5515 C CA . PRO B 1 308 ? 8.133 -23.891 -23.672 1 97.88 308 PRO B CA 1
ATOM 5516 C C . PRO B 1 308 ? 9.297 -24.234 -22.75 1 97.88 308 PRO B C 1
ATOM 5518 O O . PRO B 1 308 ? 9.078 -24.562 -21.578 1 97.88 308 PRO B O 1
ATOM 5521 N N . LYS B 1 309 ? 10.484 -24.141 -23.312 1 98 309 LYS B N 1
ATOM 5522 C CA . LYS B 1 309 ? 11.688 -24.266 -22.5 1 98 309 LYS B CA 1
ATOM 5523 C C . LYS B 1 309 ? 11.914 -23.031 -21.656 1 98 309 LYS B C 1
ATOM 5525 O O . LYS B 1 309 ? 12.914 -22.328 -21.828 1 98 309 LYS B O 1
ATOM 5530 N N . ALA B 1 310 ? 10.984 -22.781 -20.781 1 96.25 310 ALA B N 1
ATOM 5531 C CA . ALA B 1 310 ? 10.961 -21.594 -19.922 1 96.25 310 ALA B CA 1
ATOM 5532 C C . ALA B 1 310 ? 10.023 -21.812 -18.734 1 96.25 310 ALA B C 1
ATOM 5534 O O . ALA B 1 310 ? 9.359 -22.844 -18.641 1 96.25 310 ALA B O 1
ATOM 5535 N N . LEU B 1 311 ? 10.039 -20.875 -17.812 1 96.06 311 LEU B N 1
ATOM 5536 C CA . LEU B 1 311 ? 9.125 -20.875 -16.672 1 96.06 311 LEU B CA 1
ATOM 5537 C C . LEU B 1 311 ? 9.305 -22.125 -15.82 1 96.06 311 LEU B C 1
ATOM 5539 O O . LEU B 1 311 ? 10.438 -22.516 -15.531 1 96.06 311 LEU B O 1
ATOM 5543 N N . VAL B 1 312 ? 8.266 -22.703 -15.359 1 97.19 312 VAL B N 1
ATOM 5544 C CA . VAL B 1 312 ? 8.328 -23.844 -14.453 1 97.19 312 VAL B CA 1
ATOM 5545 C C . VAL B 1 312 ? 8.57 -25.125 -15.242 1 97.19 312 VAL B C 1
ATOM 5547 O O . VAL B 1 312 ? 8.977 -26.141 -14.68 1 97.19 312 VAL B O 1
ATOM 5550 N N . TYR B 1 313 ? 8.398 -25.156 -16.531 1 97.69 313 TYR B N 1
ATOM 5551 C CA . TYR B 1 313 ? 8.258 -26.359 -17.328 1 97.69 313 TYR B CA 1
ATOM 5552 C C . TYR B 1 313 ? 9.539 -27.188 -17.312 1 97.69 313 TYR B C 1
ATOM 5554 O O . TYR B 1 313 ? 9.508 -28.406 -17.188 1 97.69 313 TYR B O 1
ATOM 5562 N N . PRO B 1 314 ? 10.711 -26.531 -17.344 1 97.5 314 PRO B N 1
ATOM 5563 C CA . PRO B 1 314 ? 11.93 -27.344 -17.281 1 97.5 314 PRO B CA 1
ATOM 5564 C C . PRO B 1 314 ? 12.086 -28.094 -15.961 1 97.5 314 PRO B C 1
ATOM 5566 O O . PRO B 1 314 ? 12.828 -29.062 -15.883 1 97.5 314 PRO B O 1
ATOM 5569 N N . GLU B 1 315 ? 11.438 -27.578 -14.93 1 96.38 315 GLU B N 1
ATOM 5570 C CA . GLU B 1 315 ? 11.461 -28.219 -13.617 1 96.38 315 GLU B CA 1
ATOM 5571 C C . GLU B 1 315 ? 10.586 -29.469 -13.594 1 96.38 315 GLU B C 1
ATOM 5573 O O . GLU B 1 315 ? 10.883 -30.422 -12.875 1 96.38 315 GLU B O 1
ATOM 5578 N N . ILE B 1 316 ? 9.562 -29.516 -14.445 1 95.81 316 ILE B N 1
ATOM 5579 C CA . ILE B 1 316 ? 8.547 -30.562 -14.391 1 95.81 316 ILE B CA 1
ATOM 5580 C C . ILE B 1 316 ? 8.773 -31.547 -15.531 1 95.81 316 ILE B C 1
ATOM 5582 O O . ILE B 1 316 ? 8.602 -32.75 -15.352 1 95.81 316 ILE B O 1
ATOM 5586 N N . PHE B 1 317 ? 9.156 -31.016 -16.688 1 96.88 317 PHE B N 1
ATOM 5587 C CA . PHE B 1 317 ? 9.188 -31.828 -17.891 1 96.88 317 PHE B CA 1
ATOM 5588 C C . PHE B 1 317 ? 10.609 -31.984 -18.406 1 96.88 317 PHE B C 1
ATOM 5590 O O . PHE B 1 317 ? 11.359 -31.016 -18.469 1 96.88 317 PHE B O 1
ATOM 5597 N N . PRO B 1 318 ? 10.977 -33.219 -18.844 1 96.81 318 PRO B N 1
ATOM 5598 C CA . PRO B 1 318 ? 12.273 -33.438 -19.484 1 96.81 318 PRO B CA 1
ATOM 5599 C C . PRO B 1 318 ? 12.445 -32.656 -20.781 1 96.81 318 PRO B C 1
ATOM 5601 O O . PRO B 1 318 ? 11.461 -32.219 -21.391 1 96.81 318 PRO B O 1
ATOM 5604 N N . ALA B 1 319 ? 13.609 -32.594 -21.234 1 96.88 319 ALA B N 1
ATOM 5605 C CA . ALA B 1 319 ? 14 -31.75 -22.359 1 96.88 319 ALA B CA 1
ATOM 5606 C C . ALA B 1 319 ? 13.258 -32.156 -23.641 1 96.88 319 ALA B C 1
ATOM 5608 O O . ALA B 1 319 ? 12.945 -31.328 -24.484 1 96.88 319 ALA B O 1
ATOM 5609 N N . GLU B 1 320 ? 12.938 -33.406 -23.75 1 96.06 320 GLU B N 1
ATOM 5610 C CA . GLU B 1 320 ? 12.32 -33.906 -24.969 1 96.06 320 GLU B CA 1
ATOM 5611 C C . GLU B 1 320 ? 10.922 -33.312 -25.156 1 96.06 320 GLU B C 1
ATOM 5613 O O . GLU B 1 320 ? 10.391 -33.344 -26.281 1 96.06 320 GLU B O 1
ATOM 5618 N N . TYR B 1 321 ? 10.352 -32.812 -24.109 1 97.88 321 TYR B N 1
ATOM 5619 C CA . TYR B 1 321 ? 9 -32.281 -24.188 1 97.88 321 TYR B CA 1
ATOM 5620 C C . TYR B 1 321 ? 9.031 -30.766 -24.328 1 97.88 321 TYR B C 1
ATOM 5622 O O . TYR B 1 321 ? 7.98 -30.109 -24.359 1 97.88 321 TYR B O 1
ATOM 5630 N N . LEU B 1 322 ? 10.242 -30.156 -24.406 1 98.44 322 LEU B N 1
ATOM 5631 C CA . LEU B 1 322 ? 10.375 -28.703 -24.359 1 98.44 322 LEU B CA 1
ATOM 5632 C C . LEU B 1 322 ? 10.773 -28.141 -25.719 1 98.44 322 LEU B C 1
ATOM 5634 O O . LEU B 1 322 ? 11.57 -28.75 -26.438 1 98.44 322 LEU B O 1
ATOM 5638 N N . TYR B 1 323 ? 10.164 -27.016 -26.078 1 98.38 323 TYR B N 1
ATOM 5639 C CA . TYR B 1 323 ? 10.562 -26.281 -27.281 1 98.38 323 TYR B CA 1
ATOM 5640 C C . TYR B 1 323 ? 11.07 -24.891 -26.922 1 98.38 323 TYR B C 1
ATOM 5642 O O . TYR B 1 323 ? 10.664 -24.312 -25.922 1 98.38 323 TYR B O 1
ATOM 5650 N N . SER B 1 324 ? 11.867 -24.266 -27.844 1 97.56 324 SER B N 1
ATOM 5651 C CA . SER B 1 324 ? 12.508 -22.984 -27.516 1 97.56 324 SER B CA 1
ATOM 5652 C C . SER B 1 324 ? 11.945 -21.859 -28.375 1 97.56 324 SER B C 1
ATOM 5654 O O . SER B 1 324 ? 12.008 -20.688 -27.969 1 97.56 324 SER B O 1
ATOM 5656 N N . THR B 1 325 ? 11.438 -22.203 -29.578 1 97.5 325 THR B N 1
ATOM 5657 C CA . THR B 1 325 ? 10.977 -21.172 -30.516 1 97.5 325 THR B CA 1
ATOM 5658 C C . THR B 1 325 ? 9.648 -21.578 -31.141 1 97.5 325 THR B C 1
ATOM 5660 O O . THR B 1 325 ? 9.281 -22.75 -31.141 1 97.5 325 THR B O 1
ATOM 5663 N N . PRO B 1 326 ? 8.961 -20.547 -31.625 1 97.56 326 PRO B N 1
ATOM 5664 C CA . PRO B 1 326 ? 7.719 -20.844 -32.344 1 97.56 326 PRO B CA 1
ATOM 5665 C C . PRO B 1 326 ? 7.934 -21.812 -33.5 1 97.56 326 PRO B C 1
ATOM 5667 O O . PRO B 1 326 ? 7.086 -22.672 -33.75 1 97.56 326 PRO B O 1
ATOM 5670 N N . GLU B 1 327 ? 9.008 -21.672 -34.156 1 97.44 327 GLU B N 1
ATOM 5671 C CA . GLU B 1 327 ? 9.32 -22.562 -35.281 1 97.44 327 GLU B CA 1
ATOM 5672 C C . GLU B 1 327 ? 9.516 -24 -34.812 1 97.44 327 GLU B C 1
ATOM 5674 O O . GLU B 1 327 ? 9.078 -24.938 -35.469 1 97.44 327 GLU B O 1
ATOM 5679 N N . GLN B 1 328 ? 10.188 -24.094 -33.719 1 98 328 GLN B N 1
ATOM 5680 C CA . GLN B 1 328 ? 10.398 -25.438 -33.156 1 98 328 GLN B CA 1
ATOM 5681 C C . GLN B 1 328 ? 9.07 -26.062 -32.75 1 98 328 GLN B C 1
ATOM 5683 O O . GLN B 1 328 ? 8.883 -27.266 -32.875 1 98 328 GLN B O 1
ATOM 5688 N N . LEU B 1 329 ? 8.219 -25.281 -32.156 1 98.44 329 LEU B N 1
ATOM 5689 C CA . LEU B 1 329 ? 6.887 -25.766 -31.797 1 98.44 329 LEU B CA 1
ATOM 5690 C C . LEU B 1 329 ? 6.156 -26.312 -33.031 1 98.44 329 LEU B C 1
ATOM 5692 O O . LEU B 1 329 ? 5.609 -27.406 -32.969 1 98.44 329 LEU B O 1
ATOM 5696 N N . LEU B 1 330 ? 6.141 -25.531 -34.094 1 98.25 330 LEU B N 1
ATOM 5697 C CA . LEU B 1 330 ? 5.48 -25.922 -35.344 1 98.25 330 LEU B CA 1
ATOM 5698 C C . LEU B 1 330 ? 6.074 -27.219 -35.906 1 98.25 330 LEU B C 1
ATOM 5700 O O . LEU B 1 330 ? 5.34 -28.141 -36.25 1 98.25 330 LEU B O 1
ATOM 5704 N N . LYS B 1 331 ? 7.363 -27.297 -35.906 1 97.94 331 LYS B N 1
ATOM 5705 C CA . LYS B 1 331 ? 8.055 -28.469 -36.438 1 97.94 331 LYS B CA 1
ATOM 5706 C C . LYS B 1 331 ? 7.742 -29.719 -35.625 1 97.94 331 LYS B C 1
ATOM 5708 O O . LYS B 1 331 ? 7.523 -30.797 -36.156 1 97.94 331 LYS B O 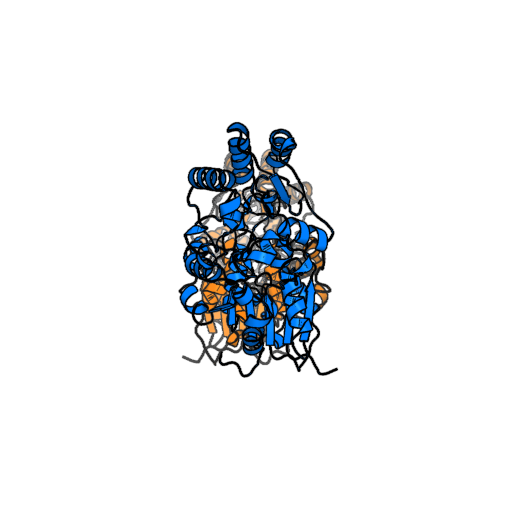1
ATOM 5713 N N . ARG B 1 332 ? 7.754 -29.516 -34.344 1 97.75 332 ARG B N 1
ATOM 5714 C CA . ARG B 1 332 ? 7.488 -30.641 -33.469 1 97.75 332 ARG B CA 1
ATOM 5715 C C . ARG B 1 332 ? 6.055 -31.141 -33.625 1 97.75 332 ARG B C 1
ATOM 5717 O O . ARG B 1 332 ? 5.82 -32.344 -33.688 1 97.75 332 ARG B O 1
ATOM 5724 N N . LEU B 1 333 ? 5.117 -30.281 -33.656 1 98.19 333 LEU B N 1
ATOM 5725 C CA . LEU B 1 333 ? 3.721 -30.656 -33.844 1 98.19 333 LEU B CA 1
ATOM 5726 C C . LEU B 1 333 ? 3.506 -31.359 -35.188 1 98.19 333 LEU B C 1
ATOM 5728 O O . LEU B 1 333 ? 2.77 -32.344 -35.25 1 98.19 333 LEU B O 1
ATOM 5732 N N . GLN B 1 334 ? 4.105 -30.797 -36.188 1 97.5 334 GLN B N 1
ATOM 5733 C CA . GLN B 1 334 ? 4.012 -31.406 -37.5 1 97.5 334 GLN B CA 1
ATOM 5734 C C . GLN B 1 334 ? 4.551 -32.844 -37.5 1 97.5 334 GLN B C 1
ATOM 5736 O O . GLN B 1 334 ? 3.938 -33.75 -38.062 1 97.5 334 GLN B O 1
ATOM 5741 N N . SER B 1 335 ? 5.695 -32.969 -36.875 1 96.62 335 SER B N 1
ATOM 5742 C CA . SER B 1 335 ? 6.312 -34.281 -36.781 1 96.62 335 SER B CA 1
ATOM 5743 C C . SER B 1 335 ? 5.422 -35.25 -36 1 96.62 335 SER B C 1
ATOM 5745 O O . SER B 1 335 ? 5.277 -36.406 -36.406 1 96.62 335 SER B O 1
ATOM 5747 N N . LEU B 1 336 ? 4.828 -34.844 -34.906 1 96.5 336 LEU B N 1
ATOM 5748 C CA . LEU B 1 336 ? 3.938 -35.688 -34.125 1 96.5 336 LEU B CA 1
ATOM 5749 C C . LEU B 1 336 ? 2.705 -36.094 -34.938 1 96.5 336 LEU B C 1
ATOM 5751 O O . LEU B 1 336 ? 2.285 -37.25 -34.906 1 96.5 336 LEU B O 1
ATOM 5755 N N . CYS B 1 337 ? 2.137 -35.156 -35.688 1 95.81 337 CYS B N 1
ATOM 5756 C CA . CYS B 1 337 ? 0.915 -35.406 -36.438 1 95.81 337 CYS B CA 1
ATOM 5757 C C . CYS B 1 337 ? 1.171 -36.375 -37.594 1 95.81 337 CYS B C 1
ATOM 5759 O O . CYS B 1 337 ? 0.267 -37.094 -38.031 1 95.81 337 CYS B O 1
ATOM 5761 N N . ARG B 1 338 ? 2.352 -36.406 -38.031 1 93.12 338 ARG B N 1
ATOM 5762 C CA . ARG B 1 338 ? 2.693 -37.281 -39.156 1 93.12 338 ARG B CA 1
ATOM 5763 C C . ARG B 1 338 ? 2.918 -38.719 -38.688 1 93.12 338 ARG B C 1
ATOM 5765 O O . ARG B 1 338 ? 2.871 -39.656 -39.5 1 93.12 338 ARG B O 1
ATOM 5772 N N . ARG B 1 339 ? 3.189 -38.875 -37.438 1 91.62 339 ARG B N 1
ATOM 5773 C CA . ARG B 1 339 ? 3.379 -40.219 -36.844 1 91.62 339 ARG B CA 1
ATOM 5774 C C . ARG B 1 339 ? 2.473 -40.406 -35.625 1 91.62 339 ARG B C 1
ATOM 5776 O O . ARG B 1 339 ? 2.953 -40.625 -34.531 1 91.62 339 ARG B O 1
ATOM 5783 N N . PRO B 1 340 ? 1.198 -40.406 -35.875 1 91.69 340 PRO B N 1
ATOM 5784 C CA . PRO B 1 340 ? 0.251 -40.469 -34.75 1 91.69 340 PRO B CA 1
ATOM 5785 C C . PRO B 1 340 ? 0.425 -41.719 -33.875 1 91.69 340 PRO B C 1
ATOM 5787 O O . PRO B 1 340 ? 0.307 -41.656 -32.656 1 91.69 340 PRO B O 1
ATOM 5790 N N . ASP B 1 341 ? 0.77 -42.812 -34.531 1 88.25 341 ASP B N 1
ATOM 5791 C CA . ASP B 1 341 ? 0.931 -44.062 -33.812 1 88.25 341 ASP B CA 1
ATOM 5792 C C . ASP B 1 341 ? 2.111 -44 -32.844 1 88.25 341 ASP B C 1
ATOM 5794 O O . ASP B 1 341 ? 2.014 -44.438 -31.688 1 88.25 341 ASP B O 1
ATOM 5798 N N . ALA B 1 342 ? 3.17 -43.469 -33.281 1 86.25 342 ALA B N 1
ATOM 5799 C CA . ALA B 1 342 ? 4.355 -43.312 -32.438 1 86.25 342 ALA B CA 1
ATOM 5800 C C . ALA B 1 342 ? 4.066 -42.406 -31.234 1 86.25 342 ALA B C 1
ATOM 5802 O O . ALA B 1 342 ? 4.551 -42.656 -30.141 1 86.25 342 ALA B O 1
ATOM 5803 N N . THR B 1 343 ? 3.271 -41.438 -31.438 1 87.88 343 THR B N 1
ATOM 5804 C CA . THR B 1 343 ? 2.914 -40.5 -30.391 1 87.88 343 THR B CA 1
ATOM 5805 C C . THR B 1 343 ? 2.023 -41.156 -29.344 1 87.88 343 THR B C 1
ATOM 5807 O O . THR B 1 343 ? 2.219 -40.969 -28.141 1 87.88 343 THR B O 1
ATOM 5810 N N . ARG B 1 344 ? 1.118 -41.906 -29.797 1 89.25 344 ARG B N 1
ATOM 5811 C CA . ARG B 1 344 ? 0.16 -42.562 -28.922 1 89.25 344 ARG B CA 1
ATOM 5812 C C . ARG B 1 344 ? 0.828 -43.688 -28.109 1 89.25 344 ARG B C 1
ATOM 5814 O O . ARG B 1 344 ? 0.411 -43.969 -26.984 1 89.25 344 ARG B O 1
ATOM 5821 N N . ARG B 1 345 ? 1.842 -44.188 -28.625 1 86.31 345 ARG B N 1
ATOM 5822 C CA . ARG B 1 345 ? 2.527 -45.312 -27.969 1 86.31 345 ARG B CA 1
ATOM 5823 C C . ARG B 1 345 ? 3.619 -44.781 -27.031 1 86.31 345 ARG B C 1
ATOM 5825 O O . ARG B 1 345 ? 4.16 -45.562 -26.219 1 86.31 345 ARG B O 1
ATOM 5832 N N . HIS B 1 346 ? 3.848 -43.562 -27.141 1 88.69 346 HIS B N 1
ATOM 5833 C CA . HIS B 1 346 ? 4.902 -42.969 -26.328 1 88.69 346 HIS B CA 1
ATOM 5834 C C . HIS B 1 346 ? 4.555 -43.062 -24.844 1 88.69 346 HIS B C 1
ATOM 5836 O O . HIS B 1 346 ? 3.475 -42.625 -24.422 1 88.69 346 HIS B O 1
ATOM 5842 N N . ALA B 1 347 ? 5.449 -43.656 -24.062 1 86.12 347 ALA B N 1
ATOM 5843 C CA . ALA B 1 347 ? 5.301 -43.656 -22.609 1 86.12 347 ALA B CA 1
ATOM 5844 C C . ALA B 1 347 ? 5.836 -42.344 -22.016 1 86.12 347 ALA B C 1
ATOM 5846 O O . ALA B 1 347 ? 7.047 -42.125 -22.016 1 86.12 347 ALA B O 1
ATOM 5847 N N . VAL B 1 348 ? 4.961 -41.625 -21.516 1 89.06 348 VAL B N 1
ATOM 5848 C CA . VAL B 1 348 ? 5.34 -40.281 -21.016 1 89.06 348 VAL B CA 1
ATOM 5849 C C . VAL B 1 348 ? 6.324 -40.438 -19.859 1 89.06 348 VAL B C 1
ATOM 5851 O O . VAL B 1 348 ? 6.117 -41.281 -18.953 1 89.06 348 VAL B O 1
ATOM 5854 N N . LYS B 1 349 ? 7.363 -39.688 -19.812 1 91.25 349 LYS B N 1
ATOM 5855 C CA . LYS B 1 349 ? 8.477 -39.781 -18.875 1 91.25 349 LYS B CA 1
ATOM 5856 C C . LYS B 1 349 ? 8.305 -38.812 -17.703 1 91.25 349 LYS B C 1
ATOM 5858 O O . LYS B 1 349 ? 9.273 -38.188 -17.266 1 91.25 349 LYS B O 1
ATOM 5863 N N . VAL B 1 350 ? 7.18 -38.531 -17.312 1 91.56 350 VAL B N 1
ATOM 5864 C CA . VAL B 1 350 ? 6.871 -37.656 -16.172 1 91.56 350 VAL B CA 1
ATOM 5865 C C . VAL B 1 350 ? 6.086 -38.469 -15.125 1 91.56 350 VAL B C 1
ATOM 5867 O O . VAL B 1 350 ? 5.059 -39.062 -15.445 1 91.56 350 VAL B O 1
ATOM 5870 N N . ASP B 1 351 ? 6.613 -38.562 -13.969 1 90.44 351 ASP B N 1
ATOM 5871 C CA . ASP B 1 351 ? 5.891 -39.188 -12.867 1 90.44 351 ASP B CA 1
ATOM 5872 C C . ASP B 1 351 ? 4.938 -38.219 -12.195 1 90.44 351 ASP B C 1
ATOM 5874 O O . ASP B 1 351 ? 5.316 -37.531 -11.25 1 90.44 351 ASP B O 1
ATOM 5878 N N . THR B 1 352 ? 3.707 -38.219 -12.57 1 91.44 352 THR B N 1
ATOM 5879 C CA . THR B 1 352 ? 2.723 -37.281 -12.07 1 91.44 352 THR B CA 1
ATOM 5880 C C . THR B 1 352 ? 2.43 -37.531 -10.594 1 91.44 352 THR B C 1
ATOM 5882 O O . THR B 1 352 ? 1.95 -36.625 -9.891 1 91.44 352 THR B O 1
ATOM 5885 N N . SER B 1 353 ? 2.676 -38.75 -10.102 1 90.69 353 SER B N 1
ATOM 5886 C CA . SER B 1 353 ? 2.393 -39.125 -8.711 1 90.69 353 SER B CA 1
ATOM 5887 C C . SER B 1 353 ? 3.209 -38.25 -7.75 1 90.69 353 SER B C 1
ATOM 5889 O O . SER B 1 353 ? 2.785 -38 -6.617 1 90.69 353 SER B O 1
ATOM 5891 N N . SER B 1 354 ? 4.34 -37.812 -8.18 1 92.81 354 SER B N 1
ATOM 5892 C CA . SER B 1 354 ? 5.207 -37 -7.332 1 92.81 354 SER B CA 1
ATOM 5893 C C . SER B 1 354 ? 4.547 -35.688 -6.984 1 92.81 354 SER B C 1
ATOM 5895 O O . SER B 1 354 ? 4.961 -35 -6.035 1 92.81 354 SER B O 1
ATOM 5897 N N . PHE B 1 355 ? 3.504 -35.312 -7.711 1 95.06 355 PHE B N 1
ATOM 5898 C CA . PHE B 1 355 ? 2.822 -34.031 -7.496 1 95.06 355 PHE B CA 1
ATOM 5899 C C . PHE B 1 355 ? 1.457 -34.25 -6.855 1 95.06 355 PHE B C 1
ATOM 5901 O O . PHE B 1 355 ? 0.681 -33.312 -6.703 1 95.06 355 PHE B O 1
ATOM 5908 N N . SER B 1 356 ? 1.191 -35.438 -6.477 1 93.06 356 SER B N 1
ATOM 5909 C CA . SER B 1 356 ? -0.12 -35.781 -5.934 1 93.06 356 SER B CA 1
ATOM 5910 C C . SER B 1 356 ? -0.176 -35.531 -4.43 1 93.06 356 SER B C 1
ATOM 5912 O O . SER B 1 356 ? 0.858 -35.531 -3.758 1 93.06 356 SER B O 1
ATOM 5914 N N . TRP B 1 357 ? -1.375 -35.375 -3.902 1 91.5 357 TRP B N 1
ATOM 5915 C CA . TRP B 1 357 ? -1.59 -35.219 -2.469 1 91.5 357 TRP B CA 1
ATOM 5916 C C . TRP B 1 357 ? -1.078 -36.438 -1.697 1 91.5 357 TRP B C 1
ATOM 5918 O O . TRP B 1 357 ? -0.498 -36.281 -0.619 1 91.5 357 TRP B O 1
ATOM 5928 N N . SER B 1 358 ? -1.278 -37.562 -2.238 1 90.5 358 SER B N 1
ATOM 5929 C CA . SER B 1 358 ? -0.879 -38.812 -1.556 1 90.5 358 SER B CA 1
ATOM 5930 C C . SER B 1 358 ? 0.618 -38.812 -1.265 1 90.5 358 SER B C 1
ATOM 5932 O O . SER B 1 358 ? 1.049 -39.312 -0.219 1 90.5 358 SER B O 1
ATOM 5934 N N . THR B 1 359 ? 1.378 -38.25 -2.139 1 93.69 359 THR B N 1
ATOM 5935 C CA . THR B 1 359 ? 2.828 -38.219 -1.986 1 93.69 359 THR B CA 1
ATOM 5936 C C . THR B 1 359 ? 3.258 -37.031 -1.139 1 93.69 359 THR B C 1
ATOM 5938 O O . THR B 1 359 ? 4.191 -37.125 -0.341 1 93.69 359 THR B O 1
ATOM 5941 N N . LEU B 1 360 ? 2.557 -35.938 -1.218 1 95.88 360 LEU B N 1
ATOM 5942 C CA . LEU B 1 360 ? 3.01 -34.656 -0.636 1 95.88 360 LEU B CA 1
ATOM 5943 C C . LEU B 1 360 ? 2.418 -34.469 0.755 1 95.88 360 LEU B C 1
ATOM 5945 O O . LEU B 1 360 ? 2.885 -33.625 1.516 1 95.88 360 LEU B O 1
ATOM 5949 N N . LYS B 1 361 ? 1.438 -35.219 1.155 1 93 361 LYS B N 1
ATOM 5950 C CA . LYS B 1 361 ? 0.657 -35.031 2.373 1 93 361 LYS B CA 1
ATOM 5951 C C . LYS B 1 361 ? 1.557 -35 3.604 1 93 361 LYS B C 1
ATOM 5953 O O . LYS B 1 361 ? 1.378 -34.156 4.484 1 93 361 LYS B O 1
ATOM 5958 N N . ASP B 1 362 ? 2.525 -35.844 3.666 1 93.69 362 ASP B N 1
ATOM 5959 C CA . ASP B 1 362 ? 3.393 -35.938 4.836 1 93.69 362 ASP B CA 1
ATOM 5960 C C . ASP B 1 362 ? 4.203 -34.656 4.996 1 93.69 362 ASP B C 1
ATOM 5962 O O . ASP B 1 362 ? 4.418 -34.188 6.117 1 93.69 362 ASP B O 1
ATOM 5966 N N . ARG B 1 363 ? 4.656 -34.125 3.975 1 95.5 363 ARG B N 1
ATOM 5967 C CA . ARG B 1 363 ? 5.441 -32.906 4.02 1 95.5 363 ARG B CA 1
ATOM 5968 C C . ARG B 1 363 ? 4.582 -31.719 4.453 1 95.5 363 ARG B C 1
ATOM 5970 O O . ARG B 1 363 ? 5.039 -30.859 5.207 1 95.5 363 ARG B O 1
ATOM 5977 N N . TYR B 1 364 ? 3.348 -31.656 3.996 1 95.69 364 TYR B N 1
ATOM 5978 C CA . TYR B 1 364 ? 2.424 -30.594 4.406 1 95.69 364 TYR B CA 1
ATOM 5979 C C . TYR B 1 364 ? 2.094 -30.719 5.891 1 95.69 364 TYR B C 1
ATOM 5981 O O . TYR B 1 364 ? 2.043 -29.703 6.602 1 95.69 364 TYR B O 1
ATOM 5989 N N . GLN B 1 365 ? 1.89 -31.922 6.312 1 92.94 365 GLN B N 1
ATOM 5990 C CA . GLN B 1 365 ? 1.573 -32.156 7.719 1 92.94 365 GLN B CA 1
ATOM 5991 C C . GLN B 1 365 ? 2.744 -31.75 8.617 1 92.94 365 GLN B C 1
ATOM 5993 O O . GLN B 1 365 ? 2.549 -31.172 9.68 1 92.94 365 GLN B O 1
ATOM 5998 N N . THR B 1 366 ? 3.932 -32.094 8.172 1 93.62 366 THR B N 1
ATOM 5999 C CA . THR B 1 366 ? 5.121 -31.703 8.922 1 93.62 366 THR B CA 1
ATOM 6000 C C . THR B 1 366 ? 5.262 -30.172 8.977 1 93.62 366 THR B C 1
ATOM 6002 O O . THR B 1 366 ? 5.574 -29.609 10.023 1 93.62 366 THR B O 1
ATOM 6005 N N . LEU B 1 367 ? 5.02 -29.562 7.871 1 94.88 367 LEU B N 1
ATOM 6006 C CA . LEU B 1 367 ? 5.098 -28.109 7.766 1 94.88 367 LEU B CA 1
ATOM 6007 C C . LEU B 1 367 ? 4.129 -27.438 8.734 1 94.88 367 LEU B C 1
ATOM 6009 O O . LEU B 1 367 ? 4.457 -26.406 9.336 1 94.88 367 LEU B O 1
ATOM 6013 N N . LEU B 1 368 ? 2.965 -28.031 8.938 1 94.56 368 LEU B N 1
ATOM 6014 C CA . LEU B 1 368 ? 1.897 -27.391 9.703 1 94.56 368 LEU B CA 1
ATOM 6015 C C . LEU B 1 368 ? 1.85 -27.938 11.125 1 94.56 368 LEU B C 1
ATOM 6017 O O . LEU B 1 368 ? 0.906 -27.656 11.867 1 94.56 368 LEU B O 1
ATOM 6021 N N . SER B 1 369 ? 2.877 -28.719 11.477 1 87.31 369 SER B N 1
ATOM 6022 C CA . SER B 1 369 ? 3.002 -29.219 12.844 1 87.31 369 SER B CA 1
ATOM 6023 C C . SER B 1 369 ? 3.941 -28.328 13.664 1 87.31 369 SER B C 1
ATOM 6025 O O . SER B 1 369 ? 4.797 -27.641 13.109 1 87.31 369 SER B O 1
ATOM 6027 N N . LEU B 1 370 ? 3.629 -28.094 14.984 1 74.56 370 LEU B N 1
ATOM 6028 C CA . LEU B 1 370 ? 4.441 -27.266 15.875 1 74.56 370 LEU B CA 1
ATOM 6029 C C . LEU B 1 370 ? 5.816 -27.891 16.094 1 74.56 370 LEU B C 1
ATOM 6031 O O . LEU B 1 370 ? 6.781 -27.188 16.406 1 74.56 370 LEU B O 1
ATOM 6035 N N . ASP B 1 371 ? 5.926 -29.156 16.031 1 62.06 371 ASP B N 1
ATOM 6036 C CA . ASP B 1 371 ? 7.176 -29.859 16.312 1 62.06 371 ASP B CA 1
ATOM 6037 C C . ASP B 1 371 ? 8.164 -29.703 15.164 1 62.06 371 ASP B C 1
ATOM 6039 O O . ASP B 1 371 ? 9.305 -30.156 15.25 1 62.06 371 ASP B O 1
ATOM 6043 N N . ALA B 1 372 ? 7.738 -29.031 14.164 1 51.53 372 ALA B N 1
ATOM 6044 C CA . ALA B 1 372 ? 8.641 -28.906 13.023 1 51.53 372 ALA B CA 1
ATOM 6045 C C . ALA B 1 372 ? 9.672 -27.797 13.266 1 51.53 372 ALA B C 1
ATOM 6047 O O . ALA B 1 372 ? 9.328 -26.719 13.75 1 51.53 372 ALA B O 1
ATOM 6048 N N . PRO B 1 373 ? 11.047 -28.172 13.281 1 46.5 373 PRO B N 1
ATOM 6049 C CA . PRO B 1 373 ? 12.094 -27.172 13.453 1 46.5 373 PRO B CA 1
ATOM 6050 C C . PRO B 1 373 ? 11.953 -26 12.461 1 46.5 373 PRO B C 1
ATOM 6052 O O . PRO B 1 373 ? 11.523 -26.203 11.328 1 46.5 373 PRO B O 1
ATOM 6055 N N . LEU B 1 374 ? 11.75 -24.734 13.023 1 46.81 374 LEU B N 1
ATOM 6056 C CA . LEU B 1 374 ? 11.867 -23.578 12.148 1 46.81 374 LEU B CA 1
ATOM 6057 C C . LEU B 1 374 ? 13.25 -23.531 11.5 1 46.81 374 LEU B C 1
ATOM 6059 O O . LEU B 1 374 ? 14.234 -23.953 12.094 1 46.81 374 LEU B O 1
#

Secondary structure (DSSP, 8-state):
-PPP-EEEEEEEESHHHHHHHHHHHHHSSSEEEEEEES--HHHHHHHHHHHHHHHSPP-S---EEEEETTS-HHHHHHH-HHHHTSEEEEEES--SSS---SSGGG--HHHHHHHHHHHHH-SEEEESSHHHHHHHHHHHHHHHTTS-SS----HHHHHGGGEEE----B-----TTTS-HHHHHHHS-S----TTGGGSPEEEEEES-SSGGG-HHHHHHHHHHHHHTT--EEEEEE----SS--THHHHHHHHTTTTEEEEE---SHHHHHHHHHH-SEEE---S--SS-HHHHHHHHTTPEEEEESSTTHHHHS-GGGEE-SHHHHHHHHHHHHH-HHHHHH------GGGGBHHHHHHHHHHHTSTTS--/-PPP-EEEEEEEESHHHHHHHHHHHHHSSSEEEEEEES--HHHHHHHHHHHHHHHSPP-S---EEEEETTS-HHHHHHH-HHHHTSEEEEEES--SSS---SSGGG--HHHHHHHHHHHHH-SEEEESSHHHHHHHHHHHHHHHTTS-SS----HHHHHGGGEEE----B-----TTTS-HHHHHHHS-S----TTGGGSPEEEEEES-SSGGG-HHHHHHHHHHHHHTT--EEEEEE----SS--THHHHHHHHTTTTEEEEE---SHHHHHHHHHH-SEEE---S--SS-HHHHHHHHTTPEEEEESSTTHHHHS-GGGEE-SHHHHHHHHHHHHH-HHHHHH------GGGGBHHHHHHHHHHHTSTTS--

Nearest PDB structures (foldseek):
  6hlo-assembly1_A  TM=6.578E-01  e=5.405E-07  Homo sapiens
  4s0v-assembly1_A  TM=7.283E-01  e=1.071E-05  Homo sapiens
  6tpg-assembly1_A  TM=5.509E-01  e=5.405E-07  Homo sapiens
  6fj3-assembly1_A  TM=5.913E-01  e=1.157E-06  Homo sapiens
  6zj7-assembly1_AAA  TM=5.832E-01  e=1.961E-06  Thermoproteus uzoniensis 768-20

Foldseek 3Di:
DPAAAEEEEELACDDLSVVQVVVCVVPDDRYDYDYDYRPPLVCSLPCVLVVSLVVDDDDPNYAEYEYELSHLQLSNCVSPVSCLNHQYEYEYPAADLPDPDPPVVDDDLVNNVSSLSNLLSHQAYEYQFPLRVCVSLVRVVVSQVVPPDPTDPDSSVRRVVRYDYFHRADAADDCLVLADPLQNCLVPPPDDPDPPVQPAFAEEEEAEAQDVQQPVVLVLVLVLVCVVVVQAHAYAYEHAYDDDGDPSLVVSCVSCVVRYDYYYYDPDVVVVLSSLNRHAAYETPGNDDAHCNVQLNSVSSPHQYAYAPDHRDVVFAPPVRYDHDSVRVSVVVSVCRVRVVCSSSDDGPGDSVCNHCVNRVVVVNLVRDPPNDD/DPAAAEEEEELACDDLSVVQVVVCVVPDDRYDYDYDYRPPLVCSLPCVLVVSLVVDDDDPNYAEYEYELSHLQLSNCVSPVSCLNHQYEYEYPAADLPDPDVPPVDDDLVNNVSSLSNLLSHQAYEYQFPLRVCVSLVRVVVSQVVPPDPTDPDSSVRRVVRYDYFHRADAADDCLVLADPLQNCLVPPPDDPDPPVQVAFAEEEEAEAQDVQQPVVLVLVLVLVCVVVVQAHAYAYEHAYDDDGDPSLVVSCVSCVVRYDYYYYDPDPVVVLSSLSRHAAYETPGNDDAHCNVQLNSVSSPHQYAYAPDHRDVVFAPPVRYDHDSVRVSVVVSVCRVRVVCSSSDDGPGDSVCNHCVNRVVVVNLVRDPPNDD

pLDDT: mean 90.32, std 13.38, range [38.78, 98.88]

Sequence (748 aa):
MEAPRVLLVEAFYGGSHKQLMDLLQENLPSCCLCSLPAKKWHWRARTAALSLSQSIPPSGSYRVLFCSSVLNLCELVALRPDLARLKKVLYFHENQLVYPVRKDQQRDFQYGYNQVLSCLVADAVVFNSSFNMESFLSSIASFMKKIPDHRPRDLEQLIRPKCEVLFFPVHFPDVSRLLPEHKQLRAAEAERSSEQEAVKPLHIVWPHRWEHDKDPELFLSTMIKLSERRVDFQLSVLGETFTDVPEVFSSARLLLSRHVVSWGFLPRKQDYLKALCDADVVVSTARHEFFGVAMLEAVHCGCYPLCPKALVYPEIFPAEYLYSTPEQLLKRLQSLCRRPDATRRHAVKVDTSSFSWSTLKDRYQTLLSLDAPLMEAPRVLLVEAFYGGSHKQLMDLLQENLPSCCLCSLPAKKWHWRARTAALSLSQSIPPSGSYRVLFCSSVLNLCELVALRPDLARLKKVLYFHENQLVYPVRKDQQRDFQYGYNQVLSCLVADAVVFNSSFNMESFLSSIASFMKKIPDHRPRDLEQLIRPKCEVLFFPVHFPDVSRLLPEHKQLRAAEAERSSEQEAVKPLHIVWPHRWEHDKDPELFLSTMIKLSERRVDFQLSVLGETFTDVPEVFSSARLLLSRHVVSWGFLPRKQDYLKALCDADVVVSTARHEFFGVAMLEAVHCGCYPLCPKALVYPEIFPAEYLYSTPEQLLKRLQSLCRRPDATRRHAVKVDTSSFSWSTLKDRYQTLLSLDAPL

InterPro domains:
  IPR001296 Glycosyl transferase, family 1 [PF00534] (189-321)
  IPR022701 tRNA-queuosine alpha-mannosyltransferase, N-terminal [PF12038] (5-170)
  IPR051862 Glycosyltransferase-like domain-containing protein 1 [PTHR13615] (5-195)